Protein AF-A0A2Z3I0W2-F1 (afdb_monomer)

pLDDT: mean 75.04, std 23.31, range [31.05, 98.44]

Solvent-accessible surface area (backbone atoms only — not comparable to full-atom values): 23234 Å² total; per-residue (Å²): 114,66,72,58,53,52,51,52,49,54,50,50,52,53,49,50,54,51,50,51,53,50,50,52,51,49,52,54,48,52,54,52,52,53,49,52,50,52,53,50,50,53,53,49,53,53,50,51,53,52,50,53,53,50,55,49,52,53,50,53,50,51,51,54,50,50,52,51,50,51,54,49,57,72,45,44,65,59,52,51,49,55,50,52,50,52,51,51,49,54,50,50,54,51,50,52,51,50,52,52,48,52,51,48,54,52,53,50,51,52,52,52,50,53,53,48,52,54,49,52,52,51,50,54,50,54,52,51,51,50,49,51,51,52,54,57,44,65,75,62,69,84,86,87,87,90,84,88,90,89,80,87,84,90,84,83,81,88,82,84,95,78,83,83,81,81,80,80,89,77,79,83,81,80,88,83,83,87,85,90,86,83,89,82,86,79,89,80,80,83,76,73,79,79,70,87,78,56,71,69,65,57,50,54,58,50,52,77,72,60,66,83,78,84,84,64,82,84,73,76,76,77,87,75,79,90,75,84,80,81,85,78,73,95,69,84,84,78,74,78,77,94,63,97,66,87,50,72,66,67,62,47,75,61,46,51,98,81,76,51,75,72,61,72,79,55,68,48,55,53,49,51,52,50,56,43,42,72,73,72,45,57,47,70,79,60,50,44,67,73,56,39,47,56,39,24,49,31,46,68,73,68,36,50,70,59,33,32,53,50,47,39,71,64,33,55,67,54,28,51,53,49,33,53,47,39,72,76,31,66,67,60,34,50,56,48,51,56,48,49,58,51,51,49,52,50,43,53,51,30,43,71,75,31,82,84,28,58,55,35,25,56,50,36,63,36,73,68,29,33,44,42,51,48,49,53,39,14,48,70,74,77,113

Secondary structure (DSSP, 8-state):
-HHHHHHHHHHHHHHHHHHHHHHHHHHHHHHHHHHHHHHHHHHHHHHHHHHHHHHHHHHHHHHHHHHHHHHHHHHHHHHHHHHHHHHHHHHHHHHHHHHHHHHHHHHHHHHHHHHHHHHHHHHHHHHHHHHHHHHHHHTS----------PPP---------PPPPPP---PPPPPP--------------PPPPP--HHHHHHHHHTT----STTTT-----PPPPPPP--------PPPSS----HHHHHTTS-TTS------SHHHHHHHHHHHHTT--HHHHS-HHHHHHHHHHHHTT-HHHHHHHHHHH-HHHHHHHHHHHHH-HHHHHHHHHHHHHHHHHHHHHHHH-TTSHHHHHHHHSHHHHHHHHHHHHHTTT-

Structure (mmCIF, N/CA/C/O backbone):
data_AF-A0A2Z3I0W2-F1
#
_entry.id   AF-A0A2Z3I0W2-F1
#
loop_
_atom_site.group_PDB
_atom_site.id
_atom_site.type_symbol
_atom_site.label_atom_id
_atom_site.label_alt_id
_atom_site.label_comp_id
_atom_site.label_asym_id
_atom_site.label_entity_id
_atom_site.label_seq_id
_atom_site.pdbx_PDB_ins_code
_atom_site.Cartn_x
_atom_site.Cartn_y
_atom_site.Cartn_z
_atom_site.occupancy
_atom_site.B_iso_or_equiv
_atom_site.auth_seq_id
_atom_site.auth_comp_id
_atom_site.auth_asym_id
_atom_site.auth_atom_id
_atom_site.pdbx_PDB_model_num
ATOM 1 N N . MET A 1 1 ? 62.379 -14.784 -75.754 1.00 62.34 1 MET A N 1
ATOM 2 C CA . MET A 1 1 ? 61.955 -13.410 -75.415 1.00 62.34 1 MET A CA 1
ATOM 3 C C . MET A 1 1 ? 60.432 -13.287 -75.424 1.00 62.34 1 MET A C 1
ATOM 5 O O . MET A 1 1 ? 59.906 -12.784 -74.443 1.00 62.34 1 MET A O 1
ATOM 9 N N . ASP A 1 2 ? 59.720 -13.846 -76.411 1.00 75.06 2 ASP A N 1
ATOM 10 C CA . ASP A 1 2 ? 58.246 -13.739 -76.500 1.00 75.06 2 ASP A CA 1
ATOM 11 C C . ASP A 1 2 ? 57.458 -14.332 -75.317 1.00 75.06 2 ASP A C 1
ATOM 13 O O . ASP A 1 2 ? 56.587 -13.664 -74.774 1.00 75.06 2 ASP A O 1
ATOM 17 N N . GLN A 1 3 ? 57.810 -15.525 -74.820 1.00 74.75 3 GLN A N 1
ATOM 18 C CA . GLN A 1 3 ? 57.110 -16.139 -73.670 1.00 74.75 3 GLN A CA 1
ATOM 19 C C . GLN A 1 3 ? 57.221 -15.319 -72.370 1.00 74.75 3 GLN A C 1
ATOM 21 O O . GLN A 1 3 ? 56.347 -15.379 -71.511 1.00 74.75 3 GLN A O 1
ATOM 26 N N . LEU A 1 4 ? 58.297 -14.539 -72.226 1.00 80.81 4 LEU A N 1
ATOM 27 C CA . LEU A 1 4 ? 58.527 -13.671 -71.070 1.00 80.81 4 LEU A CA 1
ATOM 28 C C . LEU A 1 4 ? 57.702 -12.379 -71.181 1.00 80.81 4 LEU A C 1
ATOM 30 O O . LEU A 1 4 ? 57.150 -11.921 -70.184 1.00 80.81 4 LEU A O 1
ATOM 34 N N . ALA A 1 5 ? 57.567 -11.834 -72.395 1.00 78.56 5 ALA A N 1
ATOM 35 C CA . ALA A 1 5 ? 56.699 -10.691 -72.671 1.00 78.56 5 ALA A CA 1
ATOM 36 C C . ALA A 1 5 ? 55.212 -11.044 -72.475 1.00 78.56 5 ALA A C 1
ATOM 38 O O . ALA A 1 5 ? 54.464 -10.263 -71.890 1.00 78.56 5 ALA A O 1
ATOM 39 N N . GLU A 1 6 ? 54.795 -12.245 -72.879 1.00 84.12 6 GLU A N 1
ATOM 40 C CA . GLU A 1 6 ? 53.413 -12.712 -72.724 1.00 84.12 6 GLU A CA 1
ATOM 41 C C . GLU A 1 6 ? 53.055 -13.054 -71.264 1.00 84.12 6 GLU A C 1
ATOM 43 O O . GLU A 1 6 ? 51.968 -12.719 -70.779 1.00 84.12 6 GLU A O 1
ATOM 48 N N . ALA A 1 7 ? 53.998 -13.624 -70.505 1.00 85.00 7 ALA A N 1
ATOM 49 C CA . ALA A 1 7 ? 53.843 -13.818 -69.063 1.00 85.00 7 ALA A CA 1
ATOM 50 C C . ALA A 1 7 ? 53.770 -12.482 -68.301 1.00 85.00 7 ALA A C 1
ATOM 52 O O . ALA A 1 7 ? 52.945 -12.329 -67.402 1.00 85.00 7 ALA A O 1
ATOM 53 N N . ALA A 1 8 ? 54.586 -11.490 -68.676 1.00 85.19 8 ALA A N 1
ATOM 54 C CA . ALA A 1 8 ? 54.537 -10.159 -68.072 1.00 85.19 8 ALA A CA 1
ATOM 55 C C . ALA A 1 8 ? 53.215 -9.434 -68.379 1.00 85.19 8 ALA A C 1
ATOM 57 O O . ALA A 1 8 ? 52.642 -8.794 -67.496 1.00 85.19 8 ALA A O 1
ATOM 58 N N . PHE A 1 9 ? 52.693 -9.574 -69.601 1.00 85.19 9 PHE A N 1
ATOM 59 C CA . PHE A 1 9 ? 51.425 -8.966 -70.000 1.00 85.19 9 PHE A CA 1
ATOM 60 C C . PHE A 1 9 ? 50.219 -9.598 -69.287 1.00 85.19 9 PHE A C 1
ATOM 62 O O . PHE A 1 9 ? 49.394 -8.883 -68.718 1.00 85.19 9 PHE A O 1
ATOM 69 N N . SER A 1 10 ? 50.142 -10.931 -69.239 1.00 89.25 10 SER A N 1
ATOM 70 C CA . SER A 1 10 ? 49.074 -11.644 -68.519 1.00 89.25 10 SER A CA 1
ATOM 71 C C . SER A 1 10 ? 49.135 -11.426 -67.002 1.00 89.25 10 SER A C 1
ATOM 73 O O . SER A 1 10 ? 48.094 -11.262 -66.361 1.00 89.25 10 SER A O 1
ATOM 75 N N . ALA A 1 11 ? 50.336 -11.337 -66.419 1.00 89.88 11 ALA A N 1
ATOM 76 C CA . ALA A 1 11 ? 50.512 -10.947 -65.021 1.00 89.88 11 ALA A CA 1
ATOM 77 C C . ALA A 1 11 ? 50.040 -9.506 -64.765 1.00 89.88 11 ALA A C 1
ATOM 79 O O . ALA A 1 11 ? 49.367 -9.260 -63.765 1.00 89.88 11 ALA A O 1
ATOM 80 N N . GLY A 1 12 ? 50.328 -8.575 -65.682 1.00 89.06 12 GLY A N 1
ATOM 81 C CA . GLY A 1 12 ? 49.847 -7.193 -65.620 1.00 89.06 12 GLY A CA 1
ATOM 82 C C . GLY A 1 12 ? 48.321 -7.088 -65.688 1.00 89.06 12 GLY A C 1
ATOM 83 O O . GLY A 1 12 ? 47.718 -6.410 -64.858 1.00 89.06 12 GLY A O 1
ATOM 84 N N . GLN A 1 13 ? 47.678 -7.818 -66.606 1.00 92.25 13 GLN A N 1
ATOM 85 C CA . GLN A 1 13 ? 46.212 -7.872 -66.700 1.00 92.25 13 GLN A CA 1
ATOM 86 C C . GLN A 1 13 ? 45.575 -8.470 -65.442 1.00 92.25 13 GLN A C 1
ATOM 88 O O . GLN A 1 13 ? 44.613 -7.914 -64.911 1.00 92.25 13 GLN A O 1
ATOM 93 N N . LYS A 1 14 ? 46.135 -9.568 -64.922 1.00 91.19 14 LYS A N 1
ATOM 94 C CA . LYS A 1 14 ? 45.644 -10.204 -63.695 1.00 91.19 14 LYS A CA 1
ATOM 95 C C . LYS A 1 14 ? 45.818 -9.298 -62.475 1.00 91.19 14 LYS A C 1
ATOM 97 O O . LYS A 1 14 ? 44.924 -9.239 -61.638 1.00 91.19 14 LYS A O 1
ATOM 102 N N . ALA A 1 15 ? 46.930 -8.568 -62.383 1.00 92.69 15 ALA A N 1
ATOM 103 C CA . ALA A 1 15 ? 47.137 -7.575 -61.335 1.00 92.69 15 ALA A CA 1
ATOM 104 C C . ALA A 1 15 ? 46.109 -6.439 -61.437 1.00 92.69 15 ALA A C 1
ATOM 106 O O . ALA A 1 15 ? 45.491 -6.109 -60.430 1.00 92.69 15 ALA A O 1
ATOM 107 N N . ASN A 1 16 ? 45.855 -5.908 -62.640 1.00 92.81 16 ASN A N 1
ATOM 108 C CA . ASN A 1 16 ? 44.844 -4.867 -62.848 1.00 92.81 16 ASN A CA 1
ATOM 109 C C . ASN A 1 16 ? 43.437 -5.332 -62.438 1.00 92.81 16 ASN A C 1
ATOM 111 O O . ASN A 1 16 ? 42.744 -4.625 -61.717 1.00 92.81 16 ASN A O 1
ATOM 115 N N . GLN A 1 17 ? 43.051 -6.559 -62.797 1.00 94.06 17 GLN A N 1
ATOM 116 C CA . GLN A 1 17 ? 41.757 -7.130 -62.412 1.00 94.06 17 GLN A CA 1
ATOM 117 C C . GLN A 1 17 ? 41.619 -7.333 -60.892 1.00 94.06 17 GLN A C 1
ATOM 119 O O . GLN A 1 17 ? 40.547 -7.124 -60.318 1.00 94.06 17 GLN A O 1
ATOM 124 N N . VAL A 1 18 ? 42.709 -7.712 -60.215 1.00 94.31 18 VAL A N 1
ATOM 125 C CA . VAL A 1 18 ? 42.735 -7.785 -58.748 1.00 94.31 18 VAL A CA 1
ATOM 126 C C . VAL A 1 18 ? 42.627 -6.385 -58.141 1.00 94.31 18 VAL A C 1
ATOM 128 O O . VAL A 1 18 ? 41.886 -6.210 -57.178 1.00 94.31 18 VAL A O 1
ATOM 131 N N . PHE A 1 19 ? 43.304 -5.379 -58.703 1.00 92.94 19 PHE A N 1
ATOM 132 C CA . PHE A 1 19 ? 43.193 -3.996 -58.234 1.00 92.94 19 PHE A CA 1
ATOM 133 C C . PHE A 1 19 ? 41.781 -3.431 -58.403 1.00 92.94 19 PHE A C 1
ATOM 135 O O . PHE A 1 19 ? 41.279 -2.818 -57.466 1.00 92.94 19 PHE A O 1
ATOM 142 N N . GLU A 1 20 ? 41.118 -3.674 -59.534 1.00 96.31 20 GLU A N 1
ATOM 143 C CA . GLU A 1 20 ? 39.735 -3.238 -59.770 1.00 96.31 20 GLU A CA 1
ATOM 144 C C . GLU A 1 20 ? 38.769 -3.876 -58.766 1.00 96.31 20 GLU A C 1
ATOM 146 O O . GLU A 1 20 ? 38.032 -3.157 -58.093 1.00 96.31 20 GLU A O 1
ATOM 151 N N . THR A 1 21 ? 38.869 -5.194 -58.553 1.00 96.94 21 THR A N 1
ATOM 152 C CA . THR A 1 21 ? 38.079 -5.900 -57.526 1.00 96.94 21 THR A CA 1
ATOM 153 C C . THR A 1 21 ? 38.303 -5.295 -56.135 1.00 96.94 21 THR A C 1
ATOM 155 O O . THR A 1 21 ? 37.353 -5.032 -55.402 1.00 96.94 21 THR A O 1
ATOM 158 N N . ARG A 1 22 ? 39.562 -5.020 -55.764 1.00 94.75 22 ARG A N 1
ATOM 159 C CA . ARG A 1 22 ? 39.893 -4.411 -54.466 1.00 94.75 22 ARG A CA 1
ATOM 160 C C . ARG A 1 22 ? 39.377 -2.980 -54.338 1.00 94.75 22 ARG A C 1
ATOM 162 O O . ARG A 1 22 ? 38.962 -2.589 -53.249 1.00 94.75 22 ARG A O 1
ATOM 169 N N . LEU A 1 23 ? 39.394 -2.202 -55.418 1.00 96.69 23 LEU A N 1
ATOM 170 C CA . LEU A 1 23 ? 38.881 -0.834 -55.430 1.00 96.69 23 LEU A CA 1
ATOM 171 C C . LEU A 1 23 ? 37.354 -0.817 -55.274 1.00 96.69 23 LEU A C 1
ATOM 173 O O . LEU A 1 23 ? 36.821 -0.001 -54.522 1.00 96.69 23 LEU A O 1
ATOM 177 N N . GLU A 1 24 ? 36.653 -1.739 -55.936 1.00 96.06 24 GLU A N 1
ATOM 178 C CA . GLU A 1 24 ? 35.207 -1.923 -55.790 1.00 96.06 24 GLU A CA 1
ATOM 179 C C . GLU A 1 24 ? 34.832 -2.395 -54.380 1.00 96.06 24 GLU A C 1
ATOM 181 O O . GLU A 1 24 ? 33.937 -1.816 -53.759 1.00 96.06 24 GLU A O 1
ATOM 186 N N . GLU A 1 25 ? 35.560 -3.371 -53.827 1.00 95.44 25 GLU A N 1
ATOM 187 C CA . GLU A 1 25 ? 35.405 -3.819 -52.437 1.00 95.44 25 GLU A CA 1
ATOM 188 C C . GLU A 1 25 ? 35.616 -2.664 -51.448 1.00 95.44 25 GLU A C 1
ATOM 190 O O . GLU A 1 25 ? 34.787 -2.450 -50.560 1.00 95.44 25 GLU A O 1
ATOM 195 N N . ALA A 1 26 ? 36.688 -1.882 -51.620 1.00 97.62 26 ALA A N 1
ATOM 196 C CA . ALA A 1 26 ? 36.993 -0.732 -50.774 1.00 97.62 26 ALA A CA 1
ATOM 197 C C . ALA A 1 26 ? 35.909 0.350 -50.873 1.00 97.62 26 ALA A C 1
ATOM 199 O O . ALA A 1 26 ? 35.453 0.857 -49.849 1.00 97.62 26 ALA A O 1
ATOM 200 N N . ARG A 1 27 ? 35.422 0.662 -52.082 1.00 96.06 27 ARG A N 1
ATOM 201 C CA . ARG A 1 27 ? 34.315 1.610 -52.282 1.00 96.06 27 ARG A CA 1
ATOM 202 C C . ARG A 1 27 ? 33.029 1.120 -51.616 1.00 96.06 27 ARG A C 1
ATOM 204 O O . ARG A 1 27 ? 32.331 1.909 -50.979 1.00 96.06 27 ARG A O 1
ATOM 211 N N . GLY A 1 28 ? 32.737 -0.177 -51.718 1.00 97.81 28 GLY A N 1
ATOM 212 C CA . GLY A 1 28 ? 31.596 -0.803 -51.054 1.00 97.81 28 GLY A CA 1
ATOM 213 C C . GLY A 1 28 ? 31.713 -0.802 -49.527 1.00 97.81 28 GLY A C 1
ATOM 214 O O . GLY A 1 28 ? 30.710 -0.652 -48.830 1.00 97.81 28 GLY A O 1
ATOM 215 N N . LEU A 1 29 ? 32.921 -0.951 -48.979 1.00 97.25 29 LEU A N 1
ATOM 216 C CA . LEU A 1 29 ? 33.166 -0.808 -47.542 1.00 97.25 29 LEU A CA 1
ATOM 217 C C . LEU A 1 29 ? 32.996 0.642 -47.085 1.00 97.25 29 LEU A C 1
ATOM 219 O O . LEU A 1 29 ? 32.258 0.870 -46.136 1.00 97.25 29 LEU A O 1
ATOM 223 N N . ILE A 1 30 ? 33.573 1.617 -47.793 1.00 97.19 30 ILE A N 1
ATOM 224 C CA . ILE A 1 30 ? 33.448 3.046 -47.457 1.00 97.19 30 ILE A CA 1
ATOM 225 C C . ILE A 1 30 ? 31.982 3.490 -47.474 1.00 97.19 30 ILE A C 1
ATOM 227 O O . ILE A 1 30 ? 31.537 4.150 -46.540 1.00 97.19 30 ILE A O 1
ATOM 231 N N . SER A 1 31 ? 31.213 3.092 -48.494 1.00 97.75 31 SER A N 1
ATOM 232 C CA . SER A 1 31 ? 29.783 3.416 -48.566 1.00 97.75 31 SER A CA 1
ATOM 233 C C . SER A 1 31 ? 29.004 2.832 -47.386 1.00 97.75 31 SER A C 1
ATOM 235 O O . SER A 1 31 ? 28.145 3.512 -46.832 1.00 97.75 31 SER A O 1
ATOM 237 N N . ARG A 1 32 ? 29.315 1.593 -46.977 1.00 96.69 32 ARG A N 1
ATOM 238 C CA . ARG A 1 32 ? 28.694 0.959 -45.804 1.00 96.69 32 ARG A CA 1
ATOM 239 C C . ARG A 1 32 ? 29.116 1.625 -44.498 1.00 96.69 32 ARG A C 1
ATOM 241 O O . ARG A 1 32 ? 28.283 1.795 -43.619 1.00 96.69 32 ARG A O 1
ATOM 248 N N . SER A 1 33 ? 30.378 2.032 -44.370 1.00 95.69 33 SER A N 1
ATOM 249 C CA . SER A 1 33 ? 30.863 2.783 -43.210 1.00 95.69 33 SER A CA 1
ATOM 250 C C . SER A 1 33 ? 30.195 4.152 -43.099 1.00 95.69 33 SER A C 1
ATOM 252 O O . SER A 1 33 ? 29.793 4.522 -42.003 1.00 95.69 33 SER A O 1
ATOM 254 N N . ALA A 1 34 ? 30.016 4.873 -44.210 1.00 97.44 34 ALA A N 1
ATOM 255 C CA . ALA A 1 34 ? 29.290 6.143 -44.222 1.00 97.44 34 ALA A CA 1
ATOM 256 C C . ALA A 1 34 ? 27.828 5.961 -43.779 1.00 97.44 34 ALA A C 1
ATOM 258 O O . ALA A 1 34 ? 27.374 6.670 -42.886 1.00 97.44 34 ALA A O 1
ATOM 259 N N . GLN A 1 35 ? 27.138 4.947 -44.315 1.00 97.31 35 GLN A N 1
ATOM 260 C CA . GLN A 1 35 ? 25.772 4.605 -43.901 1.00 97.31 35 GLN A CA 1
ATOM 261 C C . GLN A 1 35 ? 25.676 4.258 -42.412 1.00 97.31 35 GLN A C 1
ATOM 263 O O . GLN A 1 35 ? 24.821 4.793 -41.716 1.00 97.31 35 GLN A O 1
ATOM 268 N N . MET A 1 36 ? 26.575 3.417 -41.894 1.00 97.31 36 MET A N 1
ATOM 269 C CA . MET A 1 36 ? 26.571 3.063 -40.471 1.00 97.31 36 MET A CA 1
ATOM 270 C C . MET A 1 36 ? 26.828 4.275 -39.564 1.00 97.31 36 MET A C 1
ATOM 272 O O . MET A 1 36 ? 26.263 4.347 -38.476 1.00 97.31 36 MET A O 1
ATOM 276 N N . VAL A 1 37 ? 27.659 5.233 -39.991 1.00 97.81 37 VAL A N 1
ATOM 277 C CA . VAL A 1 37 ? 27.902 6.473 -39.236 1.00 97.81 37 VAL A CA 1
ATOM 278 C C . VAL A 1 37 ? 26.661 7.367 -39.227 1.00 97.81 37 VAL A C 1
ATOM 280 O O . VAL A 1 37 ? 26.314 7.895 -38.171 1.00 97.81 37 VAL A O 1
ATOM 283 N N . GLU A 1 38 ? 25.968 7.511 -40.358 1.00 97.06 38 GLU A N 1
ATOM 284 C CA . GLU A 1 38 ? 24.703 8.256 -40.432 1.00 97.06 38 GLU A CA 1
ATOM 285 C C . GLU A 1 38 ? 23.622 7.609 -39.553 1.00 97.06 38 GLU A C 1
ATOM 287 O O . GLU A 1 38 ? 23.007 8.285 -38.729 1.00 97.06 38 GLU A O 1
ATOM 292 N N . GLU A 1 39 ? 23.460 6.286 -39.633 1.00 96.88 39 GLU A N 1
ATOM 293 C CA . GLU A 1 39 ? 22.520 5.526 -38.800 1.00 96.88 39 GLU A CA 1
ATOM 294 C C . GLU A 1 39 ? 22.842 5.645 -37.303 1.00 96.88 39 GLU A C 1
ATOM 296 O O . GLU A 1 39 ? 21.940 5.822 -36.478 1.00 96.88 39 GLU A O 1
ATOM 301 N N . ALA A 1 40 ? 24.125 5.591 -36.931 1.00 96.19 40 ALA A N 1
ATOM 302 C CA . ALA A 1 40 ? 24.566 5.794 -35.554 1.00 96.19 40 ALA A CA 1
ATOM 303 C C . ALA A 1 40 ? 24.320 7.236 -35.076 1.00 96.19 40 ALA A C 1
ATOM 305 O O . ALA A 1 40 ? 23.937 7.445 -33.918 1.00 96.19 40 ALA A O 1
ATOM 306 N N . GLY A 1 41 ? 24.492 8.226 -35.957 1.00 97.38 41 GLY A N 1
ATOM 307 C CA . GLY A 1 41 ? 24.172 9.629 -35.696 1.00 97.38 41 GLY A CA 1
ATOM 308 C C . GLY A 1 41 ? 22.684 9.829 -35.415 1.00 97.38 41 GLY A C 1
ATOM 309 O O . GLY A 1 41 ? 22.319 10.362 -34.364 1.00 97.38 41 GLY A O 1
ATOM 310 N N . ASP A 1 42 ? 21.826 9.306 -36.289 1.00 97.50 42 ASP A N 1
ATOM 311 C CA . ASP A 1 42 ? 20.370 9.348 -36.138 1.00 97.50 42 ASP A CA 1
ATOM 312 C C . ASP A 1 42 ? 19.902 8.628 -34.870 1.00 97.50 42 ASP A C 1
ATOM 314 O O . ASP A 1 42 ? 19.052 9.132 -34.128 1.00 97.50 42 ASP A O 1
ATOM 318 N N . ALA A 1 43 ? 20.466 7.453 -34.581 1.00 95.62 43 ALA A N 1
ATOM 319 C CA . ALA A 1 43 ? 20.157 6.708 -33.366 1.00 95.62 43 ALA A CA 1
ATOM 320 C C . ALA A 1 43 ? 20.547 7.494 -32.105 1.00 95.62 43 ALA A C 1
ATOM 322 O O . ALA A 1 43 ? 19.792 7.517 -31.128 1.00 95.62 43 ALA A O 1
ATOM 323 N N . THR A 1 44 ? 21.695 8.175 -32.130 1.00 96.88 44 THR A N 1
ATOM 324 C CA . THR A 1 44 ? 22.167 9.002 -31.013 1.00 96.88 44 THR A CA 1
ATOM 325 C C . THR A 1 44 ? 21.281 10.230 -30.821 1.00 96.88 44 THR A C 1
ATOM 327 O O . THR A 1 44 ? 20.859 10.500 -29.696 1.00 96.88 44 THR A O 1
ATOM 330 N N . ALA A 1 45 ? 20.911 10.924 -31.901 1.00 97.69 45 ALA A N 1
ATOM 331 C CA . ALA A 1 45 ? 19.993 12.061 -31.847 1.00 97.69 45 ALA A CA 1
ATOM 332 C C . ALA A 1 45 ? 18.631 11.663 -31.252 1.00 97.69 45 ALA A C 1
ATOM 334 O O . ALA A 1 45 ? 18.136 12.320 -30.333 1.00 97.69 45 ALA A O 1
ATOM 335 N N . ARG A 1 46 ? 18.070 10.525 -31.688 1.00 97.88 46 ARG A N 1
ATOM 336 C CA . ARG A 1 46 ? 16.812 9.987 -31.140 1.00 97.88 46 ARG A CA 1
ATOM 337 C C . ARG A 1 46 ? 16.931 9.637 -29.659 1.00 97.88 46 ARG A C 1
ATOM 339 O O . ARG A 1 46 ? 16.013 9.927 -28.896 1.00 97.88 46 ARG A O 1
ATOM 346 N N . ARG A 1 47 ? 18.045 9.035 -29.228 1.00 96.62 47 ARG A N 1
ATOM 347 C CA . ARG A 1 47 ? 18.281 8.724 -27.806 1.00 96.62 47 ARG A CA 1
ATOM 348 C C . ARG A 1 47 ? 18.383 9.985 -26.951 1.00 96.62 47 ARG A C 1
ATOM 350 O O . ARG A 1 47 ? 17.803 10.018 -25.869 1.00 96.62 47 ARG A O 1
ATOM 357 N N . LEU A 1 48 ? 19.059 11.026 -27.437 1.00 98.06 48 LEU A N 1
ATOM 358 C CA . LEU A 1 48 ? 19.145 12.314 -26.743 1.00 98.06 48 LEU A CA 1
ATOM 359 C C . LEU A 1 48 ? 17.773 12.984 -26.619 1.00 98.06 48 LEU A C 1
ATOM 361 O O . LEU A 1 48 ? 17.417 13.457 -25.541 1.00 98.06 48 LEU A O 1
ATOM 365 N N . GLU A 1 49 ? 16.969 12.977 -27.682 1.00 97.56 49 GLU A N 1
ATOM 366 C CA . GLU A 1 49 ? 15.617 13.538 -27.649 1.00 97.56 49 GLU A CA 1
ATOM 367 C C . GLU A 1 49 ? 14.695 12.763 -26.695 1.00 97.56 49 GLU A C 1
ATOM 369 O O . GLU A 1 49 ? 13.963 13.362 -25.900 1.00 97.56 49 GLU A O 1
ATOM 374 N N . GLN A 1 50 ? 14.786 11.430 -26.702 1.00 97.12 50 GLN A N 1
ATOM 375 C CA . GLN A 1 50 ? 14.074 10.571 -25.755 1.00 97.12 50 GLN A CA 1
ATOM 376 C C . GLN A 1 50 ? 14.489 10.874 -24.312 1.00 97.12 50 GLN A C 1
ATOM 378 O O . GLN A 1 50 ? 13.611 11.089 -23.474 1.00 97.12 50 GLN A O 1
ATOM 383 N N . GLY A 1 51 ? 15.792 10.974 -24.037 1.00 97.56 51 GLY A N 1
ATOM 384 C CA . GLY A 1 51 ? 16.326 11.325 -22.720 1.00 97.56 51 GLY A CA 1
ATOM 385 C C . GLY A 1 51 ? 15.858 12.701 -22.244 1.00 97.56 51 GLY A C 1
ATOM 386 O O . GLY A 1 51 ? 15.341 12.828 -21.136 1.00 97.56 51 GLY A O 1
ATOM 387 N N . ALA A 1 52 ? 15.924 13.718 -23.105 1.00 97.75 52 ALA A N 1
ATOM 388 C CA . ALA A 1 52 ? 15.429 15.059 -22.797 1.00 97.75 52 ALA A CA 1
ATOM 389 C C . ALA A 1 52 ? 13.913 15.070 -22.539 1.00 97.75 52 ALA A C 1
ATOM 391 O O . ALA A 1 52 ? 13.434 15.769 -21.647 1.00 97.75 52 ALA A O 1
ATOM 392 N N . SER A 1 53 ? 13.138 14.284 -23.295 1.00 97.56 53 SER A N 1
ATOM 393 C CA . SER A 1 53 ? 11.697 14.143 -23.061 1.00 97.56 53 SER A CA 1
ATOM 394 C C . SER A 1 53 ? 11.392 13.462 -21.725 1.00 97.56 53 SER A C 1
ATOM 396 O O . SER A 1 53 ? 10.484 13.897 -21.021 1.00 97.56 53 SER A O 1
ATOM 398 N N . ALA A 1 54 ? 12.165 12.440 -21.350 1.00 96.56 54 ALA A N 1
ATOM 399 C CA . ALA A 1 54 ? 12.020 11.749 -20.077 1.00 96.56 54 ALA A CA 1
ATOM 400 C C . ALA A 1 54 ? 12.363 12.677 -18.906 1.00 96.56 54 ALA A C 1
ATOM 402 O O . ALA A 1 54 ? 11.574 12.778 -17.973 1.00 96.56 54 ALA A O 1
ATOM 403 N N . ALA A 1 55 ? 13.466 13.425 -19.005 1.00 97.25 55 ALA A N 1
ATOM 404 C CA . ALA A 1 55 ? 13.868 14.403 -17.998 1.00 97.25 55 ALA A CA 1
ATOM 405 C C . ALA A 1 55 ? 12.831 15.524 -17.815 1.00 97.25 55 ALA A C 1
ATOM 407 O O . ALA A 1 55 ? 12.561 15.948 -16.697 1.00 97.25 55 ALA A O 1
ATOM 408 N N . ARG A 1 56 ? 12.198 15.993 -18.898 1.00 97.94 56 ARG A N 1
ATOM 409 C CA . ARG A 1 56 ? 11.100 16.967 -18.788 1.00 97.94 56 ARG A CA 1
ATOM 410 C C . ARG A 1 56 ? 9.894 16.388 -18.048 1.00 97.94 56 ARG A C 1
ATOM 412 O O . ARG A 1 56 ? 9.393 17.033 -17.138 1.00 97.94 56 ARG A O 1
ATOM 419 N N . ARG A 1 57 ? 9.487 15.152 -18.363 1.00 98.25 57 ARG A N 1
ATOM 420 C CA . ARG A 1 57 ? 8.369 14.493 -17.662 1.00 98.25 57 ARG A CA 1
ATOM 421 C C . ARG A 1 57 ? 8.639 14.313 -16.170 1.00 98.25 57 ARG A C 1
ATOM 423 O O . ARG A 1 57 ? 7.735 14.531 -15.373 1.00 98.25 57 ARG A O 1
ATOM 430 N N . THR A 1 58 ? 9.859 13.935 -15.786 1.00 97.75 58 THR A N 1
ATOM 431 C CA . THR A 1 58 ? 10.201 13.790 -14.363 1.00 97.75 58 THR A CA 1
ATOM 432 C C . THR A 1 58 ? 10.200 15.137 -13.643 1.00 97.75 58 THR A C 1
ATOM 434 O O . THR A 1 58 ? 9.739 15.212 -12.508 1.00 97.75 58 THR A O 1
ATOM 437 N N . LEU A 1 59 ? 10.644 16.217 -14.294 1.00 98.00 59 LEU A N 1
ATOM 438 C CA . LEU A 1 59 ? 10.549 17.573 -13.740 1.00 98.00 59 LEU A CA 1
ATOM 439 C C . LEU A 1 59 ? 9.095 18.038 -13.582 1.00 98.00 59 LEU A C 1
ATOM 441 O O . LEU A 1 59 ? 8.760 18.604 -12.542 1.00 98.00 59 LEU A O 1
ATOM 445 N N . ASP A 1 60 ? 8.231 17.759 -14.559 1.00 98.44 60 ASP A N 1
ATOM 446 C CA . ASP A 1 60 ? 6.799 18.075 -14.473 1.00 98.44 60 ASP A CA 1
ATOM 447 C C . ASP A 1 60 ? 6.124 17.302 -13.329 1.00 98.44 60 ASP A C 1
ATOM 449 O O . ASP A 1 60 ? 5.306 17.848 -12.585 1.00 98.44 60 ASP A O 1
ATOM 453 N N . GLU A 1 61 ? 6.505 16.038 -13.129 1.00 98.06 61 GLU A N 1
ATOM 454 C CA . GLU A 1 61 ? 6.019 15.226 -12.014 1.00 98.06 61 GLU A CA 1
ATOM 455 C C . GLU A 1 61 ? 6.484 15.777 -10.658 1.00 98.06 61 GLU A C 1
ATOM 457 O O . GLU A 1 61 ? 5.675 15.903 -9.733 1.00 98.06 61 GLU A O 1
ATOM 462 N N . LEU A 1 62 ? 7.757 16.172 -10.541 1.00 98.12 62 LEU A N 1
ATOM 463 C CA . LEU A 1 62 ? 8.288 16.814 -9.336 1.00 98.12 62 LEU A CA 1
ATOM 464 C C . LEU A 1 62 ? 7.580 18.142 -9.042 1.00 98.12 62 LEU A C 1
ATOM 466 O O . LEU A 1 62 ? 7.204 18.386 -7.894 1.00 98.12 62 LEU A O 1
ATOM 470 N N . ALA A 1 63 ? 7.331 18.966 -10.061 1.00 97.25 63 ALA A N 1
ATOM 471 C CA . ALA A 1 63 ? 6.566 20.202 -9.918 1.00 97.25 63 ALA A CA 1
ATOM 472 C C . ALA A 1 63 ? 5.132 19.924 -9.427 1.00 97.25 63 ALA A C 1
ATOM 474 O O . ALA A 1 63 ? 4.645 20.588 -8.510 1.00 97.25 63 ALA A O 1
ATOM 475 N N . GLY A 1 64 ? 4.480 18.886 -9.957 1.00 98.25 64 GLY A N 1
ATOM 476 C CA . GLY A 1 64 ? 3.158 18.453 -9.502 1.00 98.25 64 GLY A CA 1
ATOM 477 C C . GLY A 1 64 ? 3.144 17.897 -8.071 1.00 98.25 64 GLY A C 1
ATOM 478 O O . GLY A 1 64 ? 2.160 18.057 -7.348 1.00 98.25 64 GLY A O 1
ATOM 479 N N . ILE A 1 65 ? 4.217 17.241 -7.621 1.00 98.19 65 ILE A N 1
ATOM 480 C CA . ILE A 1 65 ? 4.360 16.809 -6.221 1.00 98.19 65 ILE A CA 1
ATOM 481 C C . ILE A 1 65 ? 4.507 18.026 -5.302 1.00 98.19 65 ILE A C 1
ATOM 483 O O . ILE A 1 65 ? 3.813 18.093 -4.288 1.00 98.19 65 ILE A O 1
ATOM 487 N N . LEU A 1 66 ? 5.354 18.993 -5.662 1.00 97.75 66 LEU A N 1
ATOM 488 C CA . LEU A 1 66 ? 5.560 20.212 -4.875 1.00 97.75 66 LEU A CA 1
ATOM 489 C C . LEU A 1 66 ? 4.266 21.019 -4.731 1.00 97.75 66 LEU A C 1
ATOM 491 O O . LEU A 1 66 ? 3.895 21.360 -3.612 1.00 97.75 66 LEU A O 1
ATOM 495 N N . SER A 1 67 ? 3.516 21.206 -5.820 1.00 98.00 67 SER A N 1
ATOM 496 C CA . SER A 1 67 ? 2.213 21.883 -5.778 1.00 98.00 67 SER A CA 1
ATOM 497 C C . SER A 1 67 ? 1.216 21.173 -4.852 1.00 98.00 67 SER A C 1
ATOM 499 O O . SER A 1 67 ? 0.557 21.820 -4.042 1.00 98.00 67 SER A O 1
ATOM 501 N N . ARG A 1 68 ? 1.159 19.833 -4.865 1.00 97.31 68 ARG A N 1
ATOM 502 C CA . ARG A 1 68 ? 0.304 19.079 -3.928 1.00 97.31 68 ARG A CA 1
ATOM 503 C C . ARG A 1 68 ? 0.732 19.241 -2.469 1.00 97.31 68 ARG A C 1
ATOM 505 O O . ARG A 1 68 ? -0.123 19.247 -1.581 1.00 97.31 68 ARG A O 1
ATOM 512 N N . ILE A 1 69 ? 2.036 19.339 -2.204 1.00 97.50 69 ILE A N 1
ATOM 513 C CA . ILE A 1 69 ? 2.561 19.600 -0.858 1.00 97.50 69 ILE A CA 1
ATOM 514 C C . ILE A 1 69 ? 2.179 21.012 -0.414 1.00 97.50 69 ILE A C 1
ATOM 516 O O . ILE A 1 69 ? 1.754 21.172 0.727 1.00 97.50 69 ILE A O 1
ATOM 520 N N . GLU A 1 70 ? 2.269 22.007 -1.294 1.00 96.56 70 GLU A N 1
ATOM 521 C CA . GLU A 1 70 ? 1.841 23.382 -1.016 1.00 96.56 70 GLU A CA 1
ATOM 522 C C . GLU A 1 70 ? 0.335 23.457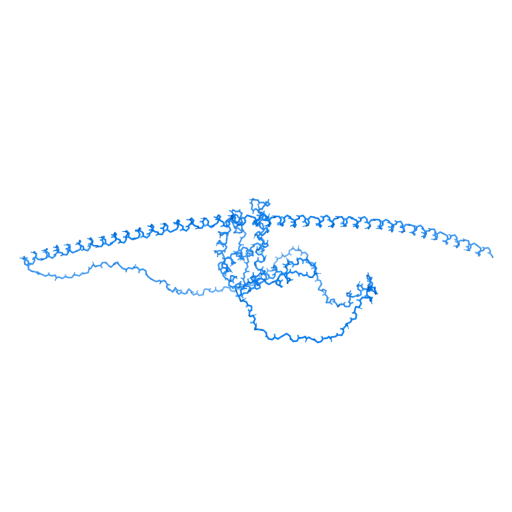 -0.723 1.00 96.56 70 GLU A C 1
ATOM 524 O O . GLU A 1 70 ? -0.060 24.027 0.295 1.00 96.56 70 GLU A O 1
ATOM 529 N N . ASP A 1 71 ? -0.502 22.784 -1.517 1.00 96.44 71 ASP A N 1
ATOM 530 C CA . ASP A 1 71 ? -1.952 22.707 -1.292 1.00 96.44 71 ASP A CA 1
ATOM 531 C C . ASP A 1 71 ? -2.293 22.013 0.034 1.00 96.44 71 ASP A C 1
ATOM 533 O O . ASP A 1 71 ? -3.173 22.442 0.796 1.00 96.44 71 ASP A O 1
ATOM 537 N N . ARG A 1 72 ? -1.586 20.922 0.357 1.00 93.12 72 ARG A N 1
ATOM 538 C CA . ARG A 1 72 ? -1.725 20.234 1.649 1.00 93.12 72 ARG A CA 1
ATOM 539 C C . ARG A 1 72 ? -1.268 21.140 2.793 1.00 93.12 72 ARG A C 1
ATOM 541 O O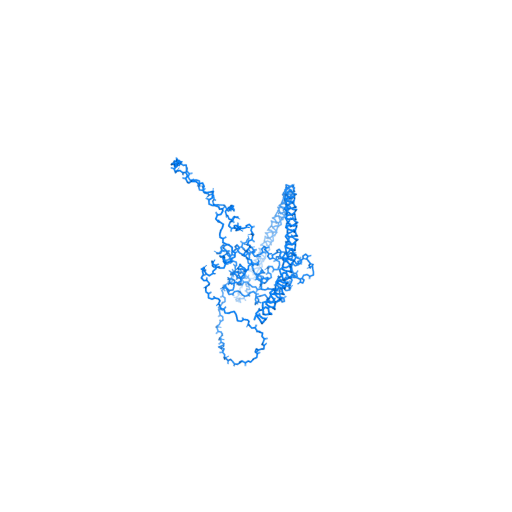 . ARG A 1 72 ? -1.969 21.211 3.800 1.00 93.12 72 ARG A O 1
ATOM 548 N N . ALA A 1 73 ? -0.152 21.830 2.580 1.00 95.94 73 ALA A N 1
ATOM 549 C CA . ALA A 1 73 ? 0.413 22.949 3.324 1.00 95.94 73 ALA A CA 1
ATOM 550 C C . ALA A 1 73 ? -0.658 23.934 3.799 1.00 95.94 73 ALA A C 1
ATOM 552 O O . ALA A 1 73 ? -0.957 24.079 4.986 1.00 95.94 73 ALA A O 1
ATOM 553 N N . ALA A 1 74 ? -1.281 24.563 2.806 1.00 95.56 74 ALA A N 1
ATOM 554 C CA . ALA A 1 74 ? -2.280 25.606 2.966 1.00 95.56 74 ALA A CA 1
ATOM 555 C C . ALA A 1 74 ? -3.562 25.108 3.649 1.00 95.56 74 ALA A C 1
ATOM 557 O O . ALA A 1 74 ? -4.199 25.850 4.391 1.00 95.56 74 ALA A O 1
ATOM 558 N N . SER A 1 75 ? -3.932 23.841 3.438 1.00 94.31 75 SER A N 1
ATOM 559 C CA . SER A 1 75 ? -5.156 23.250 3.997 1.00 94.31 75 SER A CA 1
ATOM 560 C C . SER A 1 75 ? -4.976 22.589 5.370 1.00 94.31 75 SER A C 1
ATOM 562 O O . SER A 1 75 ? -5.961 22.188 5.990 1.00 94.31 75 SER A O 1
ATOM 564 N N . LEU A 1 76 ? -3.746 22.447 5.871 1.00 96.56 76 LEU A N 1
ATOM 565 C CA . LEU A 1 76 ? -3.467 21.810 7.162 1.00 96.56 76 LEU A CA 1
ATOM 566 C C . LEU A 1 76 ? -4.081 22.565 8.359 1.00 96.56 76 LEU A C 1
ATOM 568 O O . LEU A 1 76 ? -4.695 21.894 9.191 1.00 96.56 76 LEU A O 1
ATOM 572 N N . PRO A 1 77 ? -4.003 23.910 8.453 1.00 94.94 77 PRO A N 1
ATOM 573 C CA . PRO A 1 77 ? -4.591 24.653 9.569 1.00 94.94 77 PRO A CA 1
ATOM 574 C C . PRO A 1 77 ? -6.109 24.491 9.662 1.00 94.94 77 PRO A C 1
ATOM 576 O O . PRO A 1 77 ? -6.635 24.270 10.750 1.00 94.94 77 PRO A O 1
ATOM 579 N N . GLU A 1 78 ? -6.807 24.542 8.527 1.00 94.56 78 GLU A N 1
ATOM 580 C CA . GLU A 1 78 ? -8.259 24.342 8.483 1.00 94.56 78 GLU A CA 1
ATOM 581 C C . GLU A 1 78 ? -8.635 22.914 8.885 1.00 94.56 78 GLU A C 1
ATOM 583 O O . GLU A 1 78 ? -9.491 22.725 9.744 1.00 94.56 78 GLU A O 1
ATOM 588 N N . ARG A 1 79 ? -7.921 21.896 8.382 1.00 93.62 79 ARG A N 1
ATOM 589 C CA . ARG A 1 79 ? -8.159 20.509 8.815 1.00 93.62 79 ARG A CA 1
ATOM 590 C C . ARG A 1 79 ? -7.915 20.308 10.310 1.00 93.62 79 ARG A C 1
ATOM 592 O O . ARG A 1 79 ? -8.682 19.593 10.946 1.00 93.62 79 ARG A O 1
ATOM 599 N N . ALA A 1 80 ? -6.884 20.937 10.874 1.00 95.75 80 ALA A N 1
ATOM 600 C CA . ALA A 1 80 ? -6.608 20.866 12.306 1.00 95.75 80 ALA A CA 1
ATOM 601 C C . ALA A 1 80 ? -7.724 21.520 13.139 1.00 95.75 80 ALA A C 1
ATOM 603 O O . ALA A 1 80 ? -8.101 20.978 14.177 1.00 95.75 80 ALA A O 1
ATOM 604 N N . ARG A 1 81 ? -8.290 22.643 12.672 1.00 95.44 81 ARG A N 1
ATOM 605 C CA . ARG A 1 81 ? -9.447 23.297 13.310 1.00 95.44 81 ARG A CA 1
ATOM 606 C C . ARG A 1 81 ? -10.682 22.406 13.274 1.00 95.44 81 ARG A C 1
ATOM 608 O O . ARG A 1 81 ? -11.239 22.125 14.329 1.00 95.44 81 ARG A O 1
ATOM 615 N N . THR A 1 82 ? -11.044 21.887 12.101 1.00 96.94 82 THR A N 1
ATOM 616 C CA . THR A 1 82 ? -12.184 20.970 11.954 1.00 96.94 82 THR A CA 1
ATOM 617 C C . THR A 1 82 ? -12.023 19.724 12.826 1.00 96.94 82 THR A C 1
ATOM 619 O O . THR A 1 82 ? -12.967 19.298 13.482 1.00 96.94 82 THR A O 1
ATOM 622 N N . GLN A 1 83 ? -10.818 19.152 12.892 1.00 93.88 83 GLN A N 1
ATOM 623 C CA . GLN A 1 83 ? -10.555 17.991 13.739 1.00 93.88 83 GLN A CA 1
ATOM 624 C C . GLN A 1 83 ? -10.663 18.331 15.233 1.00 93.88 83 GLN A C 1
ATOM 626 O O . GLN A 1 83 ? -11.215 17.545 15.999 1.00 93.88 83 GLN A O 1
ATOM 631 N N . ALA A 1 84 ? -10.175 19.499 15.660 1.00 97.06 84 ALA A N 1
ATOM 632 C CA . ALA A 1 84 ? -10.320 19.949 17.041 1.00 97.06 84 ALA A CA 1
ATOM 633 C C . ALA A 1 84 ? -11.794 20.171 17.423 1.00 97.06 84 ALA A C 1
ATOM 635 O O . ALA A 1 84 ? -12.193 19.820 18.534 1.00 97.06 84 ALA A O 1
ATOM 636 N N . GLU A 1 85 ? -12.609 20.704 16.509 1.00 97.50 85 GLU A N 1
ATOM 637 C CA . GLU A 1 85 ? -14.056 20.859 16.700 1.00 97.50 85 GLU A CA 1
ATOM 638 C C . GLU A 1 85 ? -14.759 19.504 16.831 1.00 97.50 85 GLU A C 1
ATOM 640 O O . GLU A 1 85 ? -15.492 19.299 17.796 1.00 97.50 85 GLU A O 1
ATOM 645 N N . GLN A 1 86 ? -14.453 18.547 15.951 1.00 95.81 86 GLN A N 1
ATOM 646 C CA . GLN A 1 86 ? -15.002 17.187 16.017 1.00 95.81 86 GLN A CA 1
ATOM 647 C C . GLN A 1 86 ? -14.636 16.472 17.321 1.00 95.81 86 GLN A C 1
ATOM 649 O O . GLN A 1 86 ? -15.487 15.851 17.953 1.00 95.81 86 GLN A O 1
ATOM 654 N N . VAL A 1 87 ? -13.376 16.574 17.760 1.00 97.75 87 VAL A N 1
ATOM 655 C CA . VAL A 1 87 ? -12.942 15.990 19.038 1.00 97.75 87 VAL A CA 1
ATOM 656 C C . VAL A 1 87 ? -13.668 16.657 20.202 1.00 97.75 87 VAL A C 1
ATOM 658 O O . VAL A 1 87 ? -14.101 15.974 21.124 1.00 97.75 87 VAL A O 1
ATOM 661 N N . ARG A 1 88 ? -13.838 17.982 20.169 1.00 97.44 88 ARG A N 1
ATOM 662 C CA . ARG A 1 88 ? -14.563 18.711 21.214 1.00 97.44 88 ARG A CA 1
ATOM 663 C C . ARG A 1 88 ? -16.024 18.272 21.305 1.00 97.44 88 ARG A C 1
ATOM 665 O O . ARG A 1 88 ? -16.522 18.099 22.414 1.00 97.44 88 ARG A O 1
ATOM 672 N N . GLU A 1 89 ? -16.686 18.092 20.168 1.00 97.94 89 GLU A N 1
ATOM 673 C CA . GLU A 1 89 ? -18.072 17.627 20.091 1.00 97.94 89 GLU A CA 1
ATOM 674 C C . GLU A 1 89 ? -18.209 16.190 20.606 1.00 97.94 89 GLU A C 1
ATOM 676 O O . GLU A 1 89 ? -18.988 15.950 21.526 1.00 97.94 89 GLU A O 1
ATOM 681 N N . ALA A 1 90 ? -17.365 15.270 20.129 1.00 96.94 90 ALA A N 1
ATOM 682 C CA . ALA A 1 90 ? -17.354 13.881 20.587 1.00 96.94 90 ALA A CA 1
ATOM 683 C C . ALA A 1 90 ? -17.066 13.759 22.094 1.00 96.94 90 ALA A C 1
ATOM 685 O O . ALA A 1 90 ? -17.681 12.953 22.792 1.00 96.94 90 ALA A O 1
ATOM 686 N N . VAL A 1 91 ? -16.151 14.579 22.627 1.00 98.25 91 VAL A N 1
ATOM 687 C CA . VAL A 1 91 ? -15.875 14.617 24.069 1.00 98.25 91 VAL A CA 1
ATOM 688 C C . VAL A 1 91 ? -17.088 15.139 24.835 1.00 98.25 91 VAL A C 1
ATOM 690 O O . VAL A 1 91 ? -17.434 14.547 25.856 1.00 98.25 91 VAL A O 1
ATOM 693 N N . SER A 1 92 ? -17.756 16.192 24.353 1.00 98.00 92 SER A N 1
ATOM 694 C CA . SER A 1 92 ? -18.983 16.706 24.976 1.00 98.00 92 SER A CA 1
ATOM 695 C C . SER A 1 92 ? -20.069 15.634 25.030 1.00 98.00 92 SER A C 1
ATOM 697 O O . SER A 1 92 ? -20.573 15.339 26.109 1.00 98.00 92 SER A O 1
ATOM 699 N N . GLU A 1 93 ? -20.353 14.988 23.898 1.00 97.75 93 GLU A N 1
ATOM 700 C CA . GLU A 1 93 ? -21.354 13.923 23.803 1.00 97.75 93 GLU A CA 1
ATOM 701 C C . GLU A 1 93 ? -21.011 12.740 24.719 1.00 97.75 93 GLU A C 1
ATOM 703 O O . GLU A 1 93 ? -21.875 12.210 25.419 1.00 97.75 93 GLU A O 1
ATOM 708 N N . SER A 1 94 ? -19.729 12.362 24.792 1.00 96.69 94 SER A N 1
ATOM 709 C CA . SER A 1 94 ? -19.284 11.303 25.700 1.00 96.69 94 SER A CA 1
ATOM 710 C C . SER A 1 94 ? -19.484 11.671 27.175 1.00 96.69 94 SER A C 1
ATOM 712 O O . SER A 1 94 ? -19.897 10.823 27.965 1.00 96.69 94 SER A O 1
ATOM 714 N N . MET A 1 95 ? -19.230 12.928 27.555 1.00 98.00 95 MET A N 1
ATOM 715 C CA . MET A 1 95 ? -19.401 13.403 28.929 1.00 98.00 95 MET A CA 1
ATOM 716 C C . MET A 1 95 ? -20.878 13.454 29.311 1.00 98.00 95 MET A C 1
ATOM 718 O O . MET A 1 95 ? -21.232 13.007 30.402 1.00 98.00 95 MET A O 1
ATOM 722 N N . ASP A 1 96 ? -21.737 13.918 28.405 1.00 97.88 96 ASP A N 1
ATOM 723 C CA . ASP A 1 96 ? -23.188 13.907 28.597 1.00 97.88 96 ASP A CA 1
ATOM 724 C C . ASP A 1 96 ? -23.706 12.466 28.749 1.00 97.88 96 ASP A C 1
ATOM 726 O O . ASP A 1 96 ? -24.434 12.157 29.698 1.00 97.88 96 ASP A O 1
ATOM 730 N N . GLY A 1 97 ? -23.229 11.543 27.906 1.00 97.81 97 GLY A N 1
ATOM 731 C CA . GLY A 1 97 ? -23.532 10.115 28.013 1.00 97.81 97 GLY A CA 1
ATOM 732 C C . GLY A 1 97 ? -23.098 9.502 29.350 1.00 97.81 97 GLY A C 1
ATOM 733 O O . GLY A 1 97 ? -23.866 8.764 29.976 1.00 97.81 97 GLY A O 1
ATOM 734 N N . LEU A 1 98 ? -21.898 9.844 29.832 1.00 97.88 98 LEU A N 1
ATOM 735 C CA . LEU A 1 98 ? -21.399 9.409 31.140 1.00 97.88 98 LEU A CA 1
ATOM 736 C C . LEU A 1 98 ? -22.240 9.973 32.292 1.00 97.88 98 LEU A C 1
ATOM 738 O O . LEU A 1 98 ? -22.552 9.238 33.232 1.00 97.88 98 LEU A O 1
ATOM 742 N N . MET A 1 99 ? -22.640 11.247 32.232 1.00 97.00 99 MET A N 1
ATOM 743 C CA . MET A 1 99 ? -23.506 11.856 33.247 1.00 97.00 99 MET A CA 1
ATOM 744 C C . MET A 1 99 ? -24.885 11.189 33.290 1.00 97.00 99 MET A C 1
ATOM 746 O O . MET A 1 99 ? -25.407 10.922 34.377 1.00 97.00 99 MET A O 1
ATOM 750 N N . ASP A 1 100 ? -25.458 10.861 32.134 1.00 97.56 100 ASP A N 1
ATOM 751 C CA . ASP A 1 100 ? -26.743 10.170 32.045 1.00 97.56 100 ASP A CA 1
ATOM 752 C C . ASP A 1 100 ? -26.674 8.725 32.540 1.00 97.56 100 ASP A C 1
ATOM 754 O O . ASP A 1 100 ? -27.597 8.256 33.215 1.00 97.56 100 ASP A O 1
ATOM 758 N N . GLN A 1 101 ? -25.584 8.015 32.245 1.00 97.44 101 GLN A N 1
ATOM 759 C CA . GLN A 1 101 ? -25.353 6.675 32.776 1.00 97.44 101 GLN A CA 1
ATOM 760 C C . GLN A 1 101 ? -25.161 6.717 34.295 1.00 97.44 101 GLN A C 1
ATOM 762 O O . GLN A 1 101 ? -25.789 5.935 35.003 1.00 97.44 101 GLN A O 1
ATOM 767 N N . ALA A 1 102 ? -24.375 7.664 34.814 1.00 97.75 102 ALA A N 1
ATOM 768 C CA . ALA A 1 102 ? -24.180 7.835 36.252 1.00 97.75 102 ALA A CA 1
ATOM 769 C C . ALA A 1 102 ? -25.506 8.116 36.980 1.00 97.75 102 ALA A C 1
ATOM 771 O O . ALA A 1 102 ? -25.782 7.514 38.020 1.00 97.75 102 ALA A O 1
ATOM 772 N N . ARG A 1 103 ? -26.368 8.973 36.411 1.00 96.25 103 ARG A N 1
ATOM 773 C CA . ARG A 1 103 ? -27.716 9.240 36.942 1.00 96.25 103 ARG A CA 1
ATOM 774 C C . ARG A 1 103 ? -28.604 7.997 36.922 1.00 96.25 103 ARG A C 1
ATOM 776 O O . ARG A 1 103 ? -29.275 7.728 37.916 1.00 96.25 103 ARG A O 1
ATOM 783 N N . ARG A 1 104 ? -28.594 7.228 35.827 1.00 97.00 104 ARG A N 1
ATOM 784 C CA . ARG A 1 104 ? -29.349 5.967 35.722 1.00 97.00 104 ARG A CA 1
ATOM 785 C C . ARG A 1 104 ? -28.890 4.941 36.753 1.00 97.00 104 ARG A C 1
ATOM 787 O O . ARG A 1 104 ? -29.730 4.412 37.471 1.00 97.00 104 ARG A O 1
ATOM 794 N N . THR A 1 105 ? -27.585 4.729 36.899 1.00 97.50 105 THR A N 1
ATOM 795 C CA . THR A 1 105 ? -27.027 3.796 37.890 1.00 97.50 105 THR A CA 1
ATOM 796 C C . THR A 1 105 ? -27.355 4.220 39.323 1.00 97.50 105 THR A C 1
ATOM 798 O O . THR A 1 105 ? -27.680 3.379 40.163 1.00 97.50 105 THR A O 1
ATOM 801 N N . ALA A 1 106 ? -27.316 5.523 39.621 1.00 97.25 106 ALA A N 1
ATOM 802 C CA . ALA A 1 106 ? -27.726 6.039 40.925 1.00 97.25 106 ALA A CA 1
ATOM 803 C C . ALA A 1 106 ? -29.219 5.775 41.195 1.00 97.25 106 ALA A C 1
ATOM 805 O O . ALA A 1 106 ? -29.565 5.296 42.275 1.00 97.25 106 ALA A O 1
ATOM 806 N N . ALA A 1 107 ? -30.089 6.021 40.209 1.00 96.38 107 ALA A N 1
ATOM 807 C CA . ALA A 1 107 ? -31.519 5.731 40.316 1.00 96.38 107 ALA A CA 1
ATOM 808 C C . ALA A 1 107 ? -31.800 4.225 40.474 1.00 96.38 107 ALA A C 1
ATOM 810 O O . ALA A 1 107 ? -32.638 3.834 41.283 1.00 96.38 107 ALA A O 1
ATOM 811 N N . GLU A 1 108 ? -31.068 3.370 39.758 1.00 96.75 108 GLU A N 1
ATOM 812 C CA . GLU A 1 108 ? -31.177 1.914 39.871 1.00 96.75 108 GLU A CA 1
ATOM 813 C C . GLU A 1 108 ? -30.738 1.420 41.256 1.00 96.75 108 GLU A C 1
ATOM 815 O O . GLU A 1 108 ? -31.433 0.623 41.881 1.00 96.75 108 GLU A O 1
ATOM 820 N N . THR A 1 109 ? -29.649 1.970 41.799 1.00 96.12 109 THR A N 1
ATOM 821 C CA . THR A 1 109 ? -29.175 1.645 43.155 1.00 96.12 109 THR A CA 1
ATOM 822 C C . THR A 1 109 ? -30.204 2.046 44.217 1.00 96.12 109 THR A C 1
ATOM 824 O O . THR A 1 109 ? -30.491 1.266 45.124 1.00 96.12 109 THR A O 1
ATOM 827 N N . GLN A 1 110 ? -30.809 3.232 44.083 1.00 95.44 110 GLN A N 1
ATOM 828 C CA . GLN A 1 110 ? -31.889 3.684 44.968 1.00 95.44 110 GLN A CA 1
ATOM 829 C C . GLN A 1 110 ? -33.122 2.774 44.884 1.00 95.44 110 GLN A C 1
ATOM 831 O O . GLN A 1 110 ? -33.719 2.449 45.909 1.00 95.44 110 GLN A O 1
ATOM 836 N N . ALA A 1 111 ? -33.491 2.325 43.682 1.00 96.56 111 ALA A N 1
ATOM 837 C CA . ALA A 1 111 ? -34.606 1.401 43.494 1.00 96.56 111 ALA A CA 1
ATOM 838 C C . ALA A 1 111 ? -34.331 0.021 44.118 1.00 96.56 111 ALA A C 1
ATOM 840 O O . ALA A 1 111 ? -35.223 -0.563 44.737 1.00 96.56 111 ALA A O 1
ATOM 841 N N . ILE A 1 112 ? -33.099 -0.488 43.996 1.00 96.69 112 ILE A N 1
ATOM 842 C CA . ILE A 1 112 ? -32.678 -1.752 44.615 1.00 96.69 112 ILE A CA 1
ATOM 843 C C . ILE A 1 112 ? -32.742 -1.654 46.142 1.00 96.69 112 ILE A C 1
ATOM 845 O O . ILE A 1 112 ? -33.278 -2.563 46.781 1.00 96.69 112 ILE A O 1
ATOM 849 N N . ASP A 1 113 ? -32.249 -0.560 46.728 1.00 97.44 113 ASP A N 1
ATOM 850 C CA . ASP A 1 113 ? -32.314 -0.354 48.178 1.00 97.44 113 ASP A CA 1
ATOM 851 C C . ASP A 1 113 ? -33.767 -0.267 48.667 1.00 97.44 113 ASP A C 1
ATOM 853 O O . ASP A 1 113 ? -34.152 -0.986 49.590 1.00 97.44 113 ASP A O 1
ATOM 857 N N . ALA A 1 114 ? -34.624 0.500 47.985 1.00 95.88 114 ALA A N 1
ATOM 858 C CA . ALA A 1 114 ? -36.049 0.569 48.314 1.00 95.88 114 ALA A CA 1
ATOM 859 C C . ALA A 1 114 ? -36.721 -0.819 48.276 1.00 95.88 114 ALA A C 1
ATOM 861 O O . ALA A 1 114 ? -37.427 -1.205 49.212 1.00 95.88 114 ALA A O 1
ATOM 862 N N . ALA A 1 115 ? -36.443 -1.618 47.241 1.00 95.62 115 ALA A N 1
ATOM 863 C CA . ALA A 1 115 ? -36.964 -2.978 47.122 1.00 95.62 115 ALA A CA 1
ATOM 864 C C . ALA A 1 115 ? -36.434 -3.918 48.221 1.00 95.62 115 ALA A C 1
ATOM 866 O O . ALA A 1 115 ? -37.162 -4.809 48.680 1.00 95.62 115 ALA A O 1
ATOM 867 N N . PHE A 1 116 ? -35.184 -3.732 48.656 1.00 96.56 116 PHE A N 1
ATOM 868 C CA . PHE A 1 116 ? -34.606 -4.459 49.781 1.00 96.56 116 PHE A CA 1
ATOM 869 C C . PHE A 1 116 ? -35.318 -4.105 51.089 1.00 96.56 116 PHE A C 1
ATOM 871 O O . PHE A 1 116 ? -35.774 -5.014 51.783 1.00 96.56 116 PHE A O 1
ATOM 878 N N . GLN A 1 117 ? -35.509 -2.816 51.385 1.00 97.12 117 GLN A N 1
ATOM 879 C CA . GLN A 1 117 ? -36.238 -2.364 52.576 1.00 97.12 117 GLN A CA 1
ATOM 880 C C . GLN A 1 117 ? -37.672 -2.911 52.609 1.00 97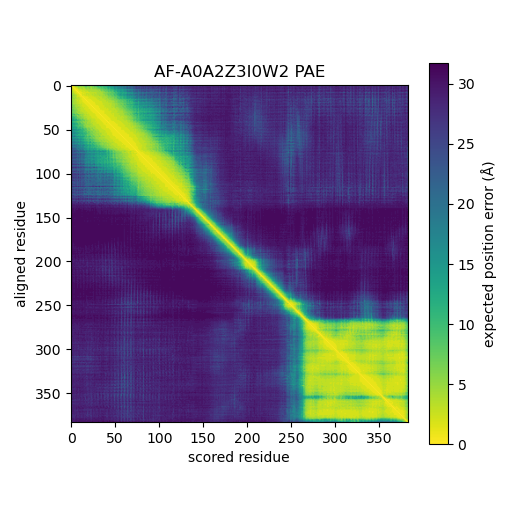.12 117 GLN A C 1
ATOM 882 O O . GLN A 1 117 ? -38.128 -3.410 53.640 1.00 97.12 117 GLN A O 1
ATOM 887 N N . ASP A 1 118 ? -38.374 -2.912 51.473 1.00 96.88 118 ASP A N 1
ATOM 888 C CA . ASP A 1 118 ? -39.719 -3.487 51.370 1.00 96.88 118 ASP A CA 1
ATOM 889 C C . ASP A 1 118 ? -39.735 -5.007 51.567 1.00 96.88 118 ASP A C 1
ATOM 891 O O . ASP A 1 118 ? -40.700 -5.570 52.093 1.00 96.88 118 ASP A O 1
ATOM 895 N N . ARG A 1 119 ? -38.683 -5.711 51.137 1.00 94.94 119 ARG A N 1
ATOM 896 C CA . ARG A 1 119 ? -38.539 -7.152 51.380 1.00 94.94 119 ARG A CA 1
ATOM 897 C C . ARG A 1 119 ? -38.248 -7.437 52.851 1.00 94.94 119 ARG A C 1
ATOM 899 O O . ARG A 1 119 ? -38.840 -8.361 53.402 1.00 94.94 119 ARG A O 1
ATOM 906 N N . VAL A 1 120 ? -37.393 -6.638 53.485 1.00 97.25 120 VAL A N 1
ATOM 907 C CA . VAL A 1 120 ? -37.087 -6.726 54.917 1.00 97.25 120 VAL A CA 1
ATOM 908 C C . VAL A 1 120 ? -38.349 -6.478 55.745 1.00 97.25 120 VAL A C 1
ATOM 910 O O . VAL A 1 120 ? -38.675 -7.294 56.603 1.00 97.25 120 VAL A O 1
ATOM 913 N N . ARG A 1 121 ? -39.118 -5.425 55.433 1.00 97.31 121 ARG A N 1
ATOM 914 C CA . ARG A 1 121 ? -40.386 -5.118 56.114 1.00 97.31 121 ARG A CA 1
ATOM 915 C C . ARG A 1 121 ? -41.378 -6.278 56.013 1.00 97.31 121 ARG A C 1
ATOM 917 O O . ARG A 1 121 ? -41.852 -6.753 57.040 1.00 97.31 121 ARG A O 1
ATOM 924 N N . ARG A 1 122 ? -41.599 -6.806 54.801 1.00 95.56 122 ARG A N 1
ATOM 925 C CA . ARG A 1 122 ? -42.463 -7.981 54.580 1.00 95.56 122 ARG A CA 1
ATOM 926 C C . ARG A 1 122 ? -41.975 -9.224 55.325 1.00 95.56 122 ARG A C 1
ATOM 928 O O . ARG A 1 122 ? -42.786 -9.974 55.854 1.00 95.56 122 ARG A O 1
ATOM 935 N N . ASN A 1 123 ? -40.664 -9.455 55.385 1.00 92.38 123 ASN A N 1
ATOM 936 C CA . ASN A 1 123 ? -40.106 -10.597 56.109 1.00 92.38 123 ASN A CA 1
ATOM 937 C C . ASN A 1 123 ? -40.345 -10.486 57.625 1.00 92.38 123 ASN A C 1
ATOM 939 O O . ASN A 1 123 ? -40.783 -11.455 58.244 1.00 92.38 123 ASN A O 1
ATOM 943 N N . PHE A 1 124 ? -40.136 -9.304 58.213 1.00 96.06 124 PHE A N 1
ATOM 944 C CA . PHE A 1 124 ? -40.443 -9.060 59.625 1.00 96.06 124 PHE A CA 1
ATOM 945 C C . PHE A 1 124 ? -41.940 -9.156 59.933 1.00 96.06 124 PHE A C 1
ATOM 947 O O . PHE A 1 124 ? -42.303 -9.675 60.990 1.00 96.06 124 PHE A O 1
ATOM 954 N N . GLU A 1 125 ? -42.810 -8.704 59.028 1.00 95.75 125 GLU A N 1
ATOM 955 C CA . GLU A 1 125 ? -44.262 -8.883 59.147 1.00 95.75 125 GLU A CA 1
ATOM 956 C C . GLU A 1 125 ? -44.634 -10.370 59.169 1.00 95.75 125 GLU A C 1
ATOM 958 O O . GLU A 1 125 ? -45.288 -10.808 60.113 1.00 95.75 125 GLU A O 1
ATOM 963 N N . MET A 1 126 ? -44.132 -11.170 58.219 1.00 93.38 126 MET A N 1
ATOM 964 C CA . MET A 1 126 ? -44.365 -12.622 58.179 1.00 93.38 126 MET A CA 1
ATOM 965 C C . MET A 1 126 ? -43.883 -13.328 59.453 1.00 93.38 126 MET A C 1
ATOM 967 O O . MET A 1 126 ? -44.585 -14.180 59.998 1.00 93.38 126 MET A O 1
ATOM 971 N N . LEU A 1 127 ? -42.696 -12.972 59.960 1.00 93.81 127 LEU A N 1
ATOM 972 C CA . LEU A 1 127 ? -42.177 -13.523 61.216 1.00 93.81 127 LEU A CA 1
ATOM 973 C C . LEU A 1 127 ? -43.039 -13.112 62.415 1.00 93.81 127 LEU A C 1
ATOM 975 O O . LEU A 1 127 ? -43.326 -13.937 63.281 1.00 93.81 127 LEU A O 1
ATOM 979 N N . SER A 1 128 ? -43.494 -11.860 62.457 1.00 90.62 128 SER A N 1
ATOM 980 C CA . SER A 1 128 ? -44.373 -11.358 63.518 1.00 90.62 128 SER A CA 1
ATOM 981 C C . SER A 1 128 ? -45.743 -12.041 63.495 1.00 90.62 128 SER A C 1
ATOM 983 O O . SER A 1 128 ? -46.295 -12.351 64.553 1.00 90.62 128 SER A O 1
ATOM 985 N N . GLU A 1 129 ? -46.288 -12.315 62.308 1.00 90.31 129 GLU A N 1
ATOM 986 C CA . GLU A 1 129 ? -47.517 -13.091 62.131 1.00 90.31 129 GLU A CA 1
ATOM 987 C C . GLU A 1 129 ? -47.343 -14.549 62.566 1.00 90.31 129 GLU A C 1
ATOM 989 O O . GLU A 1 129 ? -48.178 -15.062 63.310 1.00 90.31 129 GLU A O 1
ATOM 994 N N . ALA A 1 130 ? -46.243 -15.203 62.186 1.00 87.56 130 ALA A N 1
ATOM 995 C CA . ALA A 1 130 ? -45.945 -16.571 62.606 1.00 87.56 130 ALA A CA 1
ATOM 996 C C . ALA A 1 130 ? -45.767 -16.681 64.130 1.00 87.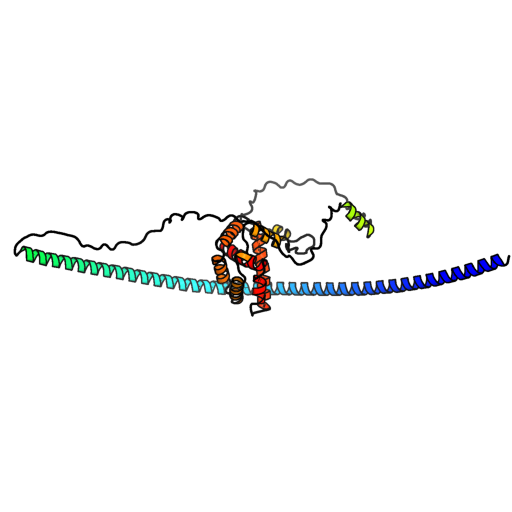56 130 ALA A C 1
ATOM 998 O O . ALA A 1 130 ? -46.276 -17.618 64.746 1.00 87.56 130 ALA A O 1
ATOM 999 N N . VAL A 1 131 ? -45.114 -15.700 64.762 1.00 86.25 131 VAL A N 1
ATOM 1000 C CA . VAL A 1 131 ? -44.998 -15.613 66.226 1.00 86.25 131 VAL A CA 1
ATOM 1001 C C . VAL A 1 131 ? -46.357 -15.362 66.878 1.00 86.25 131 VAL A C 1
ATOM 1003 O O . VAL A 1 131 ? -46.655 -15.988 67.893 1.00 86.25 131 VAL A O 1
ATOM 1006 N N . LYS A 1 132 ? -47.224 -14.518 66.301 1.00 85.69 132 LYS A N 1
ATOM 1007 C CA . LYS A 1 132 ? -48.610 -14.359 66.778 1.00 85.69 132 LYS A CA 1
ATOM 1008 C C . LYS A 1 132 ? -49.406 -15.658 66.665 1.00 85.69 132 LYS A C 1
ATOM 1010 O O . LYS A 1 132 ? -50.094 -16.012 67.619 1.00 85.69 132 LYS A O 1
ATOM 1015 N N . MET A 1 133 ? -49.283 -16.394 65.558 1.00 77.69 133 MET A N 1
ATOM 1016 C CA . MET A 1 133 ? -49.928 -17.702 65.410 1.00 77.69 133 MET A CA 1
ATOM 1017 C C . MET A 1 133 ? -49.382 -18.714 66.423 1.00 77.69 133 MET A C 1
ATOM 1019 O O . MET A 1 133 ? -50.162 -19.347 67.127 1.00 77.69 133 MET A O 1
ATOM 1023 N N . MET A 1 134 ? -48.064 -18.820 66.589 1.00 71.62 134 MET A N 1
ATOM 1024 C CA . MET A 1 134 ? -47.449 -19.746 67.546 1.00 71.62 134 MET A CA 1
ATOM 1025 C C . MET A 1 134 ? -47.741 -19.361 69.007 1.00 71.62 134 MET A C 1
ATOM 1027 O O . MET A 1 134 ? -47.970 -20.237 69.834 1.00 71.62 134 MET A O 1
ATOM 1031 N N . GLY A 1 135 ? -47.826 -18.067 69.325 1.00 69.25 135 GLY A N 1
ATOM 1032 C CA . GLY A 1 135 ? -48.267 -17.563 70.628 1.00 69.25 135 GLY A CA 1
ATOM 1033 C C . GLY A 1 135 ? -49.754 -17.815 70.898 1.00 69.25 135 GLY A C 1
ATOM 1034 O O . GLY A 1 135 ? -50.128 -18.121 72.028 1.00 69.25 135 GLY A O 1
ATOM 1035 N N . SER A 1 136 ? -50.600 -17.766 69.863 1.00 65.00 136 SER A N 1
ATOM 1036 C CA . SER A 1 136 ? -52.017 -18.142 69.971 1.00 65.00 136 SER A CA 1
ATOM 1037 C C . SER A 1 136 ? -52.221 -19.654 70.133 1.00 65.00 136 SER A C 1
ATOM 1039 O O . SER A 1 136 ? -53.118 -20.072 70.858 1.00 65.00 136 SER A O 1
ATOM 1041 N N . VAL A 1 137 ? -51.337 -20.475 69.551 1.00 54.28 137 VAL A N 1
ATOM 1042 C CA . VAL A 1 137 ? -51.307 -21.935 69.745 1.00 54.28 137 VAL A CA 1
ATOM 1043 C C . VAL A 1 137 ? -50.715 -22.300 71.115 1.00 54.28 137 VAL A C 1
ATOM 1045 O O . VAL A 1 137 ? -51.195 -23.223 71.761 1.00 54.28 137 VAL A O 1
ATOM 1048 N N . ALA A 1 138 ? -49.759 -21.527 71.640 1.00 50.03 138 ALA A N 1
ATOM 1049 C CA . ALA A 1 138 ? -49.224 -21.714 72.993 1.00 50.03 138 ALA A CA 1
ATOM 1050 C C . ALA A 1 138 ? -50.242 -21.400 74.113 1.00 50.03 138 ALA A C 1
ATOM 1052 O O . ALA A 1 138 ? -50.119 -21.936 75.213 1.00 50.03 138 ALA A O 1
ATOM 1053 N N . ALA A 1 139 ? -51.275 -20.592 73.844 1.00 49.81 139 ALA A N 1
ATOM 1054 C CA . ALA A 1 139 ? -52.402 -20.386 74.761 1.00 49.81 139 ALA A CA 1
ATOM 1055 C C . ALA A 1 139 ? -53.429 -21.542 74.742 1.00 49.81 139 ALA A C 1
ATOM 1057 O O . ALA A 1 139 ? -54.300 -21.601 75.609 1.00 49.81 139 ALA A O 1
ATOM 1058 N N . ALA A 1 140 ? -53.317 -22.481 73.797 1.00 46.62 140 ALA A N 1
ATOM 1059 C CA . ALA A 1 140 ? -54.216 -23.618 73.634 1.00 46.62 140 ALA A CA 1
ATOM 1060 C C . ALA A 1 140 ? -53.442 -24.949 73.529 1.00 46.62 140 ALA A C 1
ATOM 1062 O O . ALA A 1 140 ? -53.539 -25.653 72.534 1.00 46.62 140 ALA A O 1
ATOM 1063 N N . GLY A 1 141 ? -52.715 -25.320 74.590 1.00 34.88 141 GLY A N 1
ATOM 1064 C CA . GLY A 1 141 ? -52.281 -26.706 74.834 1.00 34.88 141 GLY A CA 1
ATOM 1065 C C . GLY A 1 141 ? -51.023 -27.166 74.079 1.00 34.88 141 GLY A C 1
ATOM 1066 O O . GLY A 1 141 ? -50.901 -27.044 72.867 1.00 34.88 141 GLY A O 1
ATOM 1067 N N . GLY A 1 142 ? -50.060 -27.714 74.823 1.00 38.22 142 GLY A N 1
ATOM 1068 C CA . GLY A 1 142 ? -48.725 -28.048 74.322 1.00 38.22 142 GLY A CA 1
ATOM 1069 C C . GLY A 1 142 ? -48.517 -29.455 73.728 1.00 38.22 142 GLY A C 1
ATOM 1070 O O . GLY A 1 142 ? -49.100 -30.425 74.202 1.00 38.22 142 GLY A O 1
ATOM 1071 N N . ALA A 1 143 ? -47.532 -29.489 72.808 1.00 39.22 143 ALA A N 1
ATOM 1072 C CA . ALA A 1 143 ? -46.500 -30.513 72.500 1.00 39.22 143 ALA A CA 1
ATOM 1073 C C . ALA A 1 143 ? -46.873 -31.840 71.777 1.00 39.22 143 ALA A C 1
ATOM 1075 O O . ALA A 1 143 ? -48.003 -32.298 71.912 1.00 39.22 143 ALA A O 1
ATOM 1076 N N . PRO A 1 144 ? -45.913 -32.562 71.122 1.00 55.03 144 PRO A N 1
ATOM 1077 C CA . PRO A 1 144 ? -44.585 -32.204 70.569 1.00 55.03 144 PRO A CA 1
ATOM 1078 C C . PRO A 1 144 ? -44.391 -32.580 69.062 1.00 55.03 144 PRO A C 1
ATOM 1080 O O . PRO A 1 144 ? -45.272 -33.142 68.420 1.00 55.03 144 PRO A O 1
ATOM 1083 N N . VAL A 1 145 ? -43.201 -32.285 68.508 1.00 52.28 145 VAL A N 1
ATOM 1084 C CA . VAL A 1 145 ? -42.701 -32.650 67.151 1.00 52.28 145 VAL A CA 1
ATOM 1085 C C . VAL A 1 145 ? -41.784 -33.895 67.216 1.00 52.28 145 VAL A C 1
ATOM 1087 O O . VAL A 1 145 ? -41.224 -34.142 68.288 1.00 52.28 145 VAL A O 1
ATOM 1090 N N . PRO A 1 146 ? -41.541 -34.635 66.103 1.00 53.94 146 PRO A N 1
ATOM 1091 C CA . PRO A 1 146 ? -40.235 -34.466 65.432 1.00 53.94 146 PRO A CA 1
ATOM 1092 C C . PRO A 1 146 ? -40.170 -34.655 63.890 1.00 53.94 146 PRO A C 1
ATOM 1094 O O . PRO A 1 146 ? -41.011 -35.298 63.270 1.00 53.94 146 PRO A O 1
ATOM 1097 N N . SER A 1 147 ? -39.036 -34.162 63.358 1.00 42.12 147 SER A N 1
ATOM 1098 C CA . SER A 1 147 ? -38.260 -34.578 62.163 1.00 42.12 147 SER A CA 1
ATOM 1099 C C . SER A 1 147 ? -38.529 -33.985 60.763 1.00 42.12 147 SER A C 1
ATOM 1101 O O . SER A 1 147 ? -39.262 -34.533 59.955 1.00 42.12 147 SER A O 1
ATOM 1103 N N . ALA A 1 148 ? -37.791 -32.900 60.487 1.00 40.69 148 ALA A N 1
ATOM 1104 C CA . ALA A 1 148 ? -36.632 -32.794 59.576 1.00 40.69 148 ALA A CA 1
ATOM 1105 C C . ALA A 1 148 ? -36.726 -33.000 58.037 1.00 40.69 148 ALA A C 1
ATOM 1107 O O . ALA A 1 148 ? -37.212 -34.000 57.525 1.00 40.69 148 ALA A O 1
ATOM 1108 N N . VAL A 1 149 ? -35.975 -32.097 57.379 1.00 40.00 149 VAL A N 1
ATOM 1109 C CA . VAL A 1 149 ? -35.358 -32.091 56.032 1.00 40.00 149 VAL A CA 1
ATOM 1110 C C . VAL A 1 149 ? -36.196 -31.553 54.865 1.00 40.00 149 VAL A C 1
ATOM 1112 O O . VAL A 1 149 ? -37.110 -32.198 54.369 1.00 40.00 149 VAL A O 1
ATOM 1115 N N . GLY A 1 150 ? -35.774 -30.391 54.347 1.00 33.09 150 GLY A N 1
ATOM 1116 C CA . GLY A 1 150 ? -36.189 -29.899 53.033 1.00 33.09 150 GLY A CA 1
ATOM 1117 C C . GLY A 1 150 ? -35.939 -28.409 52.797 1.00 33.09 150 GLY A C 1
ATOM 1118 O O . GLY A 1 150 ? -36.885 -27.682 52.522 1.00 33.09 150 GLY A O 1
ATOM 1119 N N . ALA A 1 151 ? -34.693 -27.936 52.897 1.00 40.62 151 ALA A N 1
ATOM 1120 C CA . ALA A 1 151 ? -34.315 -26.623 52.367 1.00 40.62 151 ALA A CA 1
ATOM 1121 C C . ALA A 1 151 ? -33.532 -26.816 51.054 1.00 40.62 151 ALA A C 1
ATOM 1123 O O . ALA A 1 151 ? -32.504 -27.497 51.083 1.00 40.62 151 ALA A O 1
ATOM 1124 N N . PRO A 1 152 ? -33.961 -26.240 49.915 1.00 47.16 152 PRO A N 1
ATOM 1125 C CA . PRO A 1 152 ? -33.100 -26.107 48.752 1.00 47.16 152 PRO A CA 1
ATOM 1126 C C . PRO A 1 152 ? -32.214 -24.867 48.923 1.00 47.16 152 PRO A C 1
ATOM 1128 O O . PRO A 1 152 ? -32.690 -23.767 49.197 1.00 47.16 152 PRO A O 1
ATOM 1131 N N . ILE A 1 153 ? -30.910 -25.058 48.760 1.00 43.72 153 ILE A N 1
ATOM 1132 C CA . ILE A 1 153 ? -29.909 -23.994 48.656 1.00 43.72 153 ILE A CA 1
ATOM 1133 C C . ILE A 1 153 ? -29.943 -23.456 47.214 1.00 43.72 153 ILE A C 1
ATOM 1135 O O . ILE A 1 153 ? -29.827 -24.265 46.292 1.00 43.72 153 ILE A O 1
ATOM 1139 N N . PRO A 1 154 ? -29.988 -22.132 46.979 1.00 46.31 154 PRO A N 1
ATOM 1140 C CA . PRO A 1 154 ? -29.449 -21.558 45.758 1.00 46.31 154 PRO A CA 1
ATOM 1141 C C . PRO A 1 154 ? -28.265 -20.656 46.118 1.00 46.31 154 PRO A C 1
ATOM 1143 O O . PRO A 1 154 ? -28.432 -19.525 46.565 1.00 46.31 154 PRO A O 1
ATOM 1146 N N . ALA A 1 155 ? -27.052 -21.164 45.922 1.00 40.50 155 ALA A N 1
ATOM 1147 C CA . ALA A 1 155 ? -25.850 -20.344 45.869 1.00 40.50 155 ALA A CA 1
ATOM 1148 C C . ALA A 1 155 ? -24.823 -21.034 44.967 1.00 40.50 155 ALA A C 1
ATOM 1150 O O . ALA A 1 155 ? -24.166 -21.987 45.373 1.00 40.50 155 ALA A O 1
ATOM 1151 N N . ALA A 1 156 ? -24.708 -20.547 43.735 1.00 36.84 156 ALA A N 1
ATOM 1152 C CA . ALA A 1 156 ? -23.514 -20.709 42.917 1.00 36.84 156 ALA A CA 1
ATOM 1153 C C . ALA A 1 156 ? -23.449 -19.535 41.931 1.00 36.84 156 ALA A C 1
ATOM 1155 O O . ALA A 1 156 ? -23.909 -19.621 40.795 1.00 36.84 156 ALA A O 1
ATOM 1156 N N . ALA A 1 157 ? -22.918 -18.410 42.414 1.00 40.41 157 ALA A N 1
ATOM 1157 C CA . ALA A 1 157 ? -22.243 -17.445 41.561 1.00 40.41 157 ALA A CA 1
ATOM 1158 C C . ALA A 1 157 ? -20.785 -17.903 41.389 1.00 40.41 157 ALA A C 1
ATOM 1160 O O . ALA A 1 157 ? -20.194 -18.491 42.293 1.00 40.41 157 ALA A O 1
ATOM 1161 N N . ALA A 1 158 ? -20.284 -17.670 40.183 1.00 39.50 158 ALA A N 1
ATOM 1162 C CA . ALA A 1 158 ? -19.025 -18.108 39.603 1.00 39.50 158 ALA A CA 1
ATOM 1163 C C . ALA A 1 158 ? -17.743 -17.722 40.365 1.00 39.50 158 ALA A C 1
ATOM 1165 O O . ALA A 1 158 ? -17.648 -16.616 40.885 1.00 39.50 158 ALA A O 1
ATOM 1166 N N . GLU A 1 159 ? -16.719 -18.579 40.247 1.00 34.69 159 GLU A N 1
ATOM 1167 C CA . GLU A 1 159 ? -15.321 -18.182 40.001 1.00 34.69 159 GLU A CA 1
ATOM 1168 C C . GLU A 1 159 ? -14.528 -19.364 39.356 1.00 34.69 159 GLU A C 1
ATOM 1170 O O . GLU A 1 159 ? -15.087 -20.455 39.225 1.00 34.69 159 GLU A O 1
ATOM 1175 N N . PRO A 1 160 ? -13.296 -19.166 38.841 1.00 46.53 160 PRO A N 1
ATOM 1176 C CA . PRO A 1 160 ? -12.860 -19.295 37.440 1.00 46.53 160 PRO A CA 1
ATOM 1177 C C . PRO A 1 160 ? -12.313 -20.690 37.023 1.00 46.53 160 PRO A C 1
ATOM 1179 O O . PRO A 1 160 ? -12.044 -21.538 37.875 1.00 46.53 160 PRO A O 1
ATOM 1182 N N . PRO A 1 161 ? -12.107 -20.965 35.711 1.00 46.31 161 PRO A N 1
ATOM 1183 C CA . PRO A 1 161 ? -11.704 -22.288 35.231 1.00 46.31 161 PRO A CA 1
ATOM 1184 C C . PRO A 1 161 ? -10.187 -22.526 35.343 1.00 46.31 161 PRO A C 1
ATOM 1186 O O . PRO A 1 161 ? -9.383 -21.777 34.793 1.00 46.31 161 PRO A O 1
ATOM 1189 N N . ALA A 1 162 ? -9.804 -23.632 35.983 1.00 45.53 162 ALA A N 1
ATOM 1190 C CA . ALA A 1 162 ? -8.458 -24.213 35.958 1.00 45.53 162 ALA A CA 1
ATOM 1191 C C . ALA A 1 162 ? -8.503 -25.628 35.322 1.00 45.53 162 ALA A C 1
ATOM 1193 O O . ALA A 1 162 ? -9.578 -26.222 35.212 1.00 45.53 162 ALA A O 1
ATOM 1194 N N . PRO A 1 163 ? -7.377 -26.141 34.796 1.00 45.78 163 PRO A N 1
ATOM 1195 C CA . PRO A 1 163 ? -7.317 -26.800 33.492 1.00 45.78 163 PRO A CA 1
ATOM 1196 C C . PRO A 1 163 ? -7.724 -28.279 33.503 1.00 45.78 163 PRO A C 1
ATOM 1198 O O . PRO A 1 163 ? -7.426 -29.029 34.430 1.00 45.78 163 PRO A O 1
ATOM 1201 N N . LYS A 1 164 ? -8.358 -28.719 32.408 1.00 52.28 164 LYS A N 1
ATOM 1202 C CA . LYS A 1 164 ? -8.622 -30.138 32.128 1.00 52.28 164 LYS A CA 1
ATOM 1203 C C . LYS A 1 164 ? -7.306 -30.908 31.895 1.00 52.28 164 LYS A C 1
ATOM 1205 O O . LYS A 1 164 ? -6.418 -30.377 31.226 1.00 52.28 164 LYS A O 1
ATOM 1210 N N . PRO A 1 165 ? -7.196 -32.162 32.372 1.00 43.88 165 PRO A N 1
ATOM 1211 C CA . PRO A 1 165 ? -6.069 -33.042 32.083 1.00 43.88 165 PRO A CA 1
ATOM 1212 C C . PRO A 1 165 ? -6.062 -33.480 30.610 1.00 43.88 165 PRO A C 1
ATOM 1214 O O . PRO A 1 165 ? -7.109 -33.691 29.995 1.00 43.88 165 PRO A O 1
ATOM 1217 N N . ALA A 1 166 ? -4.854 -33.596 30.061 1.00 47.56 166 ALA A N 1
ATOM 1218 C CA . ALA A 1 166 ? -4.575 -34.023 28.697 1.00 47.56 166 ALA A CA 1
ATOM 1219 C C . ALA A 1 166 ? -5.150 -35.422 28.382 1.00 47.56 166 ALA A C 1
ATOM 1221 O O . ALA A 1 166 ? -5.059 -36.318 29.225 1.00 47.56 166 ALA A O 1
ATOM 1222 N N . PRO A 1 167 ? -5.687 -35.652 27.169 1.00 57.03 167 PRO A N 1
ATOM 1223 C CA . PRO A 1 167 ? -5.899 -37.002 26.661 1.00 57.03 167 PRO A CA 1
ATOM 1224 C C . PRO A 1 167 ? -4.557 -37.651 26.248 1.00 57.03 167 PRO A C 1
ATOM 1226 O O . PRO A 1 167 ? -3.620 -36.940 25.872 1.00 57.03 167 PRO A O 1
ATOM 1229 N N . PRO A 1 168 ? -4.440 -38.990 26.325 1.00 55.78 168 PRO A N 1
ATOM 1230 C CA . PRO A 1 168 ? -3.206 -39.724 26.036 1.00 55.78 168 PRO A CA 1
ATOM 1231 C C . PRO A 1 168 ? -2.809 -39.650 24.548 1.00 55.78 168 PRO A C 1
ATOM 1233 O O . PRO A 1 168 ? -3.680 -39.487 23.688 1.00 55.78 168 PRO A O 1
ATOM 1236 N N . PRO A 1 169 ? -1.511 -39.803 24.217 1.00 44.28 169 PRO A N 1
ATOM 1237 C CA . PRO A 1 169 ? -1.039 -39.769 22.840 1.00 44.28 169 PRO A CA 1
ATOM 1238 C C . PRO A 1 169 ? -1.496 -41.034 22.107 1.00 44.28 169 PRO A C 1
ATOM 1240 O O . PRO A 1 169 ? -1.070 -42.144 22.426 1.00 44.28 169 PRO A O 1
ATOM 1243 N N . VAL A 1 170 ? -2.363 -40.867 21.110 1.00 44.56 170 VAL A N 1
ATOM 1244 C CA . VAL A 1 170 ? -2.644 -41.926 20.140 1.00 44.56 170 VAL A CA 1
ATOM 1245 C C . VAL A 1 170 ? -1.522 -41.927 19.108 1.00 44.56 170 VAL A C 1
ATOM 1247 O O . VAL A 1 170 ? -1.216 -40.915 18.484 1.00 44.56 170 VAL A O 1
ATOM 1250 N N . ALA A 1 171 ? -0.906 -43.100 19.017 1.00 38.00 171 ALA A N 1
ATOM 1251 C CA . ALA A 1 171 ? 0.090 -43.575 18.076 1.00 38.00 171 ALA A CA 1
ATOM 1252 C C . ALA A 1 171 ? 0.167 -42.851 16.719 1.00 38.00 171 ALA A C 1
ATOM 1254 O O . ALA A 1 171 ? -0.799 -42.769 15.962 1.00 38.00 171 ALA A O 1
ATOM 1255 N N . ALA A 1 172 ? 1.393 -42.457 16.382 1.00 40.03 172 ALA A N 1
ATOM 1256 C CA . ALA A 1 172 ? 1.843 -42.290 15.011 1.00 40.03 172 ALA A CA 1
ATOM 1257 C C . ALA A 1 172 ? 1.737 -43.620 14.239 1.00 40.03 172 ALA A C 1
ATOM 1259 O O . ALA A 1 172 ? 2.185 -44.648 14.753 1.00 40.03 172 ALA A O 1
ATOM 1260 N N . PRO A 1 173 ? 1.253 -43.619 12.988 1.00 41.75 173 PRO A N 1
ATOM 1261 C CA . PRO A 1 173 ? 1.661 -44.609 12.010 1.00 41.75 173 PRO A CA 1
ATOM 1262 C C . PRO A 1 173 ? 2.896 -44.107 11.248 1.00 41.75 173 PRO A C 1
ATOM 1264 O O . PRO A 1 173 ? 2.889 -43.066 10.593 1.00 41.75 173 PRO A O 1
ATOM 1267 N N . THR A 1 174 ? 3.973 -44.876 11.371 1.00 37.19 174 THR A N 1
ATOM 1268 C CA . THR A 1 174 ? 5.196 -44.811 10.566 1.00 37.19 174 THR A CA 1
ATOM 1269 C C . THR A 1 174 ? 4.871 -45.023 9.075 1.00 37.19 174 THR A C 1
ATOM 1271 O O . THR A 1 174 ? 4.008 -45.847 8.762 1.00 37.19 174 THR A O 1
ATOM 1274 N N . PRO A 1 175 ? 5.551 -44.325 8.147 1.00 38.53 175 PRO A N 1
ATOM 1275 C CA . PRO A 1 175 ? 5.344 -44.485 6.709 1.00 38.53 175 PRO A CA 1
ATOM 1276 C C . PRO A 1 175 ? 5.995 -45.777 6.188 1.00 38.53 175 PRO A C 1
ATOM 1278 O O . PRO A 1 175 ? 7.123 -46.104 6.559 1.00 38.53 175 PRO A O 1
ATOM 1281 N N . ALA A 1 176 ? 5.303 -46.487 5.294 1.00 36.53 176 ALA A N 1
ATOM 1282 C CA . ALA A 1 176 ? 5.884 -47.543 4.463 1.00 36.53 176 ALA A CA 1
ATOM 1283 C C . ALA A 1 176 ? 6.141 -47.019 3.028 1.00 36.53 176 ALA A C 1
ATOM 1285 O O . ALA A 1 176 ? 5.394 -46.150 2.570 1.00 36.53 176 ALA A O 1
ATOM 1286 N N . PRO A 1 177 ? 7.189 -47.499 2.325 1.00 41.59 177 PRO A N 1
ATOM 1287 C CA . PRO A 1 177 ? 7.747 -46.840 1.140 1.00 41.59 177 PRO A CA 1
ATOM 1288 C C . PRO A 1 177 ? 7.246 -47.392 -0.216 1.00 41.59 177 PRO A C 1
ATOM 1290 O O . PRO A 1 177 ? 7.071 -48.598 -0.342 1.00 41.59 177 PRO A O 1
ATOM 1293 N N . ALA A 1 178 ? 7.172 -46.484 -1.214 1.00 39.03 178 ALA A N 1
ATOM 1294 C CA . ALA A 1 178 ? 7.341 -46.640 -2.685 1.00 39.03 178 ALA A CA 1
ATOM 1295 C C . ALA A 1 178 ? 6.345 -47.560 -3.466 1.00 39.03 178 ALA A C 1
ATOM 1297 O O . ALA A 1 178 ? 5.905 -48.564 -2.915 1.00 39.03 178 ALA A O 1
ATOM 1298 N N . PRO A 1 179 ? 5.964 -47.264 -4.743 1.00 42.62 179 PRO A N 1
ATOM 1299 C CA . PRO A 1 179 ? 6.895 -47.036 -5.862 1.00 42.62 179 PRO A CA 1
ATOM 1300 C C . PRO A 1 179 ? 6.548 -45.911 -6.869 1.00 42.62 179 PRO A C 1
ATOM 1302 O O . PRO A 1 179 ? 5.442 -45.381 -6.928 1.00 42.62 179 PRO A O 1
ATOM 1305 N N . GLU A 1 180 ? 7.565 -45.581 -7.670 1.00 36.72 180 GLU A N 1
ATOM 1306 C CA . GLU A 1 180 ? 7.580 -44.713 -8.853 1.00 36.72 180 GLU A CA 1
ATOM 1307 C C . GLU A 1 180 ? 6.507 -45.051 -9.904 1.00 36.72 180 GLU A C 1
ATOM 1309 O O . GLU A 1 180 ? 6.292 -46.224 -10.207 1.00 36.72 180 GLU A O 1
ATOM 1314 N N . ALA A 1 181 ? 5.959 -44.019 -10.566 1.00 31.05 181 ALA A N 1
ATOM 1315 C CA . ALA A 1 181 ? 5.798 -43.994 -12.026 1.00 31.05 181 ALA A CA 1
ATOM 1316 C C . ALA A 1 181 ? 5.397 -42.599 -12.562 1.00 31.05 181 ALA A C 1
ATOM 1318 O O . ALA A 1 181 ? 4.401 -42.017 -12.141 1.00 31.05 181 ALA A O 1
ATOM 1319 N N . ALA A 1 182 ? 6.131 -42.178 -13.600 1.00 34.22 182 ALA A N 1
ATOM 1320 C CA . ALA A 1 182 ? 5.740 -41.279 -14.694 1.00 34.22 182 ALA A CA 1
ATOM 1321 C C . ALA A 1 182 ? 5.775 -39.748 -14.482 1.00 34.22 182 ALA A C 1
ATOM 1323 O O . ALA A 1 182 ? 4.764 -39.056 -14.575 1.00 34.22 182 ALA A O 1
ATOM 1324 N N . GLU A 1 183 ? 6.991 -39.198 -14.389 1.00 34.47 183 GLU A N 1
ATOM 1325 C CA . GLU A 1 183 ? 7.282 -37.847 -14.887 1.00 34.47 183 GLU A CA 1
ATOM 1326 C C . GLU A 1 183 ? 7.410 -37.855 -16.420 1.00 34.47 183 GLU A C 1
ATOM 1328 O O . GLU A 1 183 ? 8.307 -38.479 -16.989 1.00 34.47 183 GLU A O 1
ATOM 1333 N N . ALA A 1 184 ? 6.544 -37.098 -17.097 1.00 38.78 184 ALA A N 1
ATOM 1334 C CA . ALA A 1 184 ? 6.705 -36.725 -18.497 1.00 38.78 184 ALA A CA 1
ATOM 1335 C C . ALA A 1 184 ? 7.091 -35.239 -18.603 1.00 38.78 184 ALA A C 1
ATOM 1337 O O . ALA A 1 184 ? 6.252 -34.344 -18.579 1.00 38.78 184 ALA A O 1
ATOM 1338 N N . GLY A 1 185 ? 8.397 -35.007 -18.749 1.00 45.62 185 GLY A N 1
ATOM 1339 C CA . GLY A 1 185 ? 8.973 -34.054 -19.699 1.00 45.62 185 GLY A CA 1
ATOM 1340 C C . GLY A 1 185 ? 8.686 -32.561 -19.528 1.00 45.62 185 GLY A C 1
ATOM 1341 O O . GLY A 1 185 ? 7.878 -32.005 -20.269 1.00 45.62 185 GLY A O 1
ATOM 1342 N N . ARG A 1 186 ? 9.519 -31.865 -18.739 1.00 44.03 186 ARG A N 1
ATOM 1343 C CA . ARG A 1 186 ? 9.943 -30.485 -19.051 1.00 44.03 186 ARG A CA 1
ATOM 1344 C C . ARG A 1 186 ? 11.447 -30.333 -18.818 1.00 44.03 186 ARG A C 1
ATOM 1346 O O . ARG A 1 186 ? 11.981 -30.667 -17.768 1.00 44.03 186 ARG A O 1
ATOM 1353 N N . ARG A 1 187 ? 12.134 -29.901 -19.875 1.00 40.56 187 ARG A N 1
ATOM 1354 C CA . ARG A 1 187 ? 13.593 -29.870 -20.034 1.00 40.56 187 ARG A CA 1
ATOM 1355 C C . ARG A 1 187 ? 14.233 -28.887 -19.046 1.00 40.56 187 ARG A C 1
ATOM 1357 O O . ARG A 1 187 ? 14.106 -27.681 -19.218 1.00 40.56 187 ARG A O 1
ATOM 1364 N N . ARG A 1 188 ? 14.960 -29.400 -18.050 1.00 42.12 188 ARG A N 1
ATOM 1365 C CA . ARG A 1 188 ? 15.889 -28.606 -17.232 1.00 42.12 188 ARG A CA 1
ATOM 1366 C C . ARG A 1 188 ? 17.121 -28.247 -18.068 1.00 42.12 188 ARG A C 1
ATOM 1368 O O . ARG A 1 188 ? 17.859 -29.135 -18.495 1.00 42.12 188 ARG A O 1
ATOM 1375 N N . LEU A 1 189 ? 17.339 -26.952 -18.287 1.00 48.19 189 LEU A N 1
ATOM 1376 C CA . LEU A 1 189 ? 18.621 -26.412 -18.734 1.00 48.19 189 LEU A CA 1
ATOM 1377 C C . LEU A 1 189 ? 19.667 -26.718 -17.656 1.00 48.19 189 LEU A C 1
ATOM 1379 O O . LEU A 1 189 ? 19.514 -26.322 -16.502 1.00 48.19 189 LEU A O 1
ATOM 1383 N N . LYS A 1 190 ? 20.713 -27.462 -18.022 1.00 41.59 190 LYS A N 1
ATOM 1384 C CA . LYS A 1 190 ? 21.887 -27.643 -17.169 1.00 41.59 190 LYS A CA 1
ATOM 1385 C C . LYS A 1 190 ? 22.720 -26.369 -17.257 1.00 41.59 190 LYS A C 1
ATOM 1387 O O . LYS A 1 190 ? 23.421 -26.171 -18.242 1.00 41.59 190 LYS A O 1
ATOM 1392 N N . LEU A 1 191 ? 22.637 -25.523 -16.238 1.00 39.81 191 LEU A N 1
ATOM 1393 C CA . LEU A 1 191 ? 23.685 -24.548 -15.972 1.00 39.81 191 LEU A CA 1
ATOM 1394 C C . LEU A 1 191 ? 24.808 -25.299 -15.259 1.00 39.81 191 LEU A C 1
ATOM 1396 O O . LEU A 1 191 ? 24.681 -25.698 -14.103 1.00 39.81 191 LEU A O 1
ATOM 1400 N N . THR A 1 192 ? 25.883 -25.569 -15.991 1.00 40.69 192 THR A N 1
ATOM 1401 C CA . THR A 1 192 ? 27.195 -25.806 -15.391 1.00 40.69 192 THR A CA 1
ATOM 1402 C C . THR A 1 192 ? 27.529 -24.607 -14.502 1.00 40.69 192 THR A C 1
ATOM 1404 O O . THR A 1 192 ? 27.404 -23.478 -14.983 1.00 40.69 192 THR A O 1
ATOM 1407 N N . PRO A 1 193 ? 27.931 -24.805 -13.236 1.00 39.53 193 PRO A N 1
ATOM 1408 C CA . PRO A 1 193 ? 28.445 -23.706 -12.435 1.00 39.53 193 PRO A CA 1
ATOM 1409 C C . PRO A 1 193 ? 29.678 -23.151 -13.152 1.00 39.53 193 PRO A C 1
ATOM 1411 O O . PRO A 1 193 ? 30.617 -23.897 -13.437 1.00 39.53 193 PRO A O 1
ATOM 1414 N N . ALA A 1 194 ? 29.652 -21.863 -13.497 1.00 35.25 194 ALA A N 1
ATOM 1415 C CA . ALA A 1 194 ? 30.871 -21.164 -13.859 1.00 35.25 194 ALA A CA 1
ATOM 1416 C C . ALA A 1 194 ? 31.816 -21.286 -12.656 1.00 35.25 194 ALA A C 1
ATOM 1418 O O . ALA A 1 194 ? 31.449 -20.937 -11.533 1.00 35.25 194 ALA A O 1
ATOM 1419 N N . ALA A 1 195 ? 32.997 -21.859 -12.884 1.00 39.66 195 ALA A N 1
ATOM 1420 C CA . ALA A 1 195 ? 34.115 -21.749 -11.958 1.00 39.66 195 ALA A CA 1
ATOM 1421 C C . ALA A 1 195 ? 34.333 -20.259 -11.609 1.00 39.66 195 ALA A C 1
ATOM 1423 O O . ALA A 1 195 ? 33.975 -19.408 -12.430 1.00 39.66 195 ALA A O 1
ATOM 1424 N N . PRO A 1 196 ? 34.874 -19.928 -10.421 1.00 42.62 196 PRO A N 1
ATOM 1425 C CA . PRO A 1 196 ? 35.104 -18.537 -10.046 1.00 42.62 196 PRO A CA 1
ATOM 1426 C C . PRO A 1 196 ? 35.970 -17.891 -11.129 1.00 42.62 196 PRO A C 1
ATOM 1428 O O . PRO A 1 196 ? 37.069 -18.360 -11.413 1.00 42.62 196 PRO A O 1
ATOM 1431 N N . ALA A 1 197 ? 35.420 -16.889 -11.808 1.00 47.44 197 ALA A N 1
ATOM 1432 C CA . ALA A 1 197 ? 36.165 -16.116 -12.780 1.00 47.44 197 ALA A CA 1
ATOM 1433 C C . ALA A 1 197 ? 37.196 -15.297 -11.998 1.00 47.44 197 ALA A C 1
ATOM 1435 O O . ALA A 1 197 ? 36.818 -14.431 -11.214 1.00 47.44 197 ALA A O 1
ATOM 1436 N N . ASP A 1 198 ? 38.476 -15.620 -12.165 1.00 55.72 198 ASP A N 1
ATOM 1437 C CA . ASP A 1 198 ? 39.572 -14.833 -11.614 1.00 55.72 198 ASP A CA 1
ATOM 1438 C C . ASP A 1 198 ? 39.537 -13.420 -12.220 1.00 55.72 198 ASP A C 1
ATOM 1440 O O . ASP A 1 198 ? 39.445 -13.261 -13.441 1.00 55.72 198 ASP A O 1
ATOM 1444 N N . ASP A 1 199 ? 39.654 -12.393 -11.373 1.00 52.00 199 ASP A N 1
ATOM 1445 C CA . ASP A 1 199 ? 39.606 -10.964 -11.734 1.00 52.00 199 ASP A CA 1
ATOM 1446 C C . ASP A 1 199 ? 40.573 -10.577 -12.876 1.00 52.00 199 ASP A C 1
ATOM 1448 O O . ASP A 1 199 ? 40.345 -9.610 -13.605 1.00 52.00 199 ASP A O 1
ATOM 1452 N N . ALA A 1 200 ? 41.633 -11.363 -13.090 1.00 54.81 200 ALA A N 1
ATOM 1453 C CA . ALA A 1 200 ? 42.589 -11.180 -14.181 1.00 54.81 200 ALA A CA 1
ATOM 1454 C C . ALA A 1 200 ? 41.978 -11.417 -15.578 1.00 54.81 200 ALA A C 1
ATOM 1456 O O . ALA A 1 200 ? 42.332 -10.719 -16.526 1.00 54.81 200 ALA A O 1
ATOM 1457 N N . ALA A 1 201 ? 41.026 -12.348 -15.708 1.00 56.34 201 ALA A N 1
ATOM 1458 C CA . ALA A 1 201 ? 40.358 -12.630 -16.980 1.00 56.34 201 ALA A CA 1
ATOM 1459 C C . ALA A 1 201 ? 39.346 -11.533 -17.359 1.00 56.34 201 ALA A C 1
ATOM 1461 O O . ALA A 1 201 ? 39.092 -11.298 -18.538 1.00 56.34 201 ALA A O 1
ATOM 1462 N N . PHE A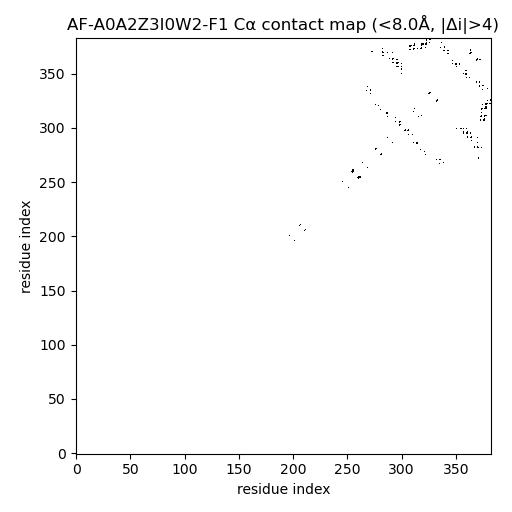 1 202 ? 38.796 -10.823 -16.367 1.00 49.62 202 PHE A N 1
ATOM 1463 C CA . PHE A 1 202 ? 37.952 -9.647 -16.593 1.00 49.62 202 PHE A CA 1
ATOM 1464 C C . PHE A 1 202 ? 38.768 -8.416 -17.012 1.00 49.62 202 PHE A C 1
ATOM 1466 O O . PHE A 1 202 ? 38.309 -7.635 -17.846 1.00 49.62 202 PHE A O 1
ATOM 1473 N N . ALA A 1 203 ? 39.990 -8.268 -16.491 1.00 57.78 203 ALA A N 1
ATOM 1474 C CA . ALA A 1 203 ? 40.889 -7.177 -16.863 1.00 57.78 203 ALA A CA 1
ATOM 1475 C C . ALA A 1 203 ? 41.353 -7.261 -18.331 1.00 57.78 203 ALA A C 1
ATOM 1477 O O . ALA A 1 203 ? 41.385 -6.238 -19.011 1.00 57.78 203 ALA A O 1
ATOM 1478 N N . GLU A 1 204 ? 41.623 -8.462 -18.858 1.00 61.00 204 GLU A N 1
ATOM 1479 C CA . GLU A 1 204 ? 41.987 -8.661 -20.275 1.00 61.00 204 GLU A CA 1
ATOM 1480 C C . GLU A 1 204 ? 40.856 -8.284 -21.246 1.00 61.00 204 GLU A C 1
ATOM 1482 O O . GLU A 1 204 ? 41.107 -7.741 -22.323 1.00 61.00 204 GLU A O 1
ATOM 1487 N N . ILE A 1 205 ? 39.597 -8.517 -20.862 1.00 60.28 205 ILE A N 1
ATOM 1488 C CA . ILE A 1 205 ? 38.429 -8.156 -21.681 1.00 60.28 205 ILE A CA 1
ATOM 1489 C C . ILE A 1 205 ? 38.235 -6.630 -21.708 1.00 60.28 205 ILE A C 1
ATOM 1491 O O . ILE A 1 205 ? 37.783 -6.084 -22.715 1.00 60.28 205 ILE A O 1
ATOM 1495 N N . PHE A 1 206 ? 38.611 -5.938 -20.629 1.00 48.47 206 PHE A N 1
ATOM 1496 C CA . PHE A 1 206 ? 38.547 -4.479 -20.536 1.00 48.47 206 PHE A CA 1
ATOM 1497 C C . PHE A 1 206 ? 39.696 -3.797 -21.302 1.00 48.47 206 PHE A C 1
ATOM 1499 O O . PHE A 1 206 ? 39.475 -2.798 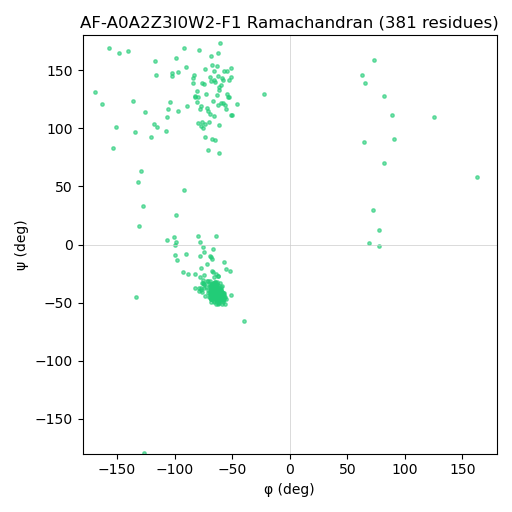-21.980 1.00 48.47 206 PHE A O 1
ATOM 1506 N N . GLU A 1 207 ? 40.898 -4.382 -21.286 1.00 53.78 207 GLU A N 1
ATOM 1507 C CA . GLU A 1 207 ? 42.051 -3.951 -22.099 1.00 53.78 207 GLU A CA 1
ATOM 1508 C C . GLU A 1 207 ? 41.787 -4.107 -23.607 1.00 53.78 207 GLU A C 1
ATOM 1510 O O . GLU A 1 207 ? 42.087 -3.208 -24.396 1.00 53.78 207 GLU A O 1
ATOM 1515 N N . ALA A 1 208 ? 41.129 -5.199 -24.014 1.00 58.62 208 ALA A N 1
ATOM 1516 C CA . ALA A 1 208 ? 40.787 -5.463 -25.412 1.00 58.62 208 ALA A CA 1
ATOM 1517 C C . ALA A 1 208 ? 39.732 -4.499 -26.003 1.00 58.62 208 ALA A C 1
ATOM 1519 O O . ALA A 1 208 ? 39.552 -4.470 -27.223 1.00 58.62 208 ALA A O 1
ATOM 1520 N N . ALA A 1 209 ? 39.046 -3.704 -25.172 1.00 46.97 209 ALA A N 1
ATOM 1521 C CA . ALA A 1 209 ? 37.985 -2.783 -25.589 1.00 46.97 209 ALA A CA 1
ATOM 1522 C C . ALA A 1 209 ? 38.379 -1.289 -25.574 1.00 46.97 209 ALA A C 1
ATOM 1524 O O . ALA A 1 209 ? 37.550 -0.445 -25.914 1.00 46.97 209 ALA A O 1
ATOM 1525 N N . GLY A 1 210 ? 39.637 -0.952 -25.269 1.00 45.09 210 GLY A N 1
ATOM 1526 C CA . GLY A 1 210 ? 40.152 0.422 -25.319 1.00 45.09 210 GLY A CA 1
ATOM 1527 C C . GLY A 1 210 ? 40.770 0.848 -23.991 1.00 45.09 210 GLY A C 1
ATOM 1528 O O . GLY A 1 210 ? 40.065 1.031 -23.004 1.00 45.09 210 GLY A O 1
ATOM 1529 N N . GLY A 1 211 ? 42.098 0.987 -23.995 1.00 45.00 211 GLY A N 1
ATOM 1530 C CA . GLY A 1 211 ? 42.940 1.197 -22.815 1.00 45.00 211 GLY A CA 1
ATOM 1531 C C . GLY A 1 211 ? 42.663 2.462 -21.981 1.00 45.00 211 GLY A C 1
ATOM 1532 O O . GLY A 1 211 ? 41.862 3.323 -22.358 1.00 45.00 211 GLY A O 1
ATOM 1533 N N . PRO A 1 212 ? 43.335 2.587 -20.820 1.00 46.84 212 PRO A N 1
ATOM 1534 C CA . PRO A 1 212 ? 43.089 3.652 -19.854 1.00 46.84 212 PRO A CA 1
ATOM 1535 C C . PRO A 1 212 ? 43.466 5.041 -20.402 1.00 46.84 212 PRO A C 1
ATOM 1537 O O . PRO A 1 212 ? 44.411 5.170 -21.183 1.00 46.84 212 PRO A O 1
ATOM 1540 N N . PRO A 1 213 ? 42.782 6.117 -19.972 1.00 45.28 213 PRO A N 1
ATOM 1541 C CA . PRO A 1 213 ? 43.144 7.464 -20.376 1.00 45.28 213 PRO A CA 1
ATOM 1542 C C . PRO A 1 213 ? 44.390 7.932 -19.608 1.00 45.28 213 PRO A C 1
ATOM 1544 O O . PRO A 1 213 ? 44.298 8.376 -18.466 1.00 45.28 213 PRO A O 1
ATOM 1547 N N . GLU A 1 214 ? 45.541 7.965 -20.278 1.00 43.53 214 GLU A N 1
ATOM 1548 C CA . GLU A 1 214 ? 46.725 8.759 -19.880 1.00 43.53 214 GLU A CA 1
ATOM 1549 C C . GLU A 1 214 ? 46.470 10.291 -19.906 1.00 43.53 214 GLU A C 1
ATOM 1551 O O . GLU A 1 214 ? 47.368 11.096 -19.687 1.00 43.53 214 GLU A O 1
ATOM 1556 N N . ALA A 1 215 ? 45.230 10.745 -20.120 1.00 44.91 215 ALA A N 1
ATOM 1557 C CA . ALA A 1 215 ? 44.870 12.161 -20.239 1.00 44.91 215 ALA A CA 1
ATOM 1558 C C . ALA A 1 215 ? 44.295 12.796 -18.951 1.00 44.91 215 ALA A C 1
ATOM 1560 O O . ALA A 1 215 ? 43.561 13.780 -19.032 1.00 44.91 215 ALA A O 1
ATOM 1561 N N . LEU A 1 216 ? 44.613 12.267 -17.762 1.00 45.34 216 LEU A N 1
ATOM 1562 C CA . LEU A 1 216 ? 44.263 12.891 -16.470 1.00 45.34 216 LEU A CA 1
ATOM 1563 C C . LEU A 1 216 ? 45.441 13.000 -15.481 1.00 45.34 216 LEU A C 1
ATOM 1565 O O . LEU A 1 216 ? 45.243 13.302 -14.306 1.00 45.34 216 LEU A O 1
ATOM 1569 N N . GLU A 1 217 ? 46.684 12.853 -15.947 1.00 40.38 217 GLU A N 1
ATOM 1570 C CA . GLU A 1 217 ? 47.890 13.039 -15.118 1.00 40.38 217 GLU A CA 1
ATOM 1571 C C . GLU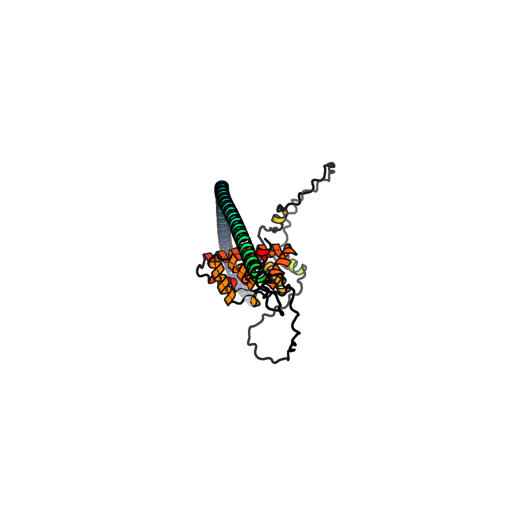 A 1 217 ? 48.282 14.525 -14.914 1.00 40.38 217 GLU A C 1
ATOM 1573 O O . GLU A 1 217 ? 49.314 14.841 -14.331 1.00 40.38 217 GLU A O 1
ATOM 1578 N N . GLY A 1 218 ? 47.440 15.470 -15.352 1.00 41.16 218 GLY A N 1
ATOM 1579 C CA . GLY A 1 218 ? 47.691 16.917 -15.265 1.00 41.16 218 GLY A CA 1
ATOM 1580 C C . GLY A 1 218 ? 47.000 17.665 -14.115 1.00 41.16 218 GLY A C 1
ATOM 1581 O O . GLY A 1 218 ? 47.167 18.875 -14.006 1.00 41.16 218 GLY A O 1
ATOM 1582 N N . LEU A 1 219 ? 46.209 16.993 -13.270 1.00 40.75 219 LEU A N 1
ATOM 1583 C CA . LEU A 1 219 ? 45.419 17.632 -12.198 1.00 40.75 219 LEU A CA 1
ATOM 1584 C C . LEU A 1 219 ? 45.656 17.008 -10.812 1.00 40.75 219 LEU A C 1
ATOM 1586 O O . LEU A 1 219 ? 44.771 16.988 -9.957 1.00 40.75 219 LEU A O 1
ATOM 1590 N N . ARG A 1 220 ? 46.883 16.543 -10.550 1.00 37.91 220 ARG A N 1
ATOM 1591 C CA . ARG A 1 220 ? 47.354 16.377 -9.169 1.00 37.91 220 ARG A CA 1
ATOM 1592 C C . ARG A 1 220 ? 47.653 17.759 -8.587 1.00 37.91 220 ARG A C 1
ATOM 1594 O O . ARG A 1 220 ? 48.676 18.356 -8.898 1.00 37.91 220 ARG A O 1
ATOM 1601 N N . LEU A 1 221 ? 46.759 18.261 -7.736 1.00 43.16 221 LEU A N 1
ATOM 1602 C CA . LEU A 1 221 ? 47.136 19.266 -6.745 1.00 43.16 221 LEU A CA 1
ATOM 1603 C C . LEU A 1 221 ? 48.082 18.595 -5.739 1.00 43.16 221 LEU A C 1
ATOM 1605 O O . LEU A 1 221 ? 47.725 17.580 -5.136 1.00 43.16 221 LEU A O 1
ATOM 1609 N N . ASP A 1 222 ? 49.273 19.162 -5.574 1.00 40.34 222 ASP A N 1
ATOM 1610 C CA . ASP A 1 222 ? 50.247 18.763 -4.559 1.00 40.34 222 ASP A CA 1
ATOM 1611 C C . ASP A 1 222 ? 49.623 18.736 -3.147 1.00 40.34 222 ASP A C 1
ATOM 1613 O O . ASP A 1 222 ? 48.844 19.633 -2.798 1.00 40.34 222 ASP A O 1
ATOM 1617 N N . PRO A 1 223 ? 49.976 17.768 -2.278 1.00 44.25 223 PRO A N 1
ATOM 1618 C CA . PRO A 1 223 ? 49.601 17.833 -0.873 1.00 44.25 223 PRO A CA 1
ATOM 1619 C C . PRO A 1 223 ? 50.387 18.959 -0.184 1.00 44.25 223 PRO A C 1
ATOM 1621 O O . PRO A 1 223 ? 51.575 18.829 0.112 1.00 44.25 223 PRO A O 1
ATOM 1624 N N . ALA A 1 224 ? 49.714 20.076 0.094 1.00 38.69 224 ALA A N 1
ATOM 1625 C CA . ALA A 1 224 ? 50.247 21.137 0.944 1.00 38.69 224 ALA A CA 1
ATOM 1626 C C . ALA A 1 224 ? 50.493 20.622 2.385 1.00 38.69 224 ALA A C 1
ATOM 1628 O O . ALA A 1 224 ? 49.733 19.785 2.884 1.00 38.69 224 ALA A O 1
ATOM 1629 N N . PRO A 1 225 ? 51.545 21.105 3.076 1.00 39.00 225 PRO A N 1
ATOM 1630 C CA . PRO A 1 225 ? 52.015 20.535 4.334 1.00 39.00 225 PRO A CA 1
ATOM 1631 C C . PRO A 1 225 ? 51.025 20.738 5.488 1.00 39.00 225 PRO A C 1
ATOM 1633 O O . PRO A 1 225 ? 50.424 21.801 5.654 1.00 39.00 225 PRO A O 1
ATOM 1636 N N . ALA A 1 226 ? 50.907 19.704 6.324 1.00 42.56 226 ALA A N 1
ATOM 1637 C CA . ALA A 1 226 ? 50.116 19.707 7.546 1.00 42.56 226 ALA A CA 1
ATOM 1638 C C . ALA A 1 226 ? 50.537 20.853 8.481 1.00 42.56 226 ALA A C 1
ATOM 1640 O O . ALA A 1 226 ? 51.672 20.906 8.956 1.00 42.56 226 ALA A O 1
ATOM 1641 N N . THR A 1 227 ? 49.593 21.741 8.791 1.00 38.22 227 THR A N 1
ATOM 1642 C CA . THR A 1 227 ? 49.697 22.683 9.910 1.00 38.22 227 THR A CA 1
ATOM 1643 C C . THR A 1 227 ? 48.847 22.186 11.086 1.00 38.22 227 THR A C 1
ATOM 1645 O O . THR A 1 227 ? 47.818 21.534 10.882 1.00 38.22 227 THR A O 1
ATOM 1648 N N . PRO A 1 228 ? 49.296 22.407 12.335 1.00 40.22 228 PRO A N 1
ATOM 1649 C CA . PRO A 1 228 ? 48.757 21.728 13.503 1.00 40.22 228 PRO A CA 1
ATOM 1650 C C . PRO A 1 228 ? 47.375 22.250 13.911 1.00 40.22 228 PRO A C 1
ATOM 1652 O O . PRO A 1 228 ? 47.105 23.447 13.967 1.00 40.22 228 PRO A O 1
ATOM 1655 N N . ARG A 1 229 ? 46.519 21.288 14.255 1.00 39.28 229 ARG A N 1
ATOM 1656 C CA . ARG A 1 229 ? 45.175 21.435 14.816 1.00 39.28 229 ARG A CA 1
ATOM 1657 C C . ARG A 1 229 ? 45.180 22.324 16.072 1.00 39.28 229 ARG A C 1
ATOM 1659 O O . ARG A 1 229 ? 45.886 21.985 17.023 1.00 39.28 229 ARG A O 1
ATOM 1666 N N . PRO A 1 230 ? 44.352 23.381 16.164 1.00 36.62 230 PRO A N 1
ATOM 1667 C CA . PRO A 1 230 ? 44.114 24.033 17.441 1.00 36.62 230 PRO A CA 1
ATOM 1668 C C . PRO A 1 230 ? 43.240 23.133 18.324 1.00 36.62 230 PRO A C 1
ATOM 1670 O O . PRO A 1 230 ? 42.187 22.637 17.912 1.00 36.62 230 PRO A O 1
ATOM 1673 N N . ALA A 1 231 ? 43.697 22.920 19.556 1.00 42.34 231 ALA A N 1
ATOM 1674 C CA . ALA A 1 231 ? 42.928 22.299 20.620 1.00 42.34 231 ALA A CA 1
ATOM 1675 C C . ALA A 1 231 ? 41.684 23.155 20.915 1.00 42.34 231 ALA A C 1
ATOM 1677 O O . ALA A 1 231 ? 41.775 24.200 21.555 1.00 42.34 231 ALA A O 1
ATOM 1678 N N . SER A 1 232 ? 40.515 22.721 20.436 1.00 41.84 232 SER A N 1
ATOM 1679 C CA . SER A 1 232 ? 39.239 23.207 20.965 1.00 41.84 232 SER A CA 1
ATOM 1680 C C . SER A 1 232 ? 38.968 22.498 22.282 1.00 41.84 232 SER A C 1
ATOM 1682 O O . SER A 1 232 ? 38.874 21.271 22.339 1.00 41.84 232 SER A O 1
ATOM 1684 N N . GLY A 1 233 ? 38.933 23.313 23.331 1.00 34.25 233 GLY A N 1
ATOM 1685 C CA . GLY A 1 233 ? 38.807 22.914 24.716 1.00 34.25 233 GLY A CA 1
ATOM 1686 C C . GLY A 1 233 ? 37.513 22.183 25.056 1.00 34.25 233 GLY A C 1
ATOM 1687 O O . GLY A 1 233 ? 36.519 22.192 24.329 1.00 34.25 233 GLY A O 1
ATOM 1688 N N . ALA A 1 234 ? 37.578 21.563 26.227 1.00 44.25 234 ALA A N 1
ATOM 1689 C CA . ALA A 1 234 ? 36.476 20.955 26.939 1.00 44.25 234 ALA A CA 1
ATOM 1690 C C . ALA A 1 234 ? 35.279 21.916 27.062 1.00 44.25 234 ALA A C 1
ATOM 1692 O O . ALA A 1 234 ? 35.324 22.902 27.794 1.00 44.25 234 ALA A O 1
ATOM 1693 N N . GLY A 1 235 ? 34.195 21.583 26.366 1.00 37.34 235 GLY A N 1
ATOM 1694 C CA . GLY A 1 235 ? 32.830 21.984 26.699 1.00 37.34 235 GLY A CA 1
ATOM 1695 C C . GLY A 1 235 ? 32.031 20.719 27.033 1.00 37.34 235 GLY A C 1
ATOM 1696 O O . GLY A 1 235 ? 32.329 19.663 26.468 1.00 37.34 235 GLY A O 1
ATOM 1697 N N . PRO A 1 236 ? 31.066 20.769 27.968 1.00 38.09 236 PRO A N 1
ATOM 1698 C CA . PRO A 1 236 ? 30.424 19.570 28.490 1.00 38.09 236 PRO A CA 1
ATOM 1699 C C . PRO A 1 236 ? 29.698 18.803 27.381 1.00 38.09 236 PRO A C 1
ATOM 1701 O O . PRO A 1 236 ? 29.004 19.385 26.544 1.00 38.09 236 PRO A O 1
ATOM 1704 N N . ALA A 1 237 ? 29.880 17.482 27.397 1.00 35.66 237 ALA A N 1
ATOM 1705 C CA . ALA A 1 237 ? 29.228 16.536 26.510 1.00 35.66 237 ALA A CA 1
ATOM 1706 C C . ALA A 1 237 ? 27.708 16.759 26.521 1.00 35.66 237 ALA A C 1
ATOM 1708 O O . ALA A 1 237 ? 27.033 16.504 27.518 1.00 35.66 237 ALA A O 1
ATOM 1709 N N . ARG A 1 238 ? 27.161 17.234 25.399 1.00 35.62 238 ARG A N 1
ATOM 1710 C CA . ARG A 1 238 ? 25.729 17.121 25.131 1.00 35.62 238 ARG A CA 1
ATOM 1711 C C . ARG A 1 238 ? 25.456 15.676 24.737 1.00 35.62 238 ARG A C 1
ATOM 1713 O O . ARG A 1 238 ? 25.721 15.275 23.608 1.00 35.62 238 ARG A O 1
ATOM 1720 N N . THR A 1 239 ? 24.954 14.904 25.691 1.00 39.97 239 THR A N 1
ATOM 1721 C CA . THR A 1 239 ? 24.283 13.628 25.447 1.00 39.97 239 THR A CA 1
ATOM 1722 C C . THR A 1 239 ? 23.179 13.854 24.404 1.00 39.97 239 THR A C 1
ATOM 1724 O O . THR A 1 239 ? 22.372 14.770 24.593 1.00 39.97 239 THR A O 1
ATOM 1727 N N . PRO A 1 240 ? 23.118 13.090 23.299 1.00 42.94 240 PRO A N 1
ATOM 1728 C CA . PRO A 1 240 ? 21.982 13.179 22.391 1.00 42.94 240 PRO A CA 1
ATOM 1729 C C . PRO A 1 240 ? 20.716 12.705 23.126 1.00 42.94 240 PRO A C 1
ATOM 1731 O O . PRO A 1 240 ? 20.790 11.740 23.894 1.00 42.94 240 PRO A O 1
ATOM 1734 N N . PRO A 1 241 ? 19.557 13.360 22.936 1.00 35.41 241 PRO A N 1
ATOM 1735 C CA . PRO A 1 241 ? 18.314 12.874 23.508 1.00 35.41 241 PRO A CA 1
ATOM 1736 C C . PRO A 1 241 ? 17.980 11.508 22.901 1.00 35.41 241 PRO A C 1
ATOM 1738 O O . PRO A 1 241 ? 17.948 11.342 21.682 1.00 35.41 241 PRO A O 1
ATOM 1741 N N . ALA A 1 242 ? 17.718 10.532 23.766 1.00 41.25 242 ALA A N 1
ATOM 1742 C CA . ALA A 1 242 ? 17.043 9.299 23.400 1.00 41.25 242 ALA A CA 1
ATOM 1743 C C . ALA A 1 242 ? 15.608 9.649 22.970 1.00 41.25 242 ALA A C 1
ATOM 1745 O O . ALA A 1 242 ? 14.702 9.754 23.790 1.00 41.25 242 ALA A O 1
ATOM 1746 N N . GLY A 1 243 ? 15.423 9.910 21.682 1.00 35.69 243 GLY A N 1
ATOM 1747 C CA . GLY A 1 243 ? 14.131 10.185 21.070 1.00 35.69 243 GLY A CA 1
ATOM 1748 C C . GLY A 1 243 ? 14.268 10.021 19.565 1.00 35.69 243 GLY A C 1
ATOM 1749 O O . GLY A 1 243 ? 15.125 10.658 18.960 1.00 35.69 243 GLY A O 1
ATOM 1750 N N . GLY A 1 244 ? 13.480 9.110 18.991 1.00 47.16 244 GLY A N 1
ATOM 1751 C CA . GLY A 1 244 ? 13.570 8.629 17.611 1.00 47.16 244 GLY A CA 1
ATOM 1752 C C . GLY A 1 244 ? 13.360 9.704 16.547 1.00 47.16 244 GLY A C 1
ATOM 1753 O O . GLY A 1 244 ? 12.299 9.789 15.941 1.00 47.16 244 GLY A O 1
ATOM 1754 N N . GLY A 1 245 ? 14.391 10.504 16.298 1.00 40.97 245 GLY A N 1
ATOM 1755 C CA . GLY A 1 245 ? 14.504 11.361 15.130 1.00 40.97 245 GLY A CA 1
ATOM 1756 C C . GLY A 1 245 ? 15.342 10.656 14.078 1.00 40.97 245 GLY A C 1
ATOM 1757 O O . GLY A 1 245 ? 16.527 10.402 14.295 1.00 40.97 245 GLY A O 1
ATOM 1758 N N . TRP A 1 246 ? 14.716 10.324 12.955 1.00 49.62 246 TRP A N 1
ATOM 1759 C CA . TRP A 1 246 ? 15.370 9.785 11.767 1.00 49.62 246 TRP A CA 1
ATOM 1760 C C . TRP A 1 246 ? 16.627 10.603 11.452 1.00 49.62 246 TRP A C 1
ATOM 1762 O O . TRP A 1 246 ? 16.560 11.821 11.279 1.00 49.62 246 TRP A O 1
ATOM 1772 N N . THR A 1 247 ? 17.791 9.957 11.426 1.00 68.56 247 THR A N 1
ATOM 1773 C CA . THR A 1 247 ? 19.025 10.672 11.098 1.00 68.56 247 THR A CA 1
ATOM 1774 C C . THR A 1 247 ? 19.165 10.735 9.585 1.00 68.56 247 THR A C 1
ATOM 1776 O O . THR A 1 247 ? 18.935 9.749 8.895 1.00 68.56 247 THR A O 1
ATOM 1779 N N . TRP A 1 248 ? 19.590 11.881 9.055 1.00 48.59 248 TRP A N 1
ATOM 1780 C CA . TRP A 1 248 ? 19.859 12.066 7.622 1.00 48.59 248 TRP A CA 1
ATOM 1781 C C . TRP A 1 248 ? 20.869 11.045 7.059 1.00 48.59 248 TRP A C 1
ATOM 1783 O O . TRP A 1 248 ? 20.876 10.735 5.874 1.00 48.59 248 TRP A O 1
ATOM 1793 N N . ARG A 1 249 ? 21.674 10.440 7.937 1.00 57.97 249 ARG A N 1
ATOM 1794 C CA . ARG A 1 249 ? 22.572 9.331 7.616 1.00 57.97 249 ARG A CA 1
ATOM 1795 C C . ARG A 1 249 ? 21.835 8.023 7.288 1.00 57.97 249 ARG A C 1
ATOM 1797 O O . ARG A 1 249 ? 22.327 7.279 6.454 1.00 57.97 249 ARG A O 1
ATOM 1804 N N . ASP A 1 250 ? 20.668 7.783 7.888 1.00 62.25 250 ASP A N 1
ATOM 1805 C CA . ASP A 1 250 ? 19.774 6.642 7.602 1.00 62.25 250 ASP A CA 1
ATOM 1806 C C . ASP A 1 250 ? 18.980 6.859 6.288 1.00 62.25 250 ASP A C 1
ATOM 1808 O O . ASP A 1 250 ? 18.522 5.913 5.656 1.00 62.25 250 ASP A O 1
ATOM 1812 N N . LEU A 1 251 ? 18.856 8.116 5.834 1.00 56.34 251 LEU A N 1
ATOM 1813 C CA . LEU A 1 251 ? 18.311 8.473 4.513 1.00 56.34 251 LEU A CA 1
ATOM 1814 C C . LEU A 1 251 ? 19.348 8.354 3.389 1.00 56.34 251 LEU A C 1
ATOM 1816 O O . LEU A 1 251 ? 18.980 8.140 2.243 1.00 56.34 251 LEU A O 1
ATOM 1820 N N . LEU A 1 252 ? 20.637 8.476 3.701 1.00 55.72 252 LEU A N 1
ATOM 1821 C CA . LEU A 1 252 ? 21.708 8.303 2.718 1.00 55.72 252 LEU A CA 1
ATOM 1822 C C . LEU A 1 252 ? 22.166 6.853 2.587 1.00 55.72 252 LEU A C 1
ATOM 1824 O O . LEU A 1 252 ? 22.616 6.464 1.523 1.00 55.72 252 LEU A O 1
ATOM 1828 N N . SER A 1 253 ? 22.002 6.022 3.618 1.00 62.75 253 SER A N 1
ATOM 1829 C CA . SER A 1 253 ? 22.239 4.576 3.501 1.00 62.75 253 SER A CA 1
ATOM 1830 C C . SER A 1 253 ? 21.208 3.854 2.626 1.00 62.75 253 SER A C 1
ATOM 1832 O O . SER A 1 253 ? 21.400 2.682 2.320 1.00 62.75 253 SER A O 1
ATOM 1834 N N . THR A 1 254 ? 20.120 4.525 2.236 1.00 54.28 254 THR A N 1
ATOM 1835 C CA . THR A 1 254 ? 19.095 4.001 1.316 1.00 54.28 254 THR A CA 1
ATOM 1836 C C . THR A 1 254 ? 19.271 4.488 -0.130 1.00 54.28 254 THR A C 1
ATOM 1838 O O . THR A 1 254 ? 18.463 4.139 -0.989 1.00 54.28 254 THR A O 1
ATOM 1841 N N . VAL A 1 255 ? 20.316 5.274 -0.420 1.00 44.50 255 VAL A N 1
ATOM 1842 C CA . VAL A 1 255 ? 20.639 5.779 -1.762 1.00 44.50 255 VAL A CA 1
ATOM 1843 C C . VAL A 1 255 ? 22.079 5.395 -2.087 1.00 44.50 255 VAL A C 1
ATOM 1845 O O . VAL A 1 255 ? 23.004 5.868 -1.432 1.00 44.50 255 VAL A O 1
ATOM 1848 N N . ASP A 1 256 ? 22.267 4.530 -3.082 1.00 50.66 256 ASP A N 1
ATOM 1849 C CA . ASP A 1 256 ? 23.601 4.120 -3.524 1.00 50.66 256 ASP A CA 1
ATOM 1850 C C . ASP A 1 256 ? 24.258 5.180 -4.431 1.00 50.66 256 ASP A C 1
ATOM 1852 O O . ASP A 1 256 ? 23.598 6.116 -4.900 1.00 50.66 256 ASP A O 1
ATOM 1856 N N . ALA A 1 257 ? 25.566 5.036 -4.671 1.00 44.16 257 ALA A N 1
ATOM 1857 C CA . ALA A 1 257 ? 26.436 6.043 -5.299 1.00 44.16 257 ALA A CA 1
ATOM 1858 C C . ALA A 1 257 ? 26.008 6.525 -6.706 1.00 44.16 257 ALA A C 1
ATOM 1860 O O . ALA A 1 257 ? 26.452 7.589 -7.138 1.00 44.16 257 ALA A O 1
ATOM 1861 N N . ASP A 1 258 ? 25.105 5.808 -7.379 1.00 40.44 258 ASP A N 1
ATOM 1862 C CA . ASP A 1 258 ? 24.627 6.126 -8.730 1.00 40.44 258 ASP A CA 1
ATOM 1863 C C . ASP A 1 258 ? 23.255 6.832 -8.761 1.00 40.44 258 ASP A C 1
ATOM 1865 O O . ASP A 1 258 ? 22.672 7.027 -9.827 1.00 40.44 258 ASP A O 1
ATOM 1869 N N . GLY A 1 259 ? 22.692 7.217 -7.606 1.00 43.38 259 GLY A N 1
ATOM 1870 C CA . GLY A 1 259 ? 21.414 7.948 -7.531 1.00 43.38 259 GLY A CA 1
ATOM 1871 C C . GLY A 1 259 ? 20.179 7.130 -7.937 1.00 43.38 259 GLY A C 1
ATOM 1872 O O . GLY A 1 259 ? 19.053 7.634 -7.899 1.00 43.38 259 GLY A O 1
ATOM 1873 N N . GLN A 1 260 ? 20.371 5.857 -8.277 1.00 39.69 260 GLN A N 1
ATOM 1874 C CA . GLN A 1 260 ? 19.308 4.892 -8.485 1.00 39.69 260 GLN A CA 1
ATOM 1875 C C . GLN A 1 260 ? 18.832 4.390 -7.116 1.00 39.69 260 GLN A C 1
ATOM 1877 O O . GLN A 1 260 ? 19.630 3.909 -6.313 1.00 39.69 260 GLN A O 1
ATOM 1882 N N . ARG A 1 261 ? 17.521 4.465 -6.838 1.00 39.62 261 ARG A N 1
ATOM 1883 C CA . ARG A 1 261 ? 16.936 3.679 -5.741 1.00 39.62 261 ARG A CA 1
ATOM 1884 C C . ARG A 1 261 ? 17.014 2.210 -6.141 1.00 39.62 261 ARG A C 1
ATOM 1886 O O . ARG A 1 261 ? 16.088 1.695 -6.760 1.00 39.62 261 ARG A O 1
ATOM 1893 N N . THR A 1 262 ? 18.095 1.534 -5.786 1.00 40.78 262 THR A N 1
ATOM 1894 C CA . THR A 1 262 ? 18.101 0.080 -5.662 1.00 40.78 262 THR A CA 1
ATOM 1895 C C . THR A 1 262 ? 17.284 -0.249 -4.419 1.00 40.78 262 THR A C 1
ATOM 1897 O O . THR A 1 262 ? 17.787 -0.426 -3.313 1.00 40.78 262 THR A O 1
ATOM 1900 N N . GLY A 1 263 ? 15.959 -0.265 -4.584 1.00 43.94 263 GLY A N 1
ATOM 1901 C CA . GLY A 1 263 ? 15.125 -0.992 -3.641 1.00 43.94 263 GLY A CA 1
ATOM 1902 C C . GLY A 1 263 ? 15.648 -2.427 -3.571 1.00 43.94 263 GLY A C 1
ATOM 1903 O O . GLY A 1 263 ? 16.176 -2.935 -4.563 1.00 43.94 263 GLY A O 1
ATOM 1904 N N . PRO A 1 264 ? 15.535 -3.115 -2.433 1.00 44.22 264 PRO A N 1
ATOM 1905 C CA . PRO A 1 264 ? 15.899 -4.511 -2.416 1.00 44.22 264 PRO A CA 1
ATOM 1906 C C . PRO A 1 264 ? 14.783 -5.276 -3.148 1.00 44.22 264 PRO A C 1
ATOM 1908 O O . PRO A 1 264 ? 13.705 -5.537 -2.605 1.00 44.22 264 PRO A O 1
ATOM 1911 N N . GLU A 1 265 ? 14.977 -5.476 -4.449 1.00 52.91 265 GLU A N 1
ATOM 1912 C CA . GLU A 1 265 ? 13.868 -5.701 -5.384 1.00 52.91 265 GLU A CA 1
ATOM 1913 C C . GLU A 1 265 ? 13.539 -7.186 -5.590 1.00 52.91 265 GLU A C 1
ATOM 1915 O O . GLU A 1 265 ? 12.391 -7.513 -5.861 1.00 52.91 265 GLU A O 1
ATOM 1920 N N . VAL A 1 266 ? 14.488 -8.097 -5.349 1.00 44.34 266 VAL A N 1
ATOM 1921 C CA . VAL A 1 266 ? 14.258 -9.556 -5.426 1.00 44.34 266 VAL A CA 1
ATOM 1922 C C . VAL A 1 266 ? 14.849 -10.261 -4.204 1.00 44.34 266 VAL A C 1
ATOM 1924 O O . VAL A 1 266 ? 14.144 -10.993 -3.513 1.00 44.34 266 VAL A O 1
ATOM 1927 N N . GLU A 1 267 ? 16.078 -9.901 -3.813 1.00 50.03 267 GLU A N 1
ATOM 1928 C CA . GLU A 1 267 ? 16.743 -10.479 -2.635 1.00 50.03 267 GLU A CA 1
ATOM 1929 C C . GLU A 1 267 ? 15.991 -10.241 -1.320 1.00 50.03 267 GLU A C 1
ATOM 1931 O O . GLU A 1 267 ? 16.025 -11.103 -0.453 1.00 50.03 267 GLU A O 1
ATOM 1936 N N . SER A 1 268 ? 15.286 -9.113 -1.137 1.00 61.47 268 SER A N 1
ATOM 1937 C CA . SER A 1 268 ? 14.510 -8.896 0.100 1.00 61.47 268 SER A CA 1
ATOM 1938 C C . SER A 1 268 ? 13.191 -9.649 0.150 1.00 61.47 268 SER A C 1
ATOM 1940 O O . SER A 1 268 ? 12.743 -9.955 1.250 1.00 61.47 268 SER A O 1
ATOM 1942 N N . MET A 1 269 ? 12.560 -9.939 -0.992 1.00 62.50 269 MET A N 1
ATOM 1943 C CA . MET A 1 269 ? 11.349 -10.762 -0.996 1.00 62.50 269 MET A CA 1
ATOM 1944 C C . MET A 1 269 ? 11.715 -12.222 -0.742 1.00 62.50 269 MET A C 1
ATOM 1946 O O . MET A 1 269 ? 11.083 -12.862 0.095 1.00 62.50 269 MET A O 1
ATOM 1950 N N . ASP A 1 270 ? 12.769 -12.708 -1.401 1.00 69.50 270 ASP A N 1
ATOM 1951 C CA . ASP A 1 270 ? 13.292 -14.056 -1.186 1.00 69.50 270 ASP A CA 1
ATOM 1952 C C . ASP A 1 270 ? 13.802 -14.214 0.250 1.00 69.50 270 ASP A C 1
ATOM 1954 O O . ASP A 1 270 ? 13.414 -15.157 0.931 1.00 69.50 270 ASP A O 1
ATOM 1958 N N . PHE A 1 271 ? 14.537 -13.226 0.776 1.00 76.56 271 PHE A N 1
ATOM 1959 C CA . PHE A 1 271 ? 14.944 -13.185 2.183 1.00 76.56 271 PHE A CA 1
ATOM 1960 C C . PHE A 1 271 ? 13.745 -13.216 3.139 1.00 76.56 271 PHE A C 1
ATOM 1962 O O . PHE A 1 271 ? 13.735 -13.999 4.082 1.00 76.56 271 PHE A O 1
ATOM 1969 N N . LEU A 1 272 ? 12.715 -12.396 2.905 1.00 79.38 272 LEU A N 1
ATOM 1970 C CA . LEU A 1 272 ? 11.512 -12.363 3.739 1.00 79.38 272 LEU A CA 1
ATOM 1971 C C . LEU A 1 272 ? 10.769 -13.708 3.710 1.00 79.38 272 LEU A C 1
ATOM 1973 O O . LEU A 1 272 ? 10.340 -14.205 4.753 1.00 79.38 272 LEU A O 1
ATOM 1977 N N . ALA A 1 273 ? 10.608 -14.291 2.523 1.00 80.69 273 ALA A N 1
ATOM 1978 C CA . ALA A 1 273 ? 9.954 -15.578 2.341 1.00 80.69 273 ALA A CA 1
ATOM 1979 C C . ALA A 1 273 ? 10.759 -16.711 2.995 1.00 80.69 273 ALA A C 1
ATOM 1981 O O . ALA A 1 273 ? 10.175 -17.567 3.662 1.00 80.69 273 ALA A O 1
ATOM 1982 N N . ASP A 1 274 ? 12.087 -16.687 2.875 1.00 82.88 274 ASP A N 1
ATOM 1983 C CA . ASP A 1 274 ? 12.995 -17.641 3.511 1.00 82.88 274 ASP A CA 1
ATOM 1984 C C . ASP A 1 274 ? 12.975 -17.513 5.038 1.00 82.88 274 ASP A C 1
ATOM 1986 O O . ASP A 1 274 ? 12.869 -18.524 5.731 1.00 82.88 274 ASP A O 1
ATOM 1990 N N . GLU A 1 275 ? 12.979 -16.294 5.580 1.00 84.25 275 GLU A N 1
ATOM 1991 C CA . GLU A 1 275 ? 12.903 -16.027 7.021 1.00 84.25 275 GLU A CA 1
ATOM 1992 C C . GLU A 1 275 ? 11.549 -16.490 7.597 1.00 84.25 275 GLU A C 1
ATOM 1994 O O . GLU A 1 275 ? 11.488 -17.126 8.651 1.00 84.25 275 GLU A O 1
ATOM 1999 N N . ILE A 1 276 ? 10.441 -16.245 6.885 1.00 84.12 276 ILE A N 1
ATOM 2000 C CA . ILE A 1 276 ? 9.101 -16.698 7.293 1.00 84.12 276 ILE A CA 1
ATOM 2001 C C . ILE A 1 276 ? 8.978 -18.228 7.190 1.00 84.12 276 ILE A C 1
ATOM 2003 O O . ILE A 1 276 ? 8.434 -18.861 8.102 1.00 84.12 276 ILE A O 1
ATOM 2007 N N . ARG A 1 277 ? 9.549 -18.855 6.152 1.00 84.56 277 ARG A N 1
ATOM 2008 C CA . ARG A 1 277 ? 9.626 -20.322 6.054 1.00 84.56 277 ARG A CA 1
ATOM 2009 C C . ARG A 1 277 ? 10.526 -20.923 7.135 1.00 84.56 277 ARG A C 1
ATOM 2011 O O . ARG A 1 277 ? 10.176 -21.968 7.681 1.00 84.56 277 ARG A O 1
ATOM 2018 N N . ALA A 1 278 ? 11.614 -20.256 7.521 1.00 83.06 278 ALA A N 1
ATOM 2019 C CA . ALA A 1 278 ? 12.481 -20.679 8.623 1.00 83.06 278 ALA A CA 1
ATOM 2020 C C . ALA A 1 278 ? 11.742 -20.702 9.976 1.00 83.06 278 ALA A C 1
ATOM 2022 O O . ALA A 1 278 ? 12.052 -21.525 10.839 1.00 83.06 278 ALA A O 1
ATOM 2023 N N . LEU A 1 279 ? 10.697 -19.882 10.147 1.00 83.38 279 LEU A N 1
ATOM 2024 C CA . LEU A 1 279 ? 9.789 -19.931 11.306 1.00 83.38 279 LEU A CA 1
ATOM 2025 C C . LEU A 1 279 ? 8.786 -21.106 11.261 1.00 83.38 279 LEU A C 1
ATOM 2027 O O . LEU A 1 279 ? 7.987 -21.285 12.195 1.00 83.38 279 LEU A O 1
ATOM 2031 N N . GLY A 1 280 ? 8.815 -21.908 10.192 1.00 83.75 280 GLY A N 1
ATOM 2032 C CA . GLY A 1 280 ? 7.889 -23.007 9.934 1.00 83.75 280 GLY A CA 1
ATOM 2033 C C . GLY A 1 280 ? 6.490 -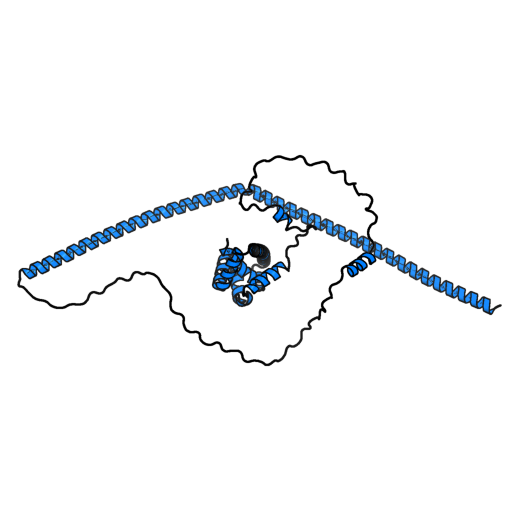22.527 9.548 1.00 83.75 280 GLY A C 1
ATOM 2034 O O . GLY A 1 280 ? 5.505 -23.176 9.902 1.00 83.75 280 GLY A O 1
ATOM 2035 N N . ILE A 1 281 ? 6.388 -21.359 8.908 1.00 87.88 281 ILE A N 1
ATOM 2036 C CA . ILE A 1 281 ? 5.127 -20.771 8.454 1.00 87.88 281 ILE A CA 1
ATOM 2037 C C . ILE A 1 281 ? 5.045 -20.941 6.937 1.00 87.88 281 ILE A C 1
ATOM 2039 O O . ILE A 1 281 ? 5.853 -20.374 6.207 1.00 87.88 281 ILE A O 1
ATOM 2043 N N . ASP A 1 282 ? 4.052 -21.697 6.468 1.00 86.81 282 ASP A N 1
ATOM 2044 C CA . ASP A 1 282 ? 3.749 -21.818 5.040 1.00 86.81 282 ASP A CA 1
ATOM 2045 C C . ASP A 1 282 ? 2.461 -21.039 4.708 1.00 86.81 282 ASP A C 1
ATOM 2047 O O . ASP A 1 282 ? 1.367 -21.453 5.116 1.00 86.81 282 ASP A O 1
ATOM 2051 N N . PRO A 1 283 ? 2.557 -19.912 3.979 1.00 85.19 283 PRO A N 1
ATOM 2052 C CA . PRO A 1 283 ? 1.399 -19.091 3.644 1.00 85.19 283 PRO A CA 1
ATOM 2053 C C . PRO A 1 283 ? 0.409 -19.799 2.710 1.00 85.19 283 PRO A C 1
ATOM 2055 O O . PRO A 1 283 ? -0.789 -19.521 2.766 1.00 85.19 283 PRO A O 1
ATOM 2058 N N . THR A 1 284 ? 0.873 -20.726 1.870 1.00 86.06 284 THR A N 1
ATOM 2059 C CA . THR A 1 284 ? 0.029 -21.415 0.882 1.00 86.06 284 THR A CA 1
ATOM 2060 C C . THR A 1 284 ? -0.854 -22.485 1.518 1.00 86.06 284 THR A C 1
ATOM 2062 O O . THR A 1 284 ? -1.999 -22.668 1.104 1.00 86.06 284 THR A O 1
ATOM 2065 N N . VAL A 1 285 ? -0.357 -23.136 2.574 1.00 87.62 285 VAL A N 1
ATOM 2066 C CA . VAL A 1 285 ? -1.111 -24.123 3.360 1.00 87.62 285 VAL A CA 1
ATOM 2067 C C . VAL A 1 285 ? -2.105 -23.438 4.299 1.00 87.62 285 VAL A C 1
ATOM 2069 O O . VAL A 1 285 ? -3.228 -23.912 4.471 1.00 87.62 285 VAL A O 1
ATOM 2072 N N . LEU A 1 286 ? -1.708 -22.317 4.907 1.00 87.56 286 LEU A N 1
ATOM 2073 C CA . LEU A 1 286 ? -2.522 -21.606 5.899 1.00 87.56 286 LEU A CA 1
ATOM 2074 C C . LEU A 1 286 ? -3.678 -20.811 5.284 1.00 87.56 286 LEU A C 1
ATOM 2076 O O . LEU A 1 286 ? -4.719 -20.649 5.921 1.00 87.56 286 LEU A O 1
ATOM 2080 N N . LEU A 1 287 ? -3.506 -20.317 4.058 1.00 89.00 287 LEU A N 1
ATOM 2081 C CA . LEU A 1 287 ? -4.505 -19.521 3.354 1.00 89.00 287 LEU A CA 1
ATOM 2082 C C . LEU A 1 287 ? -4.881 -20.225 2.046 1.00 89.00 287 LEU A C 1
ATOM 2084 O O . LEU A 1 287 ? -4.221 -19.987 1.041 1.00 89.00 287 LEU A O 1
ATOM 2088 N N . PRO A 1 288 ? -5.927 -21.074 2.011 1.00 90.88 288 PRO A N 1
ATOM 2089 C CA . PRO A 1 288 ? -6.419 -21.692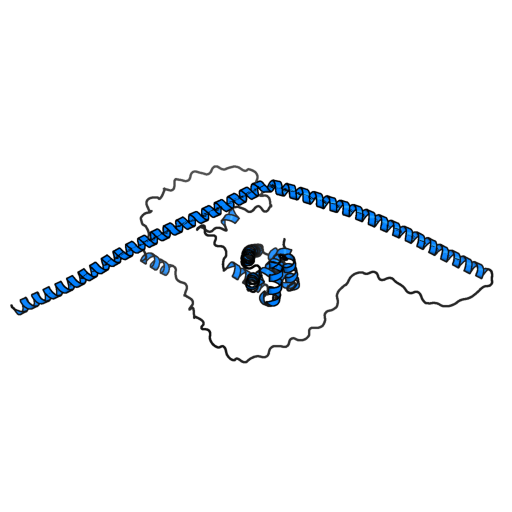 0.777 1.00 90.88 288 PRO A CA 1
ATOM 2090 C C . PRO A 1 288 ? -6.951 -20.656 -0.223 1.00 90.88 288 PRO A C 1
ATOM 2092 O O . PRO A 1 288 ? -7.439 -19.605 0.182 1.00 90.88 288 PRO A O 1
ATOM 2095 N N . VAL A 1 289 ? -6.924 -20.970 -1.527 1.00 87.81 289 VAL A N 1
ATOM 2096 C CA . VAL A 1 289 ? -7.402 -20.072 -2.611 1.00 87.81 289 VAL A CA 1
ATOM 2097 C C . VAL A 1 289 ? -8.811 -19.537 -2.337 1.00 87.81 289 VAL A C 1
ATOM 2099 O O . VAL A 1 289 ? -9.031 -18.339 -2.423 1.00 87.81 289 VAL A O 1
ATOM 2102 N N . THR A 1 290 ? -9.727 -20.392 -1.881 1.00 90.50 290 THR A N 1
ATOM 2103 C CA . THR A 1 290 ? -11.104 -19.989 -1.551 1.00 90.50 290 THR A CA 1
ATOM 2104 C C . THR A 1 290 ? -11.180 -18.921 -0.459 1.00 90.50 290 THR A C 1
ATOM 2106 O O . THR A 1 290 ? -12.022 -18.034 -0.526 1.00 90.50 290 THR A O 1
ATOM 2109 N N . ARG A 1 291 ? -10.292 -18.970 0.542 1.00 92.19 291 ARG A N 1
ATOM 2110 C CA . ARG A 1 291 ? -10.217 -17.941 1.592 1.00 92.19 291 ARG A CA 1
ATOM 2111 C C . ARG A 1 291 ? -9.587 -16.660 1.080 1.00 92.19 291 ARG A C 1
ATOM 2113 O O . ARG A 1 291 ? -9.983 -15.584 1.506 1.00 92.19 291 ARG A O 1
ATOM 2120 N N . VAL A 1 292 ? -8.628 -16.771 0.170 1.00 91.75 292 VAL A N 1
ATOM 2121 C CA . VAL A 1 292 ? -8.027 -15.607 -0.480 1.00 91.75 292 VAL A CA 1
ATOM 2122 C C . VAL A 1 292 ? -9.061 -14.850 -1.314 1.00 91.75 292 VAL A C 1
ATOM 2124 O O . VAL A 1 292 ? -9.089 -13.626 -1.247 1.00 91.75 292 VAL A O 1
ATOM 2127 N N . ASP A 1 293 ? -9.956 -15.551 -2.012 1.00 91.31 293 ASP A N 1
ATOM 2128 C CA . ASP A 1 293 ? -11.027 -14.913 -2.785 1.00 91.31 293 ASP A CA 1
ATOM 2129 C C . ASP A 1 293 ? -11.994 -14.135 -1.870 1.00 91.31 293 ASP A C 1
ATOM 2131 O O . ASP A 1 293 ? -12.316 -12.978 -2.143 1.00 91.31 293 ASP A O 1
ATOM 2135 N N . GLU A 1 294 ? -12.389 -14.713 -0.730 1.00 91.56 294 GLU A N 1
ATOM 2136 C CA . GLU A 1 294 ? -13.216 -14.029 0.280 1.00 91.56 294 GLU A CA 1
ATOM 2137 C C . GLU A 1 294 ? -12.523 -12.774 0.842 1.00 91.56 294 GLU A C 1
ATOM 2139 O O . GLU A 1 294 ? -13.137 -11.709 0.940 1.00 91.56 294 GLU A O 1
ATOM 2144 N N . LEU A 1 295 ? -11.232 -12.882 1.177 1.00 92.25 295 LEU A N 1
ATOM 2145 C CA . LEU A 1 295 ? -10.424 -11.761 1.667 1.00 92.25 295 LEU A CA 1
ATOM 2146 C C . LEU A 1 295 ? -10.258 -10.674 0.598 1.00 92.25 295 LEU A C 1
ATOM 2148 O O . LEU A 1 295 ? -10.279 -9.490 0.926 1.00 92.25 295 LEU A O 1
ATOM 2152 N N . SER A 1 296 ? -10.145 -11.059 -0.676 1.00 90.88 296 SER A N 1
ATOM 2153 C CA . SER A 1 296 ? -10.042 -10.110 -1.785 1.00 90.88 296 SER A CA 1
ATOM 2154 C C . SER A 1 296 ? -11.306 -9.258 -1.925 1.00 90.88 296 SER A C 1
ATOM 2156 O O . SER A 1 296 ? -11.194 -8.044 -2.077 1.00 90.88 296 SER A O 1
ATOM 2158 N N . SER A 1 297 ? -12.495 -9.854 -1.751 1.00 90.50 297 SER A N 1
ATOM 2159 C CA . SER A 1 297 ? -13.765 -9.116 -1.725 1.00 90.50 297 SER A CA 1
ATOM 2160 C C . SER A 1 297 ? -13.804 -8.118 -0.568 1.00 90.50 297 SER A C 1
ATOM 2162 O O . SER A 1 297 ? -14.104 -6.950 -0.787 1.00 90.50 297 SER A O 1
ATOM 2164 N N . MET A 1 298 ? -13.429 -8.541 0.648 1.00 91.81 298 MET A N 1
ATOM 2165 C CA . MET A 1 298 ? -13.397 -7.649 1.818 1.00 91.81 298 MET A CA 1
ATOM 2166 C C . MET A 1 298 ? -12.465 -6.451 1.602 1.00 91.81 298 MET A C 1
ATOM 2168 O O . MET A 1 298 ? -12.809 -5.329 1.967 1.00 91.81 298 MET A O 1
ATOM 2172 N N . ILE A 1 299 ? -11.295 -6.671 0.997 1.00 89.50 299 ILE A N 1
ATOM 2173 C CA . ILE A 1 299 ? -10.325 -5.607 0.708 1.00 89.50 299 ILE A CA 1
ATOM 2174 C C . ILE A 1 299 ? -10.876 -4.635 -0.345 1.00 89.50 299 ILE A C 1
ATOM 2176 O O . ILE A 1 299 ? -10.767 -3.421 -0.166 1.00 89.50 299 ILE A O 1
ATOM 2180 N N . THR A 1 300 ? -11.512 -5.137 -1.407 1.00 88.75 300 THR A N 1
ATOM 2181 C CA . THR A 1 300 ? -12.153 -4.293 -2.429 1.00 88.75 300 THR A CA 1
ATOM 2182 C C . THR A 1 300 ? -13.317 -3.473 -1.859 1.00 88.75 300 THR A C 1
ATOM 2184 O O . THR A 1 300 ? -13.457 -2.302 -2.215 1.00 88.75 300 THR A O 1
ATOM 2187 N N . ASP A 1 301 ? -14.079 -4.031 -0.916 1.00 89.44 301 ASP A N 1
ATOM 2188 C CA . ASP A 1 301 ? -15.192 -3.362 -0.227 1.00 89.44 301 ASP A CA 1
ATOM 2189 C C . ASP A 1 301 ? -14.737 -2.380 0.877 1.00 89.44 301 ASP A C 1
ATOM 2191 O O . ASP A 1 301 ? -15.564 -1.778 1.566 1.00 89.44 301 ASP A O 1
ATOM 2195 N N . GLY A 1 302 ? -13.424 -2.199 1.068 1.00 87.50 302 GLY A N 1
ATOM 2196 C CA . GLY A 1 302 ? -12.855 -1.299 2.077 1.00 87.50 302 GLY A CA 1
ATOM 2197 C C . GLY A 1 302 ? -12.881 -1.852 3.507 1.00 87.50 302 GLY A C 1
ATOM 2198 O O . GLY A 1 302 ? -12.614 -1.121 4.458 1.00 87.50 302 GLY A O 1
ATOM 2199 N N . GLN A 1 303 ? -13.166 -3.142 3.681 1.00 90.00 303 GLN A N 1
ATOM 2200 C CA . GLN A 1 303 ? -13.236 -3.838 4.970 1.00 90.00 303 GLN A CA 1
ATOM 2201 C C . GLN A 1 303 ? -11.888 -4.475 5.361 1.00 90.00 303 GLN A C 1
ATOM 2203 O O . GLN A 1 303 ? -11.826 -5.632 5.782 1.00 90.00 303 GLN A O 1
ATOM 2208 N N . GLY A 1 304 ? -10.788 -3.723 5.241 1.00 87.62 304 GLY A N 1
ATOM 2209 C CA . GLY A 1 304 ? -9.433 -4.223 5.529 1.00 87.62 304 GLY A CA 1
ATOM 2210 C C . GLY A 1 304 ? -9.250 -4.725 6.969 1.00 87.62 304 GLY A C 1
ATOM 2211 O O . GLY A 1 304 ? -8.597 -5.740 7.204 1.00 87.62 304 GLY A O 1
ATOM 2212 N N . ASP A 1 305 ? -9.898 -4.080 7.942 1.00 89.38 305 ASP A N 1
ATOM 2213 C CA . ASP A 1 305 ? -9.838 -4.481 9.355 1.00 89.38 305 ASP A CA 1
ATOM 2214 C C . ASP A 1 305 ? -10.436 -5.879 9.579 1.00 89.38 305 ASP A C 1
ATOM 2216 O O . ASP A 1 305 ? -9.854 -6.715 10.281 1.00 89.38 305 ASP A O 1
ATOM 2220 N N . LEU A 1 306 ? -11.567 -6.153 8.918 1.00 89.19 306 LEU A N 1
ATOM 2221 C CA . LEU A 1 306 ? -12.259 -7.440 8.963 1.00 89.19 306 LEU A CA 1
ATOM 2222 C C . LEU A 1 306 ? -11.455 -8.532 8.242 1.00 89.19 306 LEU A C 1
ATOM 2224 O O . LEU A 1 306 ? -11.400 -9.677 8.706 1.00 89.19 306 LEU A O 1
ATOM 2228 N N . ALA A 1 307 ? -10.784 -8.178 7.141 1.00 91.38 307 ALA A N 1
ATOM 2229 C CA . ALA A 1 307 ? -9.872 -9.076 6.440 1.00 91.38 307 ALA A CA 1
ATOM 2230 C C . ALA A 1 307 ? -8.713 -9.504 7.359 1.00 91.38 307 ALA A C 1
ATOM 2232 O O . ALA A 1 307 ? -8.454 -10.703 7.510 1.00 91.38 307 ALA A O 1
ATOM 2233 N N . ARG A 1 308 ? -8.085 -8.558 8.076 1.00 92.62 308 ARG A N 1
ATOM 2234 C CA . ARG A 1 308 ? -7.026 -8.866 9.055 1.00 92.62 308 ARG A CA 1
ATOM 2235 C C . ARG A 1 308 ? -7.523 -9.750 10.195 1.00 92.62 308 ARG A C 1
ATOM 2237 O O . ARG A 1 308 ? -6.838 -10.697 10.585 1.00 92.62 308 ARG A O 1
ATOM 2244 N N . GLU A 1 309 ? -8.714 -9.486 10.728 1.00 92.94 309 GLU A N 1
ATOM 2245 C CA . GLU A 1 309 ? -9.308 -10.328 11.772 1.00 92.94 309 GLU A CA 1
ATOM 2246 C C . GLU A 1 309 ? -9.570 -11.758 11.283 1.00 92.94 309 GLU A C 1
ATOM 2248 O O . GLU A 1 309 ? -9.261 -12.732 11.978 1.00 92.94 309 GLU A O 1
ATOM 2253 N N . THR A 1 310 ? -10.051 -11.896 10.049 1.00 93.12 310 THR A N 1
ATOM 2254 C CA . THR A 1 310 ? -10.281 -13.197 9.419 1.00 93.12 310 THR A CA 1
ATOM 2255 C C . THR A 1 310 ? -8.974 -13.971 9.242 1.00 93.12 310 THR A C 1
ATOM 2257 O O . THR A 1 310 ? -8.915 -15.147 9.610 1.00 93.12 310 THR A O 1
ATOM 2260 N N . VAL A 1 311 ? -7.899 -13.322 8.781 1.00 93.56 311 VAL A N 1
ATOM 2261 C CA . VAL A 1 311 ? -6.563 -13.939 8.681 1.00 93.56 311 VAL A CA 1
ATOM 2262 C C . VAL A 1 311 ? -6.046 -14.378 10.056 1.00 93.56 311 VAL A C 1
ATOM 2264 O O . VAL A 1 311 ? -5.547 -15.497 10.197 1.00 93.56 311 VAL A O 1
ATOM 2267 N N . ARG A 1 312 ? -6.231 -13.562 11.105 1.00 93.06 312 ARG A N 1
ATOM 2268 C CA . ARG A 1 312 ? -5.858 -13.937 12.483 1.00 93.06 312 ARG A CA 1
ATOM 2269 C C . ARG A 1 312 ? -6.602 -15.173 12.977 1.00 93.06 312 ARG A C 1
ATOM 2271 O O . ARG A 1 312 ? -6.004 -16.005 13.657 1.00 93.06 312 ARG A O 1
ATOM 2278 N N . ARG A 1 313 ? -7.882 -15.318 12.628 1.00 93.44 313 ARG A N 1
ATOM 2279 C CA . ARG A 1 313 ? -8.682 -16.500 12.979 1.00 93.44 313 ARG A CA 1
ATOM 2280 C C . ARG A 1 313 ? -8.238 -17.750 12.218 1.00 93.44 313 ARG A C 1
ATOM 2282 O O . ARG A 1 313 ? -8.294 -18.841 12.779 1.00 93.44 313 ARG A O 1
ATOM 2289 N N . LEU A 1 314 ? -7.795 -17.599 10.969 1.00 92.25 314 LEU A N 1
ATOM 2290 C CA . LEU A 1 314 ? -7.316 -18.707 10.135 1.00 92.25 314 LEU A CA 1
ATOM 2291 C C . LEU A 1 314 ? -5.924 -19.200 10.556 1.00 92.25 314 LEU A C 1
ATOM 2293 O O . LEU A 1 314 ? -5.683 -20.405 10.556 1.00 92.25 314 LEU A O 1
ATOM 2297 N N . ALA A 1 315 ? -5.025 -18.296 10.955 1.00 92.19 315 ALA A N 1
ATOM 2298 C CA . ALA A 1 315 ? -3.630 -18.627 11.250 1.00 92.19 315 ALA A CA 1
ATOM 2299 C C . ALA A 1 315 ? -3.117 -18.062 12.598 1.00 92.19 315 ALA A C 1
ATOM 2301 O O . ALA A 1 315 ? -2.055 -17.435 12.637 1.00 92.19 315 ALA A O 1
ATOM 2302 N N . PRO A 1 316 ? -3.785 -18.323 13.743 1.00 92.19 316 PRO A N 1
ATOM 2303 C CA . PRO A 1 316 ? -3.491 -17.659 15.021 1.00 92.19 316 PRO A CA 1
ATOM 2304 C C . PRO A 1 316 ? -2.111 -17.996 15.603 1.00 92.19 316 PRO A C 1
ATOM 2306 O O . PRO A 1 316 ? -1.577 -17.270 16.440 1.00 92.19 316 PRO A O 1
ATOM 2309 N N . ALA A 1 317 ? -1.531 -19.141 15.235 1.00 90.62 317 ALA A N 1
ATOM 2310 C CA . ALA A 1 317 ? -0.180 -19.508 15.652 1.00 90.62 317 ALA A CA 1
ATOM 2311 C C . ALA A 1 317 ? 0.889 -18.789 14.815 1.00 90.62 317 ALA A C 1
ATOM 2313 O O . ALA A 1 317 ? 1.890 -18.338 15.370 1.00 90.62 317 ALA A O 1
ATOM 2314 N N . ALA A 1 318 ? 0.668 -18.664 13.504 1.00 91.00 318 ALA A N 1
ATOM 2315 C CA . ALA A 1 318 ? 1.593 -17.999 12.594 1.00 91.00 318 ALA A CA 1
ATOM 2316 C C . ALA A 1 318 ? 1.635 -16.490 12.852 1.00 91.00 318 ALA A C 1
ATOM 2318 O O . ALA A 1 318 ? 2.722 -15.937 12.995 1.00 91.00 318 ALA A O 1
ATOM 2319 N N . THR A 1 319 ? 0.471 -15.847 13.015 1.00 91.88 319 THR A N 1
ATOM 2320 C CA . THR A 1 319 ? 0.392 -14.408 13.309 1.00 91.88 319 THR A CA 1
ATOM 2321 C C . THR A 1 319 ? 1.097 -14.055 14.617 1.00 91.88 319 THR A C 1
ATOM 2323 O O . THR A 1 319 ? 1.912 -13.141 14.632 1.00 91.88 319 THR A O 1
ATOM 2326 N N . ARG A 1 320 ? 0.886 -14.826 15.695 1.00 92.06 320 ARG A N 1
ATOM 2327 C CA . ARG A 1 320 ? 1.576 -14.612 16.984 1.00 92.06 320 ARG A CA 1
ATOM 2328 C C . ARG A 1 320 ? 3.089 -14.808 16.899 1.00 92.06 320 ARG A C 1
ATOM 2330 O O . ARG A 1 320 ? 3.836 -14.026 17.480 1.00 92.06 320 ARG A O 1
ATOM 2337 N N . LYS A 1 321 ? 3.555 -15.851 16.199 1.00 91.75 321 LYS A N 1
ATOM 2338 C CA . LYS A 1 321 ? 4.994 -16.091 15.995 1.00 91.75 321 LYS A CA 1
ATOM 2339 C C . LYS A 1 321 ? 5.638 -14.945 15.218 1.00 91.75 321 LYS A C 1
ATOM 2341 O O . LYS A 1 321 ? 6.685 -14.457 15.631 1.00 91.75 321 LYS A O 1
ATOM 2346 N N . LEU A 1 322 ? 4.996 -14.514 14.132 1.00 90.69 322 LEU A N 1
ATOM 2347 C CA . LEU A 1 322 ? 5.486 -13.425 13.299 1.00 90.69 322 LEU A CA 1
ATOM 2348 C C . LEU A 1 322 ? 5.478 -12.100 14.072 1.00 90.69 322 LEU A C 1
ATOM 2350 O O . LEU A 1 322 ? 6.504 -11.438 14.112 1.00 90.69 322 LEU A O 1
ATOM 2354 N N . ALA A 1 323 ? 4.396 -11.765 14.781 1.00 91.69 323 ALA A N 1
ATOM 2355 C CA . ALA A 1 323 ? 4.314 -10.565 15.619 1.00 91.69 323 ALA A CA 1
ATOM 2356 C C . ALA A 1 323 ? 5.428 -10.526 16.679 1.00 91.69 323 ALA A C 1
ATOM 2358 O O . ALA A 1 323 ? 6.148 -9.535 16.798 1.00 91.69 323 ALA A O 1
ATOM 2359 N N . ARG A 1 324 ? 5.656 -11.640 17.389 1.00 92.38 324 ARG A N 1
ATOM 2360 C CA . ARG A 1 324 ? 6.757 -11.749 18.356 1.00 92.38 324 ARG A CA 1
ATOM 2361 C C . ARG A 1 324 ? 8.125 -11.550 17.696 1.00 92.38 324 ARG A C 1
ATOM 2363 O O . ARG A 1 324 ? 8.949 -10.807 18.221 1.00 92.38 324 ARG A O 1
ATOM 2370 N N . ARG A 1 325 ? 8.357 -12.174 16.539 1.00 90.25 325 ARG A N 1
ATOM 2371 C CA . ARG A 1 325 ? 9.615 -12.046 15.791 1.00 90.25 325 ARG A CA 1
ATOM 2372 C C . ARG A 1 325 ? 9.853 -10.615 15.300 1.00 90.25 325 ARG A C 1
ATOM 2374 O O . ARG A 1 325 ? 10.966 -10.117 15.412 1.00 90.25 325 ARG A O 1
ATOM 2381 N N . LEU A 1 326 ? 8.811 -9.932 14.822 1.00 90.50 326 LEU A N 1
ATOM 2382 C CA . LEU A 1 326 ? 8.868 -8.528 14.398 1.00 90.50 326 LEU A CA 1
ATOM 2383 C C . LEU A 1 326 ? 9.240 -7.589 15.556 1.00 90.50 326 LEU A C 1
ATOM 2385 O O . LEU A 1 326 ? 9.948 -6.597 15.355 1.00 90.50 326 LEU A O 1
ATOM 2389 N N . LEU A 1 327 ? 8.788 -7.895 16.775 1.00 89.19 327 LEU A N 1
ATOM 2390 C CA . LEU A 1 327 ? 9.179 -7.152 17.974 1.00 89.19 327 LEU A CA 1
ATOM 2391 C C . LEU A 1 327 ? 10.647 -7.407 18.337 1.00 89.19 327 LEU A C 1
ATOM 2393 O O . LEU A 1 327 ? 11.380 -6.448 18.583 1.00 89.19 327 LEU A O 1
ATOM 2397 N N . GLU A 1 328 ? 11.080 -8.670 18.310 1.00 92.12 328 GLU A N 1
ATOM 2398 C CA . GLU A 1 328 ? 12.447 -9.087 18.649 1.00 92.12 328 GLU A CA 1
ATOM 2399 C C . GLU A 1 328 ? 13.495 -8.591 17.632 1.00 92.12 328 GLU A C 1
ATOM 2401 O O . GLU A 1 328 ? 14.591 -8.203 18.035 1.00 92.12 328 GLU A O 1
ATOM 2406 N N . GLU A 1 329 ? 13.170 -8.534 16.333 1.00 90.50 329 GLU A N 1
ATOM 2407 C CA . GLU A 1 329 ? 14.126 -8.202 15.268 1.00 90.50 329 GLU A CA 1
ATOM 2408 C C . GLU A 1 329 ? 13.780 -6.928 14.474 1.00 90.50 329 GLU A C 1
ATOM 2410 O O . GLU A 1 329 ? 12.954 -6.948 13.555 1.00 90.50 329 GLU A O 1
ATOM 2415 N N . PRO A 1 330 ? 14.482 -5.804 14.730 1.00 84.56 330 PRO A N 1
ATOM 2416 C CA . PRO A 1 330 ? 14.229 -4.534 14.046 1.00 84.56 330 PRO A CA 1
ATOM 2417 C C . PRO A 1 330 ? 14.482 -4.567 12.533 1.00 84.56 330 PRO A C 1
ATOM 2419 O O . PRO A 1 330 ? 13.800 -3.868 11.784 1.00 84.56 330 PRO A O 1
ATOM 2422 N N . ARG A 1 331 ? 15.457 -5.366 12.070 1.00 84.19 331 ARG A N 1
ATOM 2423 C CA . ARG A 1 331 ? 15.783 -5.492 10.638 1.00 84.19 331 ARG A CA 1
ATOM 2424 C C . ARG A 1 331 ? 14.658 -6.190 9.877 1.00 84.19 331 ARG A C 1
ATOM 2426 O O . ARG A 1 331 ? 14.228 -5.681 8.845 1.00 84.19 331 ARG A O 1
ATOM 2433 N N . MET A 1 332 ? 14.157 -7.304 10.414 1.00 84.62 332 MET A N 1
ATOM 2434 C CA . MET A 1 332 ? 13.020 -8.024 9.842 1.00 84.62 332 MET A CA 1
ATOM 2435 C C . MET A 1 332 ? 11.779 -7.132 9.827 1.00 84.62 332 MET A C 1
ATOM 2437 O O . MET A 1 332 ? 11.118 -7.021 8.802 1.00 84.62 332 MET A O 1
ATOM 2441 N N . ARG A 1 333 ? 11.523 -6.402 10.920 1.00 88.06 333 ARG A N 1
ATOM 2442 C CA . ARG A 1 333 ? 10.421 -5.435 10.994 1.00 88.06 333 ARG A CA 1
ATOM 2443 C C . ARG A 1 333 ? 10.480 -4.388 9.889 1.00 88.06 333 ARG A C 1
ATOM 2445 O O . ARG A 1 333 ? 9.469 -4.147 9.244 1.00 88.06 333 ARG A O 1
ATOM 2452 N N . ARG A 1 334 ? 11.648 -3.785 9.652 1.00 86.19 334 ARG A N 1
ATOM 2453 C CA . ARG A 1 334 ? 11.828 -2.785 8.589 1.00 86.19 334 ARG A CA 1
ATOM 2454 C C . ARG A 1 334 ? 11.537 -3.384 7.211 1.00 86.19 334 ARG A C 1
ATOM 2456 O O . ARG A 1 334 ? 10.708 -2.845 6.492 1.00 86.19 334 ARG A O 1
ATOM 2463 N N . SER A 1 335 ? 12.120 -4.547 6.913 1.00 84.81 335 SER A N 1
ATOM 2464 C CA . SER A 1 335 ? 11.881 -5.273 5.658 1.00 84.81 335 SER A CA 1
ATOM 2465 C C . SER A 1 335 ? 10.396 -5.598 5.441 1.00 84.81 335 SER A C 1
ATOM 2467 O O . SER A 1 335 ? 9.876 -5.404 4.345 1.00 84.81 335 SER A O 1
ATOM 2469 N N . VAL A 1 336 ? 9.689 -6.011 6.497 1.00 89.50 336 VAL A N 1
ATOM 2470 C CA . VAL A 1 336 ? 8.250 -6.306 6.450 1.00 89.50 336 VAL A CA 1
ATOM 2471 C C . VAL A 1 336 ? 7.429 -5.043 6.202 1.00 89.50 336 VAL A C 1
ATOM 2473 O O . VAL A 1 336 ? 6.549 -5.067 5.351 1.00 89.50 336 VAL A O 1
ATOM 2476 N N . MET A 1 337 ? 7.713 -3.934 6.889 1.00 89.50 337 MET A N 1
ATOM 2477 C CA . MET A 1 337 ? 6.987 -2.673 6.669 1.00 89.50 337 MET A CA 1
ATOM 2478 C C . MET A 1 337 ? 7.207 -2.126 5.254 1.00 89.50 337 MET A C 1
ATOM 2480 O O . MET A 1 337 ? 6.252 -1.687 4.615 1.00 89.50 337 MET A O 1
ATOM 2484 N N . ASP A 1 338 ? 8.436 -2.211 4.741 1.00 86.62 338 ASP A N 1
ATOM 2485 C CA . ASP A 1 338 ? 8.763 -1.800 3.373 1.00 86.62 338 ASP A CA 1
ATOM 2486 C C . ASP A 1 338 ? 8.037 -2.674 2.339 1.00 86.62 338 ASP A C 1
ATOM 2488 O O . ASP A 1 338 ? 7.542 -2.171 1.328 1.00 86.62 338 ASP A O 1
ATOM 2492 N N . PHE A 1 339 ? 7.944 -3.982 2.599 1.00 88.50 339 PHE A N 1
ATOM 2493 C CA . PHE A 1 339 ? 7.176 -4.916 1.781 1.00 88.50 339 PHE A CA 1
ATOM 2494 C C . PHE A 1 339 ? 5.674 -4.601 1.812 1.00 88.50 339 PHE A C 1
ATOM 2496 O O . PHE A 1 339 ? 5.059 -4.488 0.753 1.00 88.50 339 PHE A O 1
ATOM 2503 N N . LEU A 1 340 ? 5.093 -4.385 2.999 1.00 91.69 340 LEU A N 1
ATOM 2504 C CA . LEU A 1 340 ? 3.674 -4.056 3.163 1.00 91.69 340 LEU A CA 1
ATOM 2505 C C . LEU A 1 340 ? 3.295 -2.765 2.429 1.00 91.69 340 LEU A C 1
ATOM 2507 O O . LEU A 1 340 ? 2.315 -2.760 1.689 1.00 91.69 340 LEU A O 1
ATOM 2511 N N . ALA A 1 341 ? 4.081 -1.694 2.576 1.00 89.31 341 ALA A N 1
ATOM 2512 C CA . ALA A 1 341 ? 3.812 -0.416 1.913 1.00 89.31 341 ALA A CA 1
ATOM 2513 C C . ALA A 1 341 ? 3.848 -0.534 0.377 1.00 89.31 341 ALA A C 1
ATOM 2515 O O . ALA A 1 341 ? 3.019 0.046 -0.334 1.00 89.31 341 ALA A O 1
ATOM 2516 N N . ARG A 1 342 ? 4.796 -1.319 -0.147 1.00 88.12 342 ARG A N 1
ATOM 2517 C CA . ARG A 1 342 ? 4.945 -1.563 -1.586 1.00 88.12 342 ARG A CA 1
ATOM 2518 C C . ARG A 1 342 ? 3.782 -2.392 -2.127 1.00 88.12 342 ARG A C 1
ATOM 2520 O O . ARG A 1 342 ? 3.130 -1.978 -3.082 1.00 88.12 342 ARG A O 1
ATOM 2527 N N . TYR A 1 343 ? 3.468 -3.502 -1.464 1.00 90.00 343 TYR A N 1
ATOM 2528 C CA . TYR A 1 343 ? 2.395 -4.402 -1.878 1.00 90.00 343 TYR A CA 1
ATOM 2529 C C . TYR A 1 343 ? 1.010 -3.748 -1.749 1.00 90.00 343 TYR A C 1
ATOM 2531 O O . TYR A 1 343 ? 0.151 -3.927 -2.609 1.00 90.00 343 TYR A O 1
ATOM 2539 N N . GLN A 1 344 ? 0.806 -2.891 -0.743 1.00 90.69 344 GLN A N 1
ATOM 2540 C CA . GLN A 1 344 ? -0.401 -2.071 -0.634 1.00 90.69 344 GLN A CA 1
ATOM 2541 C C . GLN A 1 344 ? -0.561 -1.132 -1.841 1.00 90.69 344 GLN A C 1
ATOM 2543 O O . GLN A 1 344 ? -1.656 -1.012 -2.388 1.00 90.69 344 GLN A O 1
ATOM 2548 N N . THR A 1 345 ? 0.527 -0.516 -2.313 1.00 91.69 345 THR A N 1
ATOM 2549 C CA . THR A 1 345 ? 0.499 0.337 -3.516 1.00 91.69 345 THR A CA 1
ATOM 2550 C C . THR A 1 345 ? 0.113 -0.464 -4.768 1.00 91.69 345 THR A C 1
ATOM 2552 O O . THR A 1 345 ? -0.614 0.040 -5.634 1.00 91.69 345 THR A O 1
ATOM 2555 N N . GLU A 1 346 ? 0.557 -1.720 -4.871 1.00 89.94 346 GLU A N 1
ATOM 2556 C CA . GLU A 1 346 ? 0.171 -2.635 -5.952 1.00 89.94 346 GLU A CA 1
ATOM 2557 C C . GLU A 1 346 ? -1.313 -3.010 -5.879 1.00 89.94 346 GLU A C 1
ATOM 2559 O O . GLU A 1 346 ? -2.013 -2.893 -6.888 1.00 89.94 346 GLU A O 1
ATOM 2564 N N . ILE A 1 347 ? -1.820 -3.361 -4.690 1.00 90.19 347 ILE A N 1
ATOM 2565 C CA . ILE A 1 347 ? -3.242 -3.659 -4.459 1.00 90.19 347 ILE A CA 1
ATOM 2566 C C . ILE A 1 347 ? -4.113 -2.448 -4.799 1.00 90.19 347 ILE A C 1
ATOM 2568 O O . ILE A 1 347 ? -5.097 -2.586 -5.521 1.00 90.19 347 ILE A O 1
ATOM 2572 N N . GLU A 1 348 ? -3.755 -1.247 -4.342 1.00 89.75 348 GLU A N 1
ATOM 2573 C CA . GLU A 1 348 ? -4.493 -0.019 -4.665 1.00 89.75 348 GLU A CA 1
ATOM 2574 C C . GLU A 1 348 ? -4.489 0.266 -6.171 1.00 89.75 348 GLU A C 1
ATOM 2576 O O . GLU A 1 348 ? -5.485 0.723 -6.737 1.00 89.75 348 GLU A O 1
ATOM 2581 N N . THR A 1 349 ? -3.376 -0.018 -6.846 1.00 90.12 349 THR A N 1
ATOM 2582 C CA . THR A 1 349 ? -3.261 0.147 -8.298 1.00 90.12 349 THR A CA 1
ATOM 2583 C C . THR A 1 349 ? -4.123 -0.862 -9.052 1.00 90.12 349 THR A C 1
ATOM 2585 O O . THR A 1 349 ? -4.803 -0.465 -9.999 1.00 90.12 349 THR A O 1
ATOM 2588 N N . ALA A 1 350 ? -4.158 -2.121 -8.614 1.00 88.31 350 ALA A N 1
ATOM 2589 C CA . ALA A 1 350 ? -5.042 -3.148 -9.159 1.00 88.31 350 ALA A CA 1
ATOM 2590 C C . ALA A 1 350 ? -6.520 -2.820 -8.906 1.00 88.31 350 ALA A C 1
ATOM 2592 O O . ALA A 1 350 ? -7.327 -2.853 -9.829 1.00 88.31 350 ALA A O 1
ATOM 2593 N N . ASN A 1 351 ? -6.872 -2.376 -7.698 1.00 87.62 351 ASN A N 1
ATOM 2594 C CA . ASN A 1 351 ? -8.242 -1.995 -7.353 1.00 87.62 351 ASN A CA 1
ATOM 2595 C C . ASN A 1 351 ? -8.738 -0.785 -8.175 1.00 87.62 351 ASN A C 1
ATOM 2597 O O . ASN A 1 351 ? -9.909 -0.694 -8.541 1.00 87.62 351 ASN A O 1
ATOM 2601 N N . ARG A 1 352 ? -7.837 0.149 -8.525 1.00 87.88 352 ARG A N 1
ATOM 2602 C CA . ARG A 1 352 ? -8.148 1.258 -9.447 1.00 87.88 352 ARG A CA 1
ATOM 2603 C C . ARG A 1 352 ? -8.396 0.791 -10.884 1.00 87.88 352 ARG A C 1
ATOM 2605 O O . ARG A 1 352 ? -9.221 1.402 -11.562 1.00 87.88 352 ARG A O 1
ATOM 2612 N N . ARG A 1 353 ? -7.672 -0.230 -11.355 1.00 87.19 353 ARG A N 1
ATOM 2613 C CA . ARG A 1 353 ? -7.811 -0.789 -12.713 1.00 87.19 353 ARG A CA 1
ATOM 2614 C C . ARG A 1 353 ? -9.052 -1.664 -12.845 1.00 87.19 353 ARG A C 1
ATOM 2616 O O . ARG A 1 353 ? -9.763 -1.550 -13.840 1.00 87.19 353 ARG A O 1
ATOM 2623 N N . ASP A 1 354 ? -9.333 -2.473 -11.830 1.00 83.50 354 ASP A N 1
ATOM 2624 C CA . ASP A 1 354 ? -10.436 -3.422 -11.820 1.00 83.50 354 ASP A CA 1
ATOM 2625 C C . ASP A 1 354 ? -11.223 -3.382 -10.502 1.00 83.50 354 ASP A C 1
ATOM 2627 O O . ASP A 1 354 ? -10.907 -4.072 -9.532 1.00 83.50 354 ASP A O 1
ATOM 2631 N N . ARG A 1 355 ? -12.338 -2.639 -10.506 1.00 74.75 355 ARG A N 1
ATOM 2632 C CA . ARG A 1 355 ? -13.287 -2.626 -9.379 1.00 74.75 355 ARG A CA 1
ATOM 2633 C C . ARG A 1 355 ? -14.039 -3.945 -9.193 1.00 74.75 355 ARG A C 1
ATOM 2635 O O . ARG A 1 355 ? -14.727 -4.087 -8.191 1.00 74.75 355 ARG A O 1
ATOM 2642 N N . SER A 1 356 ? -13.959 -4.892 -10.138 1.00 76.19 356 SER A N 1
ATOM 2643 C CA . SER A 1 356 ? -14.583 -6.212 -9.968 1.00 76.19 356 SER A CA 1
ATOM 2644 C C . SER A 1 356 ? -13.817 -7.119 -8.998 1.00 76.19 356 SER A C 1
ATOM 2646 O O . SER A 1 356 ? -14.302 -8.203 -8.689 1.00 76.19 356 SER A O 1
ATOM 2648 N N . GLY A 1 357 ? -12.638 -6.693 -8.520 1.00 79.38 357 GLY A N 1
ATOM 2649 C CA . GLY A 1 357 ? -11.851 -7.400 -7.506 1.00 79.38 357 GLY A CA 1
ATOM 2650 C C . GLY A 1 357 ? -11.067 -8.605 -8.034 1.00 79.38 357 GLY A C 1
ATOM 2651 O O . GLY A 1 357 ? -10.318 -9.222 -7.281 1.00 79.38 357 GLY A O 1
ATOM 2652 N N . ARG A 1 358 ? -11.170 -8.937 -9.330 1.00 83.88 358 ARG A N 1
ATOM 2653 C CA . ARG A 1 358 ? -10.508 -10.120 -9.906 1.00 83.88 358 ARG A CA 1
ATOM 2654 C C . ARG A 1 358 ? -8.997 -9.951 -9.992 1.00 83.88 358 ARG A C 1
ATOM 2656 O O . ARG A 1 358 ? -8.276 -10.902 -9.703 1.00 83.88 358 ARG A O 1
ATOM 2663 N N . GLU A 1 359 ? -8.508 -8.762 -10.347 1.00 85.75 359 GLU A N 1
ATOM 2664 C CA . GLU A 1 359 ? -7.062 -8.483 -10.332 1.00 85.75 359 GLU A CA 1
ATOM 2665 C C . GLU A 1 359 ? -6.480 -8.532 -8.912 1.00 85.75 359 GLU A C 1
ATOM 2667 O O . GLU A 1 359 ? -5.407 -9.097 -8.706 1.00 85.75 359 GLU A O 1
ATOM 2672 N N . VAL A 1 360 ? -7.207 -8.004 -7.922 1.00 88.19 360 VAL A N 1
ATOM 2673 C CA . VAL A 1 360 ? -6.805 -8.060 -6.507 1.00 88.19 360 VAL A CA 1
ATOM 2674 C C . VAL A 1 360 ? -6.780 -9.509 -6.015 1.00 88.19 360 VAL A C 1
ATOM 2676 O O . VAL A 1 360 ? -5.794 -9.927 -5.414 1.00 88.19 360 VAL A O 1
ATOM 2679 N N . GLY A 1 361 ? -7.804 -10.307 -6.330 1.00 88.06 361 GLY A N 1
ATOM 2680 C CA . GLY A 1 361 ? -7.829 -11.738 -6.019 1.00 88.06 361 GLY A CA 1
ATOM 2681 C C . GLY A 1 361 ? -6.672 -12.504 -6.668 1.00 88.06 361 GLY A C 1
ATOM 2682 O O . GLY A 1 361 ? -5.993 -13.284 -6.000 1.00 88.06 361 GLY A O 1
ATOM 2683 N N . ALA A 1 362 ? -6.367 -12.223 -7.940 1.00 89.81 362 ALA A N 1
ATOM 2684 C CA . ALA A 1 362 ? -5.234 -12.830 -8.634 1.00 89.81 362 ALA A CA 1
ATOM 2685 C C . ALA A 1 362 ? -3.894 -12.484 -7.963 1.00 89.81 362 ALA A C 1
ATOM 2687 O O . ALA A 1 362 ? -3.087 -13.387 -7.733 1.00 89.81 362 ALA A O 1
ATOM 2688 N N . LEU A 1 363 ? -3.682 -11.220 -7.581 1.00 90.69 363 LEU A N 1
ATOM 2689 C CA . LEU A 1 363 ? -2.491 -10.794 -6.841 1.00 90.69 363 LEU A CA 1
ATOM 2690 C C . LEU A 1 363 ? -2.396 -11.486 -5.479 1.00 90.69 363 LEU A C 1
ATOM 2692 O O . LEU A 1 363 ? -1.384 -12.124 -5.187 1.00 90.69 363 LEU A O 1
ATOM 2696 N N . LEU A 1 364 ? -3.467 -11.459 -4.683 1.00 91.00 364 LEU A N 1
ATOM 2697 C CA . LEU A 1 364 ? -3.494 -12.071 -3.353 1.00 91.00 364 LEU A CA 1
ATOM 2698 C C . LEU A 1 364 ? -3.331 -13.598 -3.394 1.00 91.00 364 LEU A C 1
ATOM 2700 O O . LEU A 1 364 ? -2.851 -14.194 -2.431 1.00 91.00 364 LEU A O 1
ATOM 2704 N N . SER A 1 365 ? -3.697 -14.241 -4.507 1.00 89.69 365 SER A N 1
ATOM 2705 C CA . SER A 1 365 ? -3.533 -15.686 -4.699 1.00 89.69 365 SER A CA 1
ATOM 2706 C C . SER A 1 365 ? -2.075 -16.116 -4.898 1.00 89.69 365 SER A C 1
ATOM 2708 O O . SER A 1 365 ? -1.752 -17.296 -4.723 1.00 89.69 365 SER A O 1
ATOM 2710 N N . THR A 1 366 ? -1.172 -15.190 -5.222 1.00 90.62 366 THR A N 1
ATOM 2711 C CA . THR A 1 366 ? 0.265 -15.480 -5.320 1.00 90.62 366 THR A CA 1
ATOM 2712 C C . THR A 1 366 ? 0.875 -15.782 -3.945 1.00 90.62 366 THR A C 1
ATOM 2714 O O . THR A 1 366 ? 0.296 -15.458 -2.907 1.00 90.62 366 THR A O 1
ATOM 2717 N N . GLU A 1 367 ? 2.057 -16.408 -3.909 1.00 87.94 367 GLU A N 1
ATOM 2718 C CA . GLU A 1 367 ? 2.794 -16.629 -2.649 1.00 87.94 367 GLU A CA 1
ATOM 2719 C C . GLU A 1 367 ? 3.063 -15.298 -1.928 1.00 87.94 367 GLU A C 1
ATOM 2721 O O . GLU A 1 367 ? 2.795 -15.185 -0.733 1.00 87.94 367 GLU A O 1
ATOM 2726 N N . ALA A 1 368 ? 3.474 -14.265 -2.673 1.00 87.38 368 ALA A N 1
ATOM 2727 C CA . ALA A 1 368 ? 3.700 -12.918 -2.152 1.00 87.38 368 ALA A CA 1
ATOM 2728 C C . ALA A 1 368 ? 2.423 -12.289 -1.565 1.00 87.38 368 ALA A C 1
ATOM 2730 O O . ALA A 1 368 ? 2.468 -11.682 -0.499 1.00 87.38 368 ALA A O 1
ATOM 2731 N N . GLY A 1 369 ? 1.270 -12.488 -2.205 1.00 90.31 369 GLY A N 1
ATOM 2732 C CA . GLY A 1 369 ? -0.013 -11.980 -1.716 1.00 90.31 369 GLY A CA 1
ATOM 2733 C C . GLY A 1 369 ? -0.484 -12.637 -0.421 1.00 90.31 369 GLY A C 1
ATOM 2734 O O . GLY A 1 369 ? -0.952 -11.965 0.499 1.00 90.31 369 GLY A O 1
ATOM 2735 N N . ARG A 1 370 ? -0.285 -13.949 -0.285 1.00 91.88 370 ARG A N 1
ATOM 2736 C CA . ARG A 1 370 ? -0.573 -14.663 0.971 1.00 91.88 370 ARG A CA 1
ATOM 2737 C C . ARG A 1 370 ? 0.403 -14.269 2.080 1.00 91.88 370 ARG A C 1
ATOM 2739 O O . ARG A 1 370 ? 0.002 -14.167 3.240 1.00 91.88 370 ARG A O 1
ATOM 2746 N N . LEU A 1 371 ? 1.664 -14.016 1.726 1.00 91.62 371 LEU A N 1
ATOM 2747 C CA . LEU A 1 371 ? 2.674 -13.484 2.639 1.00 91.62 371 LEU A CA 1
ATOM 2748 C C . LEU A 1 371 ? 2.276 -12.095 3.152 1.00 91.62 371 LEU A C 1
ATOM 2750 O O . LEU A 1 371 ? 2.343 -11.851 4.354 1.00 91.62 371 LEU A O 1
ATOM 2754 N N . TYR A 1 372 ? 1.802 -11.226 2.254 1.00 92.44 372 TYR A N 1
ATOM 2755 C CA . TYR A 1 372 ? 1.268 -9.908 2.584 1.00 92.44 372 TYR A CA 1
ATOM 2756 C C . TYR A 1 372 ? 0.129 -10.004 3.597 1.00 92.44 372 TYR A C 1
ATOM 2758 O O . TYR A 1 372 ? 0.220 -9.390 4.654 1.00 92.44 372 TYR A O 1
ATOM 2766 N N . LEU A 1 373 ? -0.876 -10.849 3.350 1.00 92.94 373 LEU A N 1
ATOM 2767 C CA . LEU A 1 373 ? -2.012 -11.019 4.264 1.00 92.94 373 LEU A CA 1
ATOM 2768 C C . LEU A 1 373 ? -1.575 -11.454 5.674 1.00 92.94 373 LEU A C 1
ATOM 2770 O O . LEU A 1 373 ? -2.083 -10.940 6.672 1.00 92.94 373 LEU A O 1
ATOM 2774 N N . LEU A 1 374 ? -0.616 -12.382 5.780 1.00 92.62 374 LEU A N 1
ATOM 2775 C CA . LEU A 1 374 ? -0.080 -12.820 7.075 1.00 92.62 374 LEU A CA 1
ATOM 2776 C C . LEU A 1 374 ? 0.755 -11.737 7.765 1.00 92.62 374 LEU A C 1
ATOM 2778 O O . LEU A 1 374 ? 0.629 -11.546 8.977 1.00 92.62 374 LEU A O 1
ATOM 2782 N N . ALA A 1 375 ? 1.604 -11.046 7.008 1.00 91.06 375 ALA A N 1
ATOM 2783 C CA . ALA A 1 375 ? 2.448 -9.974 7.513 1.00 91.06 375 ALA A CA 1
ATOM 2784 C C . ALA A 1 375 ? 1.616 -8.776 7.987 1.00 91.06 375 ALA A C 1
ATOM 2786 O O . ALA A 1 375 ? 1.879 -8.245 9.062 1.00 91.06 375 ALA A O 1
ATOM 2787 N N . GLU A 1 376 ? 0.575 -8.399 7.247 1.00 92.19 376 GLU A N 1
ATOM 2788 C CA . GLU A 1 376 ? -0.334 -7.304 7.586 1.00 92.19 376 GLU A CA 1
ATOM 2789 C C . GLU A 1 376 ? -1.131 -7.629 8.860 1.00 92.19 376 GLU A C 1
ATOM 2791 O O . GLU A 1 376 ? -1.246 -6.806 9.772 1.00 92.19 376 GLU A O 1
ATOM 2796 N N . ALA A 1 377 ? -1.619 -8.870 8.977 1.00 92.75 377 ALA A N 1
ATOM 2797 C CA . ALA A 1 377 ? -2.336 -9.339 10.158 1.00 92.75 377 ALA A CA 1
ATOM 2798 C C . ALA A 1 377 ? -1.462 -9.379 11.426 1.00 92.75 377 ALA A C 1
ATOM 2800 O O . ALA A 1 377 ? -1.987 -9.181 12.524 1.00 92.75 377 ALA A O 1
ATOM 2801 N N . ALA A 1 378 ? -0.157 -9.641 11.284 1.00 90.81 378 ALA A N 1
ATOM 2802 C CA . ALA A 1 378 ? 0.808 -9.645 12.385 1.00 90.81 378 ALA A CA 1
ATOM 2803 C C . ALA A 1 378 ? 1.316 -8.237 12.741 1.00 90.81 378 ALA A C 1
ATOM 2805 O O . ALA A 1 378 ? 1.494 -7.929 13.916 1.00 90.81 378 ALA A O 1
ATOM 2806 N N . ALA A 1 379 ? 1.527 -7.376 11.743 1.00 87.06 379 ALA A N 1
ATOM 2807 C CA . ALA A 1 379 ? 1.978 -5.998 11.924 1.00 87.06 379 ALA A CA 1
ATOM 2808 C C . ALA A 1 379 ? 0.966 -5.149 12.707 1.00 87.06 379 ALA A C 1
ATOM 2810 O O . ALA A 1 379 ? 1.367 -4.364 13.566 1.00 87.06 379 ALA A O 1
ATOM 2811 N N . GLY A 1 380 ? -0.334 -5.350 12.466 1.00 77.12 380 GLY A N 1
ATOM 2812 C CA . GLY A 1 380 ? -1.407 -4.624 13.154 1.00 77.12 380 GLY A CA 1
ATOM 2813 C C . GLY A 1 380 ? -1.560 -4.915 14.655 1.00 77.12 380 GLY A C 1
ATOM 2814 O O . GLY A 1 380 ? -2.424 -4.312 15.273 1.00 77.12 380 GLY A O 1
ATOM 2815 N N . ASP A 1 381 ? -0.779 -5.840 15.226 1.00 65.75 381 ASP A N 1
ATOM 2816 C CA . ASP A 1 381 ? -0.693 -6.099 16.680 1.00 65.75 381 ASP A CA 1
ATOM 2817 C C . ASP A 1 381 ? 0.526 -5.399 17.321 1.00 65.75 381 ASP A C 1
ATOM 2819 O O . ASP A 1 381 ? 0.652 -5.318 18.539 1.00 65.75 381 ASP A O 1
ATOM 2823 N N . THR A 1 382 ? 1.462 -4.919 16.493 1.00 58.53 382 THR A N 1
ATOM 2824 C CA . THR A 1 382 ? 2.728 -4.302 16.934 1.00 58.53 382 THR A CA 1
ATOM 2825 C C . THR A 1 382 ? 2.720 -2.772 16.914 1.00 58.53 382 THR A C 1
ATOM 2827 O O . THR A 1 382 ? 3.673 -2.162 17.403 1.00 58.53 382 THR A O 1
ATOM 2830 N N . VAL A 1 383 ? 1.670 -2.173 16.346 1.00 45.44 383 VAL A N 1
ATOM 2831 C CA . VAL A 1 383 ? 1.388 -0.728 16.301 1.00 45.44 383 VAL A CA 1
ATOM 2832 C C . VAL A 1 383 ? 0.198 -0.462 17.204 1.00 45.44 383 VAL A C 1
ATOM 2834 O O . VAL A 1 383 ? 0.277 0.508 17.989 1.00 45.44 383 VAL A O 1
#

Sequence (383 aa):
MDQLAEAAFSAGQKANQVFETRLEEARGLISRSAQMVEEAGDATARRLEQGASAARRTLDELAGILSRIEDRAASLPERARTQAEQVREAVSESMDGLMDQARRTAAETQAIDAAFQDRVRRNFEMLSEAVKMMGSVAAAGGAPVPSAVGAPIPAAAAEPPAPKPAPPPVAAPTPAPAPEAAEAGRRRLKLTPAAPADDAAFAEIFEAAGGPPEALEGLRLDPAPATPRPASGAGPARTPPAGGGWTWRDLLSTVDADGQRTGPEVESMDFLADEIRALGIDPTVLLPVTRVDELSSMITDGQGDLARETVRRLAPAATRKLARRLLEEPRMRRSVMDFLARYQTEIETANRRDRSGREVGALLSTEAGRLYLLAEAAAGDTV

Foldseek 3Di:
DVVVVVVVVVVVVVVVVVVVVVVVVVVVVVVVVVVVVVVVVVVVVVVVVVVVVVVVVVVVVVVVVVVVVVVCVVCVVVVVVVVVVVVVVVVVVVVVVVVVVVVVVVVVVVVVVVVVVVVVVVVVVVVVVVVVVVVVVVVPDDDDDDDDDDDDDDDDDDDDDDDDDDDDDDDDDDDDDDDDDDDDDDDDDDDDPDDPDDVVVVVVVVVVVPDDDPPPPPPDDDPDDDDDDDDDDDDPDDDDDPDDDDDVVNVVVQADPVRDRPDVPPVLLVVLLVVLVVLVDQLPVLQPLVNLLVLLVCVLVVNPVVSLVVSCVSCVPSLVSLLVVLVVDVVSVVSLVVLLVVVVVVLVVQCVVDSVSVSVSVSLNDSSNSSNSSSVSNVVVND

Organism: NCBI:txid2201350

Radius of gyration: 44.47 Å; Cα contacts (8 Å, |Δi|>4): 116; chains: 1; bounding box: 116×73×151 Å

Mean predicted aligned error: 23.3 Å

Nearest PDB structures (foldseek):
  8ii8-assembly1_A  TM=2.008E-01  e=3.749E+00  Pleurotus salmoneostramineus